Protein AF-A0A081C6S4-F1 (afdb_monomer_lite)

Structure (mmCIF, N/CA/C/O backbone):
data_AF-A0A081C6S4-F1
#
_entry.id   AF-A0A081C6S4-F1
#
loop_
_atom_site.group_PDB
_atom_site.id
_atom_site.type_symbol
_atom_site.label_atom_id
_atom_site.label_alt_id
_atom_site.label_comp_id
_atom_site.label_asym_id
_atom_site.label_entity_id
_atom_site.label_seq_id
_atom_site.pdbx_PDB_ins_code
_atom_site.Cartn_x
_atom_site.Cartn_y
_atom_site.Cartn_z
_atom_site.occupancy
_atom_site.B_iso_or_equiv
_atom_site.auth_seq_id
_atom_site.auth_comp_id
_atom_site.auth_asym_id
_atom_site.auth_atom_id
_atom_site.pdbx_PDB_model_num
ATOM 1 N N . MET A 1 1 ? -10.759 6.061 31.917 1.00 92.06 1 MET A N 1
ATOM 2 C CA . MET A 1 1 ? -10.826 5.517 30.548 1.00 92.06 1 MET A CA 1
ATOM 3 C C . MET A 1 1 ? -12.043 6.107 29.864 1.00 92.06 1 MET A C 1
ATOM 5 O O . MET A 1 1 ? -13.037 6.343 30.541 1.00 92.06 1 MET A O 1
ATOM 9 N N . ASN A 1 2 ? -11.945 6.377 28.571 1.00 91.25 2 ASN A N 1
ATOM 10 C CA . ASN A 1 2 ? -13.067 6.815 27.740 1.00 91.25 2 ASN A CA 1
ATOM 11 C C . ASN A 1 2 ? -13.314 5.733 26.689 1.00 91.25 2 ASN A C 1
ATOM 13 O O . ASN A 1 2 ? -12.440 4.884 26.484 1.00 91.25 2 ASN A O 1
ATOM 17 N N . LEU A 1 3 ? -14.485 5.746 26.061 1.00 88.50 3 LEU A N 1
ATOM 18 C CA . LEU A 1 3 ? -14.779 4.878 24.932 1.00 88.50 3 LEU A CA 1
ATOM 19 C C . LEU A 1 3 ? -13.769 5.175 23.818 1.00 88.50 3 LEU A C 1
ATOM 21 O O . LEU A 1 3 ? -13.514 6.339 23.503 1.00 88.50 3 LEU A O 1
ATOM 25 N N . SER A 1 4 ? -13.165 4.139 23.243 1.00 85.31 4 SER A N 1
ATOM 26 C CA . SER A 1 4 ? -12.275 4.334 22.099 1.00 85.31 4 SER A CA 1
ATOM 27 C C . SER A 1 4 ? -13.067 4.715 20.843 1.00 85.31 4 SER A C 1
ATOM 29 O O . SER A 1 4 ? -14.254 4.412 20.730 1.00 85.31 4 SER A O 1
ATOM 31 N N . GLU A 1 5 ? -12.404 5.313 19.852 1.00 75.44 5 GLU A N 1
ATOM 32 C CA . GLU A 1 5 ? -12.996 5.542 18.520 1.00 75.44 5 GLU A CA 1
ATOM 33 C C . GLU A 1 5 ? -13.520 4.240 17.887 1.00 75.44 5 GLU A C 1
ATOM 35 O O . GLU A 1 5 ? -14.560 4.214 17.227 1.00 75.44 5 GLU A O 1
ATOM 40 N N . GLN A 1 6 ? -12.843 3.120 18.150 1.00 74.06 6 GLN A N 1
ATOM 41 C CA . GLN A 1 6 ? -13.263 1.806 17.679 1.00 74.06 6 GLN A CA 1
ATOM 42 C C . GLN A 1 6 ? -14.521 1.313 18.404 1.00 74.06 6 GLN A C 1
ATOM 44 O O . GLN A 1 6 ? -15.465 0.862 17.759 1.00 74.06 6 GLN A O 1
ATOM 49 N N . GLY A 1 7 ? -14.567 1.448 19.732 1.00 79.06 7 GLY A N 1
ATOM 50 C CA . GLY A 1 7 ? -15.753 1.149 20.533 1.00 79.06 7 GLY A CA 1
ATOM 51 C C . GLY A 1 7 ? -16.948 2.016 20.138 1.00 79.06 7 GLY A C 1
ATOM 52 O O . GLY A 1 7 ? -18.062 1.510 20.018 1.00 79.06 7 GLY A O 1
ATOM 53 N N . ARG A 1 8 ? -16.703 3.304 19.861 1.00 79.19 8 ARG A N 1
ATOM 54 C CA . ARG A 1 8 ? -17.696 4.241 19.328 1.00 79.19 8 ARG A CA 1
ATOM 55 C C . ARG A 1 8 ? -18.232 3.749 17.992 1.00 79.19 8 ARG A C 1
ATOM 57 O O . ARG A 1 8 ? -19.438 3.613 17.853 1.00 79.19 8 ARG A O 1
ATOM 64 N N . THR A 1 9 ? -17.360 3.428 17.043 1.00 74.25 9 THR A N 1
ATOM 65 C CA . THR A 1 9 ? -17.764 2.957 15.709 1.00 74.25 9 THR A CA 1
ATOM 66 C C . THR A 1 9 ? -18.631 1.700 15.786 1.00 74.25 9 THR A C 1
ATOM 68 O O . THR A 1 9 ? -19.731 1.684 15.240 1.00 74.25 9 THR A O 1
ATOM 71 N N . LEU A 1 10 ? -18.199 0.684 16.540 1.00 75.88 10 LEU A N 1
ATOM 72 C CA . LEU A 1 10 ? -18.955 -0.564 16.708 1.00 75.88 10 LEU A CA 1
ATOM 73 C C . LEU A 1 10 ? -20.329 -0.332 17.334 1.00 75.88 10 LEU A C 1
ATOM 75 O O . LEU A 1 10 ? -21.306 -0.958 16.936 1.00 75.88 10 LEU A O 1
ATOM 79 N N . LEU A 1 11 ? -20.415 0.578 18.302 1.00 79.31 11 LEU A N 1
ATOM 80 C CA . LEU A 1 11 ? -21.680 0.936 18.924 1.00 79.31 11 LEU A CA 1
ATOM 81 C C . LEU A 1 11 ? -22.648 1.553 17.905 1.00 79.31 11 LEU A C 1
ATOM 83 O O . LEU A 1 11 ? -23.805 1.145 17.852 1.00 79.31 11 LEU A O 1
ATOM 87 N N . ILE A 1 12 ? -22.172 2.483 17.072 1.00 77.69 12 ILE A N 1
ATOM 88 C CA . ILE A 1 12 ? -22.982 3.097 16.008 1.00 77.69 12 ILE A CA 1
ATOM 89 C C . ILE A 1 12 ? -23.454 2.032 15.012 1.00 77.69 12 ILE A C 1
ATOM 91 O O . ILE A 1 12 ? -24.625 2.008 14.644 1.00 77.69 12 ILE A O 1
ATOM 95 N N . GLU A 1 13 ? -22.571 1.118 14.612 1.00 70.06 13 GLU A N 1
ATOM 96 C CA . GLU A 1 13 ? -22.909 0.022 13.698 1.00 70.06 13 GLU A CA 1
ATOM 97 C C . GLU A 1 13 ? -23.921 -0.967 14.289 1.00 70.06 13 GLU A C 1
ATOM 99 O O . GLU A 1 13 ? -24.746 -1.524 13.565 1.00 70.06 13 GLU A O 1
ATOM 104 N N . TRP A 1 14 ? -23.846 -1.247 15.591 1.00 75.25 14 TRP A N 1
ATOM 105 C CA . TRP A 1 14 ? -24.730 -2.216 16.236 1.00 75.25 14 TRP A CA 1
ATOM 106 C C . TRP A 1 14 ? -26.114 -1.650 16.537 1.00 75.25 14 TRP A C 1
ATOM 108 O O . TRP A 1 14 ? -27.082 -2.404 16.434 1.00 75.25 14 TRP A O 1
ATOM 118 N N . GLU A 1 15 ? -26.198 -0.370 16.903 1.00 74.69 15 GLU A N 1
ATOM 119 C CA . GLU A 1 15 ? -27.463 0.301 17.220 1.00 74.69 15 GLU A CA 1
ATOM 120 C C . GLU A 1 15 ? -28.164 0.873 15.985 1.00 74.69 15 GLU A C 1
ATOM 122 O O . GLU A 1 15 ? -29.389 0.961 15.971 1.00 74.69 15 GLU A O 1
ATOM 127 N N . GLY A 1 16 ? -27.403 1.254 14.957 1.00 71.31 16 GLY A N 1
ATOM 128 C CA . GLY A 1 16 ? -27.908 2.067 13.855 1.00 71.31 16 GLY A CA 1
ATOM 129 C C . GLY A 1 16 ? -28.034 3.549 14.229 1.00 71.31 16 GLY A C 1
ATOM 130 O O . GLY A 1 16 ? -27.980 3.934 15.398 1.00 71.31 16 GLY A O 1
ATOM 131 N N . CYS A 1 17 ? -28.177 4.399 13.210 1.00 78.06 17 CYS A N 1
ATOM 132 C CA . CYS A 1 17 ? -28.313 5.849 13.355 1.00 78.06 17 CYS A CA 1
ATOM 133 C C . CYS A 1 17 ? -29.666 6.295 12.795 1.00 78.06 17 CYS A C 1
ATOM 135 O O . CYS A 1 17 ? -29.827 6.438 11.584 1.00 78.06 17 CYS A O 1
ATOM 137 N N . GLU A 1 18 ? -30.640 6.518 13.678 1.00 81.62 18 GLU A N 1
ATOM 138 C CA . GLU A 1 18 ? -32.002 6.883 13.289 1.00 81.62 18 GLU A CA 1
ATOM 139 C C . GLU A 1 18 ? -32.284 8.357 13.585 1.00 81.62 18 GLU A C 1
ATOM 141 O O . GLU A 1 18 ? -32.467 8.778 14.725 1.00 81.62 18 GLU A O 1
ATOM 146 N N . CYS A 1 19 ? -32.373 9.178 12.541 1.00 82.38 19 CYS A N 1
ATOM 147 C CA . CYS A 1 19 ? -32.639 10.613 12.688 1.00 82.38 19 CYS A CA 1
ATOM 148 C C . CYS A 1 19 ? -34.090 10.934 13.102 1.00 82.38 19 CYS A C 1
ATOM 150 O O . CYS A 1 19 ? -34.433 12.096 13.321 1.00 82.38 19 CYS A O 1
ATOM 152 N N . ARG A 1 20 ? -34.967 9.929 13.197 1.00 90.19 20 ARG A N 1
ATOM 153 C CA . ARG A 1 20 ? -36.378 10.071 13.580 1.00 90.19 20 ARG A CA 1
ATOM 154 C C . ARG A 1 20 ? -36.735 9.088 14.684 1.00 90.19 20 ARG A C 1
ATOM 156 O O . ARG A 1 20 ? -36.056 8.086 14.876 1.00 90.19 20 ARG A O 1
ATOM 163 N N . VAL A 1 21 ? -37.813 9.391 15.406 1.00 92.38 21 VAL A N 1
ATOM 164 C CA . VAL A 1 21 ? -38.308 8.511 16.467 1.00 92.38 21 VAL A CA 1
ATOM 165 C C . VAL A 1 21 ? -38.721 7.166 15.875 1.00 92.38 21 VAL A C 1
ATOM 167 O O . VAL A 1 21 ? -39.508 7.117 14.930 1.00 92.38 21 VAL A O 1
ATOM 170 N N . TYR A 1 22 ? -38.237 6.090 16.480 1.00 86.56 22 TYR A N 1
ATOM 171 C CA . TYR A 1 22 ? -38.614 4.713 16.190 1.00 86.56 22 TYR A CA 1
ATOM 172 C C . TYR A 1 22 ? -39.027 4.001 17.483 1.00 86.56 22 TYR A C 1
ATOM 174 O O . TYR A 1 22 ? -38.843 4.519 18.586 1.00 86.56 22 TYR A O 1
ATOM 182 N N . LEU A 1 23 ? -39.638 2.825 17.352 1.00 85.81 23 LEU A N 1
ATOM 183 C CA . LEU A 1 23 ? -39.937 1.965 18.494 1.00 85.81 23 LEU A CA 1
ATOM 184 C C . LEU A 1 23 ? -38.836 0.921 18.642 1.00 85.81 23 LEU A C 1
ATOM 186 O O . LEU A 1 23 ? -38.500 0.233 17.679 1.00 85.81 23 LEU A O 1
ATOM 190 N N . ASP A 1 24 ? -38.299 0.791 19.851 1.00 76.81 24 ASP A N 1
ATOM 191 C CA . ASP A 1 24 ? -37.385 -0.292 20.185 1.00 76.81 24 ASP A CA 1
ATOM 192 C C . ASP A 1 24 ? -38.123 -1.645 20.256 1.00 76.81 24 ASP A C 1
ATOM 194 O O . ASP A 1 24 ? -39.352 -1.746 20.173 1.00 76.81 24 ASP A O 1
ATOM 198 N N . ILE A 1 25 ? -37.364 -2.720 20.465 1.00 67.44 25 ILE A N 1
ATOM 199 C CA . ILE A 1 25 ? -37.908 -4.081 20.605 1.00 67.44 25 ILE A CA 1
ATOM 200 C C . ILE A 1 25 ? -38.858 -4.261 21.805 1.00 67.44 25 ILE A C 1
ATOM 202 O O . ILE A 1 25 ? -39.544 -5.277 21.892 1.00 67.44 25 ILE A O 1
ATOM 206 N N . ALA A 1 26 ? -38.867 -3.322 22.756 1.00 69.00 26 ALA A N 1
ATOM 207 C CA . ALA A 1 26 ? -39.747 -3.300 23.919 1.00 69.00 26 ALA A CA 1
ATOM 208 C C . ALA A 1 26 ? -40.973 -2.388 23.711 1.00 69.00 26 ALA A C 1
ATOM 210 O O . ALA A 1 26 ? -41.761 -2.215 24.643 1.00 69.00 26 ALA A O 1
ATOM 211 N N . GLY A 1 27 ? -41.137 -1.804 22.518 1.00 80.50 27 GLY A N 1
ATOM 212 C CA . GLY A 1 27 ? -42.217 -0.877 22.183 1.00 80.50 27 GLY A CA 1
ATOM 213 C C . GLY A 1 27 ? -42.046 0.526 22.772 1.00 80.50 27 GLY A C 1
ATOM 214 O O . GLY A 1 27 ? -43.020 1.273 22.847 1.00 80.50 27 GLY A O 1
ATOM 215 N N . LYS A 1 28 ? -40.843 0.895 23.221 1.00 84.31 28 LYS A N 1
ATOM 216 C CA . LYS A 1 28 ? -40.527 2.232 23.742 1.00 84.31 28 LYS A CA 1
ATOM 217 C C . LYS A 1 28 ? -39.999 3.133 22.635 1.00 84.31 28 LYS A C 1
ATOM 219 O O . LYS A 1 28 ? -39.317 2.673 21.727 1.00 84.31 28 LYS A O 1
ATOM 224 N N . GLN A 1 29 ? -40.293 4.426 22.734 1.00 90.44 29 GLN A N 1
ATOM 225 C CA . GLN A 1 29 ? -39.817 5.410 21.766 1.00 90.44 29 GLN A CA 1
ATOM 226 C C . GLN A 1 29 ? -38.330 5.717 21.978 1.00 90.44 29 GLN A C 1
ATOM 228 O O . GLN A 1 29 ? -37.913 6.098 23.074 1.00 90.44 29 GLN A O 1
ATOM 233 N N . ALA A 1 30 ? -37.558 5.568 20.907 1.00 90.12 30 ALA A N 1
ATOM 234 C CA . ALA A 1 30 ? -36.131 5.840 20.835 1.00 90.12 30 ALA A CA 1
ATOM 235 C C . ALA A 1 30 ? -35.821 6.747 19.637 1.00 90.12 30 ALA A C 1
ATOM 237 O O . ALA A 1 30 ? -36.618 6.850 18.705 1.00 90.12 30 ALA A O 1
ATOM 238 N N . ILE A 1 31 ? -34.672 7.417 19.656 1.00 90.44 31 ILE A N 1
ATOM 239 C CA . ILE A 1 31 ? -34.169 8.234 18.544 1.00 90.44 31 ILE A CA 1
ATOM 240 C C . ILE A 1 31 ? -32.637 8.212 18.533 1.00 90.44 31 ILE A C 1
ATOM 242 O O . ILE A 1 31 ? -32.001 7.876 19.527 1.00 90.44 31 ILE A O 1
ATOM 246 N N . GLY A 1 32 ? -32.018 8.557 17.410 1.00 89.19 32 GLY A N 1
ATOM 247 C CA . GLY A 1 32 ? -30.571 8.611 17.270 1.00 89.19 32 GLY A CA 1
ATOM 248 C C . GLY A 1 32 ? -29.936 7.226 17.346 1.00 89.19 32 GLY A C 1
ATOM 249 O O . GLY A 1 32 ? -30.353 6.308 16.643 1.00 89.19 32 GLY A O 1
ATOM 250 N N . ILE A 1 33 ? -28.920 7.089 18.197 1.00 84.19 33 ILE A N 1
ATOM 251 C CA . ILE A 1 33 ? -28.117 5.869 18.349 1.00 84.19 33 ILE A CA 1
ATOM 252 C C . ILE A 1 33 ? -28.443 5.275 19.722 1.00 84.19 33 ILE A C 1
ATOM 254 O O . ILE A 1 33 ? -27.772 5.544 20.715 1.00 84.19 33 ILE A O 1
ATOM 258 N N . GLY A 1 34 ? -29.552 4.534 19.780 1.00 80.38 34 GLY A N 1
ATOM 259 C CA . GLY A 1 34 ? -30.023 3.845 20.988 1.00 80.38 34 GLY A CA 1
ATOM 260 C C . GLY A 1 34 ? -30.553 4.736 22.126 1.00 80.38 34 GLY A C 1
ATOM 261 O O . GLY A 1 34 ? -30.767 4.226 23.226 1.00 80.38 34 GLY A O 1
ATOM 262 N N . HIS A 1 35 ? -30.789 6.036 21.906 1.00 89.06 35 HIS A N 1
ATOM 263 C CA . HIS A 1 35 ? -31.285 6.940 22.951 1.00 89.06 35 HIS A CA 1
ATOM 264 C C . HIS A 1 35 ? -32.789 6.733 23.192 1.00 89.06 35 HIS A C 1
ATOM 266 O O . HIS A 1 35 ? -33.622 7.056 22.341 1.00 89.06 35 HIS A O 1
ATOM 272 N N . LEU A 1 36 ? -33.148 6.197 24.362 1.00 88.62 36 LEU A N 1
ATOM 273 C CA . LEU A 1 36 ? -34.537 6.060 24.806 1.00 88.62 36 LEU A CA 1
ATOM 274 C C . LEU A 1 36 ? -35.057 7.387 25.353 1.00 88.62 36 LEU A C 1
ATOM 276 O O . LEU A 1 36 ? -34.508 7.899 26.327 1.00 88.62 36 LEU A O 1
ATOM 280 N N . LEU A 1 37 ? -36.170 7.875 24.800 1.00 90.19 37 LEU A N 1
ATOM 281 C CA . LEU A 1 37 ? -36.777 9.119 25.265 1.00 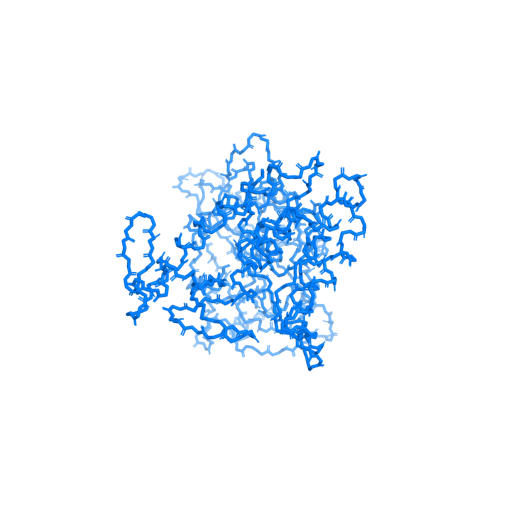90.19 37 LEU A CA 1
ATOM 282 C C . LEU A 1 37 ? -37.209 8.996 26.731 1.00 90.19 37 LEU A C 1
ATOM 284 O O . LEU A 1 37 ? -37.966 8.099 27.125 1.00 90.19 37 LEU A O 1
ATOM 288 N N . THR A 1 38 ? -36.740 9.933 27.544 1.00 89.81 38 THR A N 1
ATOM 289 C CA . THR A 1 38 ? -37.131 10.074 28.945 1.00 89.81 38 THR A CA 1
ATOM 290 C C . THR A 1 38 ? -38.580 10.553 29.066 1.00 89.81 38 THR A C 1
ATOM 292 O O . THR A 1 38 ? -39.176 11.090 28.132 1.00 89.81 38 THR A O 1
ATOM 295 N N . LYS A 1 39 ? -39.175 10.404 30.257 1.00 89.44 39 LYS A N 1
ATOM 296 C CA . LYS A 1 39 ? -40.532 10.919 30.529 1.00 89.44 39 LYS A CA 1
ATOM 297 C C . LYS A 1 39 ? -40.641 12.433 30.300 1.00 89.44 39 LYS A C 1
ATOM 299 O O . LYS A 1 39 ? -41.678 12.915 29.840 1.00 89.44 39 LYS A O 1
ATOM 304 N N . ASP A 1 40 ? -39.573 13.166 30.595 1.00 91.94 40 ASP A N 1
ATOM 305 C CA . ASP A 1 40 ? -39.523 14.620 30.445 1.00 91.94 40 ASP A CA 1
ATOM 306 C C . ASP A 1 40 ? -39.409 15.021 28.968 1.00 91.94 40 ASP A C 1
ATOM 308 O O . ASP A 1 40 ? -40.081 15.949 28.517 1.00 91.94 40 ASP A O 1
ATOM 312 N N . GLU A 1 41 ? -38.643 14.282 28.165 1.00 95.06 41 GLU A N 1
ATOM 313 C CA . GLU A 1 41 ? -38.577 14.496 26.712 1.00 95.06 41 GLU A CA 1
ATOM 314 C C . GLU A 1 41 ? -39.910 14.148 26.045 1.00 95.06 41 GLU A C 1
ATOM 316 O O . GLU A 1 41 ? -40.428 14.930 25.249 1.00 95.06 41 GLU A O 1
ATOM 321 N N . LEU A 1 42 ? -40.532 13.028 26.425 1.00 93.06 42 LEU A N 1
ATOM 322 C CA . LEU A 1 42 ? -41.849 12.631 25.921 1.00 93.06 42 LEU A CA 1
ATOM 323 C C . LEU A 1 42 ? -42.922 13.689 26.204 1.00 93.06 42 LEU A C 1
ATOM 325 O O . LEU A 1 42 ? -43.698 14.025 25.314 1.00 93.06 42 LEU A O 1
ATOM 329 N N . SER A 1 43 ? -42.948 14.238 27.420 1.00 93.38 43 SER A N 1
ATOM 330 C CA . SER A 1 43 ? -43.939 15.249 27.810 1.00 93.38 43 SER A CA 1
ATOM 331 C C . SER A 1 43 ? -43.661 16.635 27.221 1.00 93.38 43 SER A C 1
ATOM 333 O O . SER A 1 43 ? -44.599 17.346 26.866 1.00 93.38 43 SER A O 1
ATOM 335 N N . SER A 1 44 ? -42.392 17.027 27.083 1.00 95.75 44 SER A N 1
ATOM 336 C CA . SER A 1 44 ? -42.013 18.344 26.552 1.00 95.75 44 SER A CA 1
ATOM 337 C C . SER A 1 44 ? -41.949 18.409 25.023 1.00 95.75 44 SER A C 1
ATOM 339 O O . SER A 1 44 ? -41.988 19.503 24.452 1.00 95.75 44 SER A O 1
ATOM 341 N N . GLY A 1 45 ? -41.809 17.262 24.350 1.00 94.62 45 GLY A N 1
ATOM 342 C CA . GLY A 1 45 ? -41.570 17.181 22.908 1.00 94.62 45 GLY A CA 1
ATOM 343 C C . GLY A 1 45 ? -40.174 17.655 22.482 1.00 94.62 45 GLY A C 1
ATOM 344 O O . GLY A 1 45 ? -39.957 17.915 21.295 1.00 94.62 45 GLY A O 1
ATOM 345 N N . LYS A 1 46 ? -39.234 17.825 23.425 1.00 95.81 46 LYS A N 1
ATOM 346 C CA . LYS A 1 46 ? -37.903 18.400 23.173 1.00 95.81 46 LYS A CA 1
ATOM 347 C C . LYS A 1 46 ? -36.792 17.580 23.826 1.00 95.81 46 LYS A C 1
ATOM 349 O O . LYS A 1 46 ? -36.960 17.119 24.944 1.00 95.81 46 LYS A O 1
ATOM 354 N N . ILE A 1 47 ? -35.648 17.487 23.147 1.00 95.06 47 ILE A N 1
ATOM 355 C CA . ILE A 1 47 ? -34.383 16.934 23.662 1.00 95.06 47 ILE A CA 1
ATOM 356 C C . ILE A 1 47 ? -33.388 18.084 23.818 1.00 95.06 47 ILE A C 1
ATOM 358 O O . ILE A 1 47 ? -33.304 18.959 22.952 1.00 95.06 47 ILE A O 1
ATOM 362 N N . TYR A 1 48 ? -32.628 18.101 24.912 1.00 93.81 48 TYR A N 1
ATOM 363 C CA . TYR A 1 48 ? -31.607 19.122 25.157 1.00 93.81 48 TYR A CA 1
ATOM 364 C C . TYR A 1 48 ? -30.225 18.653 24.698 1.00 93.81 48 TYR A C 1
ATOM 366 O O . TYR A 1 48 ? -29.476 18.023 25.446 1.00 93.81 48 TYR A O 1
ATOM 374 N N . ILE A 1 49 ? -29.848 19.046 23.483 1.00 91.62 49 ILE A N 1
ATOM 375 C CA . ILE A 1 49 ? -28.559 18.689 22.887 1.00 91.62 49 ILE A CA 1
ATOM 376 C C . ILE A 1 49 ? -27.587 19.851 23.082 1.00 91.62 49 ILE A C 1
ATOM 378 O O . ILE A 1 49 ? -27.821 20.960 22.604 1.00 91.62 49 ILE A O 1
ATOM 382 N N . GLN A 1 50 ? -26.515 19.621 23.845 1.00 87.19 50 GLN A N 1
ATOM 383 C CA . GLN A 1 50 ? -25.524 20.638 24.232 1.00 87.19 50 GLN A CA 1
ATOM 384 C C . GLN A 1 50 ? -26.153 21.919 24.819 1.00 87.19 50 GLN A C 1
ATOM 386 O O . GLN A 1 50 ? -25.745 23.039 24.515 1.00 87.19 50 GLN A O 1
ATOM 391 N N . GLY A 1 51 ? -27.185 21.755 25.652 1.00 88.25 51 GLY A N 1
ATOM 392 C CA . GLY A 1 51 ? -27.892 22.866 26.299 1.00 88.25 51 GLY A CA 1
ATOM 393 C C . GLY A 1 51 ? -28.904 23.596 25.408 1.00 88.25 51 GLY A C 1
ATOM 394 O O . GLY A 1 51 ? -29.558 24.524 25.879 1.00 88.25 51 GLY A O 1
ATOM 395 N N . LYS A 1 52 ? -29.085 23.177 24.149 1.00 91.75 52 LYS A N 1
ATOM 396 C CA . LYS A 1 52 ? -30.103 23.720 23.240 1.00 91.75 52 LYS A CA 1
ATOM 397 C C . LYS A 1 52 ? -31.295 22.773 23.150 1.00 91.75 52 LYS A C 1
ATOM 399 O O . LYS A 1 52 ? -31.125 21.590 22.878 1.00 91.75 52 LYS A O 1
ATOM 404 N N . ALA A 1 53 ? -32.500 23.304 23.345 1.00 94.75 53 ALA A N 1
ATOM 405 C CA . ALA A 1 53 ? -33.727 22.531 23.193 1.00 94.75 53 ALA A CA 1
ATOM 406 C C . ALA A 1 53 ? -34.044 22.314 21.702 1.00 94.75 53 ALA A C 1
ATOM 408 O O . ALA A 1 53 ? -34.220 23.282 20.961 1.00 94.75 53 ALA A O 1
ATOM 409 N N . VAL A 1 54 ? -34.147 21.056 21.277 1.00 94.12 54 VAL A N 1
ATOM 410 C CA . VAL A 1 54 ? -34.465 20.639 19.904 1.00 94.12 54 VAL A CA 1
ATOM 411 C C . VAL A 1 54 ? -35.779 19.866 19.916 1.00 94.12 54 VAL A C 1
ATOM 413 O O . VAL A 1 54 ? -35.943 18.944 20.711 1.00 94.12 54 VAL A O 1
ATOM 416 N N . ARG A 1 55 ? -36.730 20.227 19.050 1.00 95.31 55 ARG A N 1
ATOM 417 C CA . ARG A 1 55 ? -38.003 19.505 18.923 1.00 95.31 55 ARG A CA 1
ATOM 418 C C . ARG A 1 55 ? -37.783 18.227 18.111 1.00 95.31 55 ARG A C 1
ATOM 420 O O . ARG A 1 55 ? -37.668 18.285 16.893 1.00 95.31 55 ARG A O 1
ATOM 427 N N . TYR A 1 56 ? -37.744 17.072 18.771 1.00 93.19 56 TYR A N 1
ATOM 428 C CA . TYR A 1 56 ? -37.392 15.807 18.109 1.00 93.19 56 TYR A CA 1
ATOM 429 C C . TYR A 1 56 ? -38.450 15.314 17.111 1.00 93.19 56 TYR A C 1
ATOM 431 O O . TYR A 1 56 ? -38.144 14.492 16.251 1.00 93.19 56 TYR A O 1
ATOM 439 N N . ALA A 1 57 ? -39.686 15.821 17.197 1.00 90.69 57 ALA A N 1
ATOM 440 C CA . ALA A 1 57 ? -40.750 15.509 16.242 1.00 90.69 57 ALA A CA 1
ATOM 441 C C . ALA A 1 57 ? -40.405 15.933 14.799 1.00 90.69 57 ALA A C 1
ATOM 443 O O . ALA A 1 57 ? -40.914 15.336 13.854 1.00 90.69 57 ALA A O 1
ATOM 444 N N . ASP A 1 58 ? -39.514 16.916 14.628 1.00 90.19 58 ASP A N 1
ATOM 445 C CA . ASP A 1 58 ? -39.038 17.365 13.312 1.00 90.19 58 ASP A CA 1
ATOM 446 C C . ASP A 1 58 ? -37.934 16.463 12.734 1.00 90.19 58 ASP A C 1
ATOM 448 O O . ASP A 1 58 ? -37.530 16.619 11.581 1.00 90.19 58 ASP A O 1
ATOM 452 N N . GLY A 1 59 ? -37.465 15.497 13.525 1.00 88.69 59 GLY A N 1
ATOM 453 C CA . GLY A 1 59 ? -36.232 14.769 13.276 1.00 88.69 59 GLY A CA 1
ATOM 454 C C . GLY A 1 59 ? -35.003 15.543 13.753 1.00 88.69 59 GLY A C 1
ATOM 455 O O . GLY A 1 59 ? -35.008 16.767 13.893 1.00 88.69 59 GLY A O 1
ATOM 456 N N . LEU A 1 60 ? -33.940 14.798 14.030 1.00 85.31 60 LEU A N 1
ATOM 457 C CA . LEU A 1 60 ? -32.623 15.330 14.357 1.00 85.31 60 LEU A CA 1
ATOM 458 C C . LEU A 1 60 ? -31.742 15.306 13.108 1.00 85.31 60 LEU A C 1
ATOM 460 O O . LEU A 1 60 ? -31.881 14.432 12.256 1.00 85.31 60 LEU A O 1
ATOM 464 N N . THR A 1 61 ? -30.805 16.244 13.001 1.00 77.12 61 THR A N 1
ATOM 465 C CA . THR A 1 61 ? -29.717 16.115 12.024 1.00 77.12 61 THR A CA 1
ATOM 466 C C . THR A 1 61 ? -28.723 15.050 12.480 1.00 77.12 61 THR A C 1
ATOM 468 O O . THR A 1 61 ? -28.582 14.802 13.678 1.00 77.12 61 THR A O 1
ATOM 471 N N . GLU A 1 62 ? -27.961 14.469 11.554 1.00 76.38 62 GLU A N 1
ATOM 472 C CA . GLU A 1 62 ? -26.898 13.510 11.897 1.00 76.38 62 GLU A CA 1
ATOM 473 C C . GLU A 1 62 ? -25.918 14.092 12.925 1.00 76.38 62 GLU A C 1
ATOM 475 O O . GLU A 1 62 ? -25.584 13.455 13.921 1.00 76.38 62 GLU A O 1
ATOM 480 N N . HIS A 1 63 ? -25.532 15.359 12.756 1.00 73.38 63 HIS A N 1
ATOM 481 C CA . HIS A 1 63 ? -24.678 16.053 13.718 1.00 73.38 63 HIS A CA 1
ATOM 482 C C . HIS A 1 63 ? -25.333 16.170 15.106 1.00 73.38 63 HIS A C 1
ATOM 484 O O . HIS A 1 63 ? -24.656 16.050 16.124 1.00 73.38 63 HIS A O 1
ATOM 490 N N . GLN A 1 64 ? -26.647 16.393 15.189 1.00 82.44 64 GLN A N 1
ATOM 491 C CA . GLN A 1 64 ? -27.367 16.399 16.467 1.00 82.44 64 GLN A CA 1
ATOM 492 C C . GLN A 1 64 ? -27.426 15.005 17.097 1.00 82.44 64 GLN A C 1
ATOM 494 O O . GLN A 1 64 ? -27.217 14.894 18.301 1.00 82.44 64 GLN A O 1
ATOM 499 N N . VAL A 1 65 ? -27.640 13.955 16.300 1.00 82.12 65 VAL A N 1
ATOM 500 C CA . VAL A 1 65 ? -27.613 12.559 16.764 1.00 82.12 65 VAL A CA 1
ATOM 501 C C . VAL A 1 65 ? -26.244 12.195 17.343 1.00 82.12 65 VAL A C 1
ATOM 503 O O . VAL A 1 65 ? -26.172 11.624 18.429 1.00 82.12 65 VAL A O 1
ATOM 506 N N . LEU A 1 66 ? -25.155 12.577 16.671 1.00 80.94 66 LEU A N 1
ATOM 507 C CA . LEU A 1 66 ? -23.797 12.327 17.163 1.00 80.94 66 LEU A CA 1
ATOM 508 C C . LEU A 1 66 ? -23.501 13.094 18.457 1.00 80.94 66 LEU A C 1
ATOM 510 O O . LEU A 1 66 ? -22.933 12.526 19.387 1.00 80.94 66 LEU A O 1
ATOM 514 N N . ASN A 1 67 ? -23.938 14.353 18.554 1.00 84.31 67 ASN A N 1
ATOM 515 C CA . ASN A 1 67 ? -23.792 15.133 19.784 1.00 84.31 67 ASN A CA 1
ATOM 516 C C . ASN A 1 67 ? -24.622 14.569 20.945 1.00 84.31 67 ASN A C 1
ATOM 518 O O . ASN A 1 67 ? -24.178 14.647 22.090 1.00 84.31 67 ASN A O 1
ATOM 522 N N . LEU A 1 68 ? -25.804 14.014 20.663 1.00 90.94 68 LEU A N 1
ATOM 523 C CA . LEU A 1 68 ? -26.635 13.338 21.657 1.00 90.94 68 LEU A CA 1
ATOM 524 C C . LEU A 1 68 ? -25.945 12.063 22.162 1.00 90.94 68 LEU A C 1
ATOM 526 O O . LEU A 1 68 ? -25.808 11.885 23.370 1.00 90.94 68 LEU A O 1
ATOM 530 N N . LEU A 1 69 ? -25.399 11.248 21.253 1.00 89.62 69 LEU A N 1
ATOM 531 C CA . LEU A 1 69 ? -24.594 10.080 21.615 1.00 89.62 69 LEU A CA 1
ATOM 532 C C . LEU A 1 69 ? -23.404 10.468 22.510 1.00 89.62 69 LEU A C 1
ATOM 534 O O . LEU A 1 69 ? -23.163 9.824 23.528 1.00 89.62 69 LEU A O 1
ATOM 538 N N . ASP A 1 70 ? -22.687 11.546 22.180 1.00 87.12 70 ASP A N 1
ATOM 539 C CA . ASP A 1 70 ? -21.579 12.049 23.003 1.00 87.12 70 ASP A CA 1
ATOM 540 C C . ASP A 1 70 ? -22.023 12.478 24.410 1.00 87.12 70 ASP A C 1
ATOM 542 O O . ASP A 1 70 ? -21.259 12.365 25.373 1.00 87.12 70 ASP A O 1
ATOM 546 N N . GLN A 1 71 ? -23.243 12.997 24.559 1.00 90.62 71 GLN A N 1
ATOM 547 C CA . GLN A 1 71 ? -23.797 13.338 25.870 1.00 90.62 71 GLN A CA 1
ATOM 548 C C . GLN A 1 71 ? -24.127 12.086 26.686 1.00 90.62 71 GLN A C 1
ATOM 550 O O . GLN A 1 71 ? -23.744 12.026 27.859 1.00 90.62 71 GLN A O 1
ATOM 555 N N . ASP A 1 72 ? -24.764 11.091 26.072 1.00 90.50 72 ASP A N 1
ATOM 556 C CA . ASP A 1 72 ? -25.133 9.838 26.736 1.00 90.50 72 ASP A CA 1
ATOM 557 C C . ASP A 1 72 ? -23.888 9.043 27.160 1.00 90.50 72 ASP A C 1
ATOM 559 O O . ASP A 1 72 ? -23.778 8.576 28.302 1.00 90.50 72 ASP A O 1
ATOM 563 N N . LEU A 1 73 ? -22.884 8.969 26.281 1.00 91.19 73 LEU A N 1
ATOM 564 C CA . LEU A 1 73 ? -21.620 8.288 26.559 1.00 91.19 73 LEU A CA 1
ATOM 565 C C . LEU A 1 73 ? -20.859 8.920 27.726 1.00 91.19 73 LEU A C 1
ATOM 567 O O . LEU A 1 73 ? -20.327 8.189 28.561 1.00 91.19 73 LEU A O 1
ATOM 571 N N . LYS A 1 74 ? -20.873 10.252 27.874 1.00 92.38 74 LYS A N 1
ATOM 572 C CA . LYS A 1 74 ? -20.228 10.923 29.020 1.00 92.38 74 LYS A CA 1
ATOM 573 C C . LYS A 1 74 ? -20.785 10.459 30.363 1.00 92.38 74 LYS A C 1
ATOM 575 O O . LYS A 1 74 ? -20.047 10.401 31.352 1.00 92.38 74 LYS A O 1
ATOM 580 N N . GLU A 1 75 ? -22.085 10.174 30.452 1.00 90.56 75 GLU A N 1
ATOM 581 C CA . GLU A 1 75 ? -22.662 9.631 31.683 1.00 90.56 75 GLU A CA 1
ATOM 582 C C . GLU A 1 75 ? -22.225 8.182 31.916 1.00 90.56 75 GLU A C 1
ATOM 584 O O . GLU A 1 75 ? -21.834 7.833 33.040 1.00 90.56 75 GLU A O 1
ATOM 589 N N . VAL A 1 76 ? -22.247 7.362 30.863 1.00 93.94 76 VAL A N 1
ATOM 590 C CA . VAL A 1 76 ? -21.817 5.960 30.910 1.00 93.94 76 VAL A CA 1
ATOM 591 C C . VAL A 1 76 ? -20.358 5.859 31.347 1.00 93.94 76 VAL A C 1
ATOM 593 O O . VAL A 1 76 ? -20.068 5.210 32.352 1.00 93.94 76 VAL A O 1
ATOM 596 N N . GLU A 1 77 ? -19.448 6.569 30.682 1.00 95.88 77 GLU A N 1
ATOM 597 C CA . GLU A 1 77 ? -18.020 6.599 31.005 1.00 95.88 77 GLU A CA 1
ATOM 598 C C . GLU A 1 77 ? -17.785 7.021 32.456 1.00 95.88 77 GLU A C 1
ATOM 600 O O . GLU A 1 77 ? -17.028 6.379 33.190 1.00 95.88 77 GLU A O 1
ATOM 605 N N . ARG A 1 78 ? -18.471 8.072 32.921 1.00 96.44 78 ARG A N 1
ATOM 606 C CA . ARG A 1 78 ? -18.379 8.519 34.317 1.00 96.44 78 ARG A CA 1
ATOM 607 C C . ARG A 1 78 ? -18.850 7.435 35.284 1.00 96.44 78 ARG A C 1
ATOM 609 O O . ARG A 1 78 ? -18.247 7.259 36.344 1.00 96.44 78 ARG A O 1
ATOM 616 N N . THR A 1 79 ? -19.923 6.723 34.949 1.00 96.25 79 THR A N 1
ATOM 617 C CA . THR A 1 79 ? -20.426 5.603 35.748 1.00 96.25 79 THR A CA 1
ATOM 618 C C . THR A 1 79 ? -19.421 4.456 35.795 1.00 96.25 79 THR A C 1
ATOM 620 O O . THR A 1 79 ? -19.133 3.983 36.897 1.00 96.25 79 THR A O 1
ATOM 623 N N . LEU A 1 80 ? -18.858 4.040 34.657 1.00 97.56 80 LEU A N 1
ATOM 624 C CA . LEU A 1 80 ? -17.867 2.964 34.593 1.00 97.56 80 LEU A CA 1
ATOM 625 C C . LEU A 1 80 ? -16.625 3.310 35.416 1.00 97.56 80 LEU A C 1
ATOM 627 O O . LEU A 1 80 ? -16.280 2.569 36.334 1.00 97.56 80 LEU A O 1
ATOM 631 N N . ASN A 1 81 ? -16.027 4.479 35.171 1.00 97.44 81 ASN A N 1
ATOM 632 C CA . ASN A 1 81 ? -14.812 4.921 35.860 1.00 97.44 81 ASN A CA 1
ATOM 633 C C . ASN A 1 81 ? -14.980 5.032 37.383 1.00 97.44 81 ASN A C 1
ATOM 635 O O . ASN A 1 81 ? -14.028 4.804 38.119 1.00 97.44 81 ASN A O 1
ATOM 639 N N . LYS A 1 82 ? -16.175 5.385 37.877 1.00 97.62 82 LYS A N 1
ATOM 640 C CA . LYS A 1 82 ? -16.446 5.443 39.326 1.00 97.62 82 LYS A CA 1
ATOM 641 C C . LYS A 1 82 ? -16.715 4.076 39.952 1.00 97.62 82 LYS A C 1
ATOM 643 O O . LYS A 1 82 ? -16.541 3.920 41.158 1.00 97.62 82 LYS A O 1
ATOM 648 N N . SER A 1 83 ? -17.235 3.131 39.174 1.00 97.06 83 SER A N 1
ATOM 649 C CA . SER A 1 83 ? -17.781 1.877 39.705 1.00 97.06 83 SER A CA 1
ATOM 650 C C . SER A 1 83 ? -16.803 0.708 39.586 1.00 97.06 83 SER A C 1
ATOM 652 O O . SER A 1 83 ? -16.866 -0.214 40.402 1.00 97.06 83 SER A O 1
ATOM 654 N N . ILE A 1 84 ? -15.923 0.732 38.583 1.00 97.94 84 ILE A N 1
ATOM 655 C CA . ILE A 1 84 ? -14.934 -0.314 38.308 1.00 97.94 84 ILE A CA 1
ATOM 656 C C . ILE A 1 84 ? -13.666 -0.026 39.113 1.00 97.94 84 ILE A C 1
ATOM 658 O O . ILE A 1 84 ? -13.147 1.086 39.093 1.00 97.94 84 ILE A O 1
ATOM 662 N N . LYS A 1 85 ? -13.189 -1.028 39.851 1.00 96.88 85 LYS A N 1
ATOM 663 C CA . LYS A 1 85 ? -12.065 -0.925 40.798 1.00 96.88 85 LYS A CA 1
ATOM 664 C C . LYS A 1 85 ? -10.797 -1.633 40.321 1.00 96.88 85 LYS A C 1
ATOM 666 O O . LYS A 1 85 ? -9.778 -1.569 40.998 1.00 96.88 85 LYS A O 1
ATOM 671 N N . VAL A 1 86 ? -10.883 -2.334 39.195 1.00 95.12 86 VAL A N 1
ATOM 672 C CA . VAL A 1 86 ? -9.801 -3.129 38.609 1.00 95.12 86 VAL A CA 1
ATOM 673 C C . VAL A 1 86 ? -9.350 -2.519 37.281 1.00 95.12 86 VAL A C 1
ATOM 675 O O . VAL A 1 86 ? -10.102 -1.776 36.650 1.00 95.12 86 VAL A O 1
ATOM 678 N N . THR A 1 87 ? -8.125 -2.820 36.857 1.00 94.25 87 THR A N 1
ATOM 679 C CA . THR A 1 87 ? -7.579 -2.337 35.581 1.00 94.25 87 THR A CA 1
ATOM 680 C C . THR A 1 87 ? -8.227 -3.066 34.410 1.00 94.25 87 THR A C 1
ATOM 682 O O . THR A 1 87 ? -8.302 -4.287 34.412 1.00 94.25 87 THR A O 1
ATOM 685 N N . LEU A 1 88 ? -8.650 -2.330 33.384 1.00 94.06 88 LEU A N 1
ATOM 686 C CA . LEU A 1 88 ? -9.204 -2.903 32.158 1.00 94.06 88 LEU A CA 1
ATOM 687 C C . LEU A 1 88 ? -8.292 -2.641 30.966 1.00 94.06 88 LEU A C 1
ATOM 689 O O . LEU A 1 88 ? -7.666 -1.584 30.872 1.00 94.06 88 LEU A O 1
ATOM 693 N N . ALA A 1 89 ? -8.292 -3.568 30.012 1.00 89.56 89 ALA A N 1
ATOM 694 C CA . ALA A 1 89 ? -7.871 -3.260 28.653 1.00 89.56 89 ALA A CA 1
ATOM 695 C C . ALA A 1 89 ? -8.924 -2.381 27.947 1.00 89.56 89 ALA A C 1
ATOM 697 O O . ALA A 1 89 ? -10.098 -2.369 28.322 1.00 89.56 89 ALA A O 1
ATOM 698 N N . GLN A 1 90 ? -8.530 -1.651 26.899 1.00 93.50 90 GLN A N 1
ATOM 699 C CA . GLN A 1 90 ? -9.442 -0.713 26.228 1.00 93.50 90 GLN A CA 1
ATOM 700 C C . GLN A 1 90 ? -10.688 -1.404 25.645 1.00 93.50 90 GLN A C 1
ATOM 702 O O . GLN A 1 90 ? -11.801 -0.944 25.864 1.00 93.50 90 GLN A O 1
ATOM 707 N N . HIS A 1 91 ? -10.521 -2.556 24.997 1.00 88.25 91 HIS A N 1
ATOM 708 C CA . HIS A 1 91 ? -11.625 -3.325 24.410 1.00 88.25 91 HIS A CA 1
ATOM 709 C C . HIS A 1 91 ? -12.619 -3.853 25.468 1.00 88.25 91 HIS A C 1
ATOM 711 O O . HIS A 1 91 ? -13.824 -3.905 25.234 1.00 88.25 91 HIS A O 1
ATOM 717 N N . GLN A 1 92 ? -12.138 -4.160 26.678 1.00 92.81 92 GLN A N 1
ATOM 718 C CA . GLN A 1 92 ? -12.986 -4.511 27.820 1.00 92.81 92 GLN A CA 1
ATOM 719 C C . GLN A 1 92 ? -13.799 -3.307 28.304 1.00 92.81 92 GLN A C 1
ATOM 721 O O . GLN A 1 92 ? -14.990 -3.439 28.586 1.00 92.81 92 GLN A O 1
ATOM 726 N N . PHE A 1 93 ? -13.178 -2.125 28.376 1.00 97.12 93 PHE A N 1
ATOM 727 C CA . PHE A 1 93 ? -13.888 -0.888 28.702 1.00 97.12 93 PHE A CA 1
ATOM 728 C C . PHE A 1 93 ? -14.966 -0.574 27.655 1.00 97.12 93 PHE A C 1
ATOM 730 O O . PHE A 1 93 ? -16.101 -0.272 28.022 1.00 97.12 93 PHE A O 1
ATOM 737 N N . ASP A 1 94 ? -14.644 -0.726 26.370 1.00 93.94 94 ASP A N 1
ATOM 738 C CA . ASP A 1 94 ? -15.571 -0.460 25.269 1.00 93.94 94 ASP A CA 1
ATOM 739 C C . ASP A 1 94 ? -16.780 -1.411 25.283 1.00 93.94 94 ASP A C 1
ATOM 741 O O . ASP A 1 94 ? -17.926 -0.971 25.148 1.00 93.94 94 ASP A O 1
ATOM 745 N N . ALA A 1 95 ? -16.554 -2.704 25.541 1.00 93.56 95 ALA A N 1
ATOM 746 C CA . ALA A 1 95 ? -17.627 -3.682 25.717 1.00 93.56 95 ALA A CA 1
ATOM 747 C C . ALA A 1 95 ? -18.559 -3.317 26.884 1.00 93.56 95 ALA A C 1
ATOM 749 O O . ALA A 1 95 ? -19.783 -3.386 26.754 1.00 93.56 95 ALA A O 1
ATOM 750 N N . LEU A 1 96 ? -17.998 -2.885 28.020 1.00 97.00 96 LEU A N 1
ATOM 751 C CA . LEU A 1 96 ? -18.794 -2.465 29.176 1.00 97.00 96 LEU A CA 1
ATOM 752 C C . LEU A 1 96 ? -19.544 -1.159 28.935 1.00 97.00 96 LEU A C 1
ATOM 754 O O . LEU A 1 96 ? -20.635 -0.995 29.475 1.00 97.00 96 LEU A O 1
ATOM 758 N N . ALA A 1 97 ? -18.991 -0.243 28.143 1.00 94.94 97 ALA A N 1
ATOM 759 C CA . ALA A 1 97 ? -19.664 0.993 27.770 1.00 94.94 97 ALA A CA 1
ATOM 760 C C . ALA A 1 97 ? -20.880 0.709 26.886 1.00 94.94 97 ALA A C 1
ATOM 762 O O . ALA A 1 97 ? -21.968 1.191 27.198 1.00 94.94 97 ALA A O 1
ATOM 763 N N . SER A 1 98 ? -20.745 -0.157 25.876 1.00 92.19 98 SER A N 1
ATOM 764 C CA . SER A 1 98 ? -21.892 -0.616 25.077 1.00 92.19 98 SER A CA 1
ATOM 765 C C . SER A 1 98 ? -22.946 -1.325 25.936 1.00 92.19 98 SER A C 1
ATOM 767 O O . SER A 1 98 ? -24.139 -1.010 25.859 1.00 92.19 98 SER A O 1
ATOM 769 N N . PHE A 1 99 ? -22.502 -2.211 26.835 1.00 94.00 99 PHE A N 1
ATOM 770 C CA . PHE A 1 99 ? -23.387 -2.917 27.758 1.00 94.00 99 PHE A CA 1
ATOM 771 C C . PHE A 1 99 ? -24.151 -1.946 28.673 1.00 94.00 99 PHE A C 1
ATOM 773 O O . PHE A 1 99 ? -25.374 -2.043 28.797 1.00 94.00 99 PHE A O 1
ATOM 780 N N . ALA A 1 100 ? -23.448 -0.997 29.299 1.00 93.88 100 ALA A N 1
ATOM 781 C CA . ALA A 1 100 ? -24.010 -0.032 30.242 1.00 93.88 100 ALA A CA 1
ATOM 782 C C . ALA A 1 100 ? -24.926 0.998 29.573 1.00 93.88 100 ALA A C 1
ATOM 784 O O . ALA A 1 100 ? -25.904 1.404 30.201 1.00 93.88 100 ALA A O 1
ATOM 785 N N . LEU A 1 101 ? -24.659 1.372 28.319 1.00 88.81 101 LEU A N 1
ATOM 786 C CA . LEU A 1 101 ? -25.570 2.202 27.534 1.00 88.81 101 LEU A CA 1
ATOM 787 C C . LEU A 1 101 ? -26.912 1.486 27.323 1.00 88.81 101 LEU A C 1
ATOM 789 O O . LEU A 1 101 ? -27.963 2.088 27.504 1.00 88.81 101 LEU A O 1
ATOM 793 N N . ASN A 1 102 ? -26.887 0.177 27.046 1.00 88.00 102 ASN A N 1
ATOM 794 C CA . ASN A 1 102 ? -28.111 -0.599 26.852 1.00 88.00 102 ASN A CA 1
ATOM 795 C C . ASN A 1 102 ? -28.914 -0.836 28.134 1.00 88.00 102 ASN A C 1
ATOM 797 O O . ASN A 1 102 ? -30.132 -0.686 28.143 1.00 88.00 102 ASN A O 1
ATOM 801 N N . VAL A 1 103 ? -28.255 -1.288 29.207 1.00 88.19 103 VAL A N 1
ATOM 802 C CA . VAL A 1 103 ? -28.962 -1.665 30.446 1.00 88.19 103 VAL A CA 1
ATOM 803 C C . VAL A 1 103 ? -29.219 -0.468 31.365 1.00 88.19 103 VAL A C 1
ATOM 805 O O . VAL A 1 103 ? -30.016 -0.560 32.300 1.00 88.19 103 VAL A O 1
ATOM 808 N N . GLY A 1 104 ? -28.531 0.645 31.116 1.00 89.12 104 GLY A N 1
ATOM 809 C CA . GLY A 1 104 ? -28.548 1.853 31.925 1.00 89.12 104 GLY A CA 1
ATOM 810 C C . GLY A 1 104 ? -27.591 1.811 33.122 1.00 89.12 104 GLY A C 1
ATOM 811 O O . GLY A 1 104 ? -27.392 0.788 33.792 1.00 89.12 104 GLY A O 1
ATOM 812 N N . SER A 1 105 ? -27.057 2.987 33.465 1.00 90.88 105 SER A N 1
ATOM 813 C CA . SER A 1 105 ? -26.101 3.201 34.562 1.00 90.88 105 SER A CA 1
ATOM 814 C C . SER A 1 105 ? -26.558 2.632 35.913 1.00 90.88 105 SER A C 1
ATOM 816 O O . SER A 1 105 ? -25.740 2.137 36.691 1.00 90.88 105 SER A O 1
ATOM 818 N N . HIS A 1 106 ? -27.858 2.691 36.228 1.00 91.94 106 HIS A N 1
ATOM 819 C CA . HIS A 1 106 ? -28.387 2.178 37.497 1.00 91.94 106 HIS A CA 1
ATOM 820 C C . HIS A 1 106 ? -28.322 0.647 37.583 1.00 91.94 106 HIS A C 1
ATOM 822 O O . HIS A 1 106 ? -27.883 0.105 38.601 1.00 91.94 106 HIS A O 1
ATOM 828 N N . ALA A 1 107 ? -28.741 -0.048 36.523 1.00 94.00 107 ALA A N 1
ATOM 829 C CA . ALA A 1 107 ? -28.732 -1.506 36.477 1.00 94.00 107 ALA A CA 1
ATOM 830 C C . ALA A 1 107 ? -27.296 -2.042 36.467 1.00 94.00 107 ALA A C 1
ATOM 832 O O . ALA A 1 107 ? -26.980 -2.959 37.228 1.00 94.00 107 ALA A O 1
ATOM 833 N N . PHE A 1 108 ? -26.405 -1.402 35.699 1.00 96.69 108 PHE A N 1
ATOM 834 C CA . PHE A 1 108 ? -24.981 -1.732 35.671 1.00 96.69 108 PHE A CA 1
ATOM 835 C C . PHE A 1 108 ? -24.359 -1.718 37.077 1.00 96.69 108 PHE A C 1
ATOM 837 O O . PHE A 1 108 ? -23.773 -2.716 37.502 1.00 96.69 108 PHE A O 1
ATOM 844 N N . LYS A 1 109 ? -24.566 -0.635 37.845 1.00 97.00 109 LYS A N 1
ATOM 845 C CA . LYS A 1 109 ? -24.025 -0.472 39.211 1.00 97.00 109 LYS A CA 1
ATOM 846 C C . LYS A 1 109 ? -24.473 -1.560 40.191 1.00 97.00 109 LYS A C 1
ATOM 848 O O . LYS A 1 109 ? -23.745 -1.872 41.129 1.00 97.00 109 LYS A O 1
ATOM 853 N N . LYS A 1 110 ? -25.667 -2.126 40.003 1.00 96.38 110 LYS A N 1
ATOM 854 C CA . LYS A 1 110 ? -26.228 -3.176 40.873 1.00 96.38 110 LYS A CA 1
ATOM 855 C C . LYS A 1 110 ? -25.987 -4.597 40.354 1.00 96.38 110 LYS A C 1
ATOM 857 O O . LYS A 1 110 ? -26.352 -5.557 41.033 1.00 96.38 110 LYS A O 1
ATOM 862 N N . SER A 1 111 ? -25.391 -4.744 39.173 1.00 97.38 111 SER A N 1
ATOM 863 C CA . SER A 1 111 ? -25.261 -6.028 38.485 1.00 97.38 111 SER A CA 1
ATOM 864 C C . SER A 1 111 ? -24.305 -6.998 39.192 1.00 97.38 111 SER A C 1
ATOM 866 O O . SER A 1 111 ? -23.307 -6.604 39.798 1.00 97.38 111 SER A O 1
ATOM 868 N N . THR A 1 112 ? -24.576 -8.303 39.069 1.00 97.69 112 THR A N 1
ATOM 869 C CA . THR A 1 112 ? -23.600 -9.346 39.436 1.00 97.69 112 THR A CA 1
ATOM 870 C C . THR A 1 112 ? -22.334 -9.237 38.587 1.00 97.69 112 THR A C 1
ATOM 872 O O . THR A 1 112 ? -21.252 -9.467 39.113 1.00 97.69 112 THR A O 1
ATOM 875 N N . LEU A 1 113 ? -22.458 -8.809 37.324 1.00 98.12 113 LEU A N 1
ATOM 876 C CA . LEU A 1 113 ? -21.335 -8.543 36.423 1.00 98.12 113 LEU A CA 1
ATOM 877 C C . LEU A 1 113 ? -20.294 -7.627 37.071 1.00 98.12 113 LEU A C 1
ATOM 879 O O . LEU A 1 113 ? -19.131 -8.003 37.166 1.00 98.12 113 LEU A O 1
ATOM 883 N N . LEU A 1 114 ? -20.710 -6.459 37.571 1.00 98.19 114 LEU A N 1
ATOM 884 C CA . LEU A 1 114 ? -19.785 -5.507 38.187 1.00 98.19 114 LEU A CA 1
ATOM 885 C C . LEU A 1 114 ? -19.140 -6.071 39.462 1.00 98.19 114 LEU A C 1
ATOM 887 O O . LEU A 1 114 ? -17.968 -5.809 39.725 1.00 98.19 114 LEU A O 1
ATOM 891 N N . LYS A 1 115 ? -19.889 -6.849 40.258 1.00 97.88 115 LYS A N 1
ATOM 892 C CA . LYS A 1 115 ? -19.352 -7.502 41.464 1.00 97.88 115 LYS A CA 1
ATOM 893 C C . LYS A 1 115 ? -18.252 -8.503 41.110 1.00 97.88 115 LYS A C 1
ATOM 895 O O . LYS A 1 115 ? -17.190 -8.441 41.715 1.00 97.88 115 LYS A O 1
ATOM 900 N N . VAL A 1 116 ? -18.510 -9.370 40.129 1.00 96.44 116 VAL A N 1
ATOM 901 C CA . VAL A 1 116 ? -17.570 -10.376 39.601 1.00 96.44 116 VAL A CA 1
ATOM 902 C C . VAL A 1 116 ? -16.322 -9.702 39.024 1.00 96.44 116 VAL A C 1
ATOM 904 O O . VAL A 1 116 ? -15.201 -10.049 39.387 1.00 96.44 116 VAL A O 1
ATOM 907 N N . LEU A 1 117 ? -16.503 -8.655 38.216 1.00 97.88 117 LEU A N 1
ATOM 908 C CA . LEU A 1 117 ? -15.387 -7.895 37.659 1.00 97.88 117 LEU A CA 1
ATOM 909 C C . LEU A 1 117 ? -14.500 -7.281 38.753 1.00 97.88 117 LEU A C 1
ATOM 911 O O . LEU A 1 117 ? -13.281 -7.415 38.720 1.00 97.88 117 LEU A O 1
ATOM 915 N N . ASN A 1 118 ? -15.102 -6.631 39.751 1.00 98.00 118 ASN A N 1
ATOM 916 C CA . ASN A 1 118 ? -14.360 -5.912 40.788 1.00 98.00 118 ASN A CA 1
ATOM 917 C C . ASN A 1 118 ? -13.599 -6.812 41.773 1.00 98.00 118 ASN A C 1
ATOM 919 O O . ASN A 1 118 ? -12.785 -6.292 42.534 1.00 98.00 118 ASN A O 1
ATOM 923 N N . ILE A 1 119 ? -13.846 -8.125 41.769 1.00 96.75 119 ILE A N 1
ATOM 924 C CA . ILE A 1 119 ? -13.029 -9.111 42.495 1.00 96.75 119 ILE A CA 1
ATOM 925 C C . ILE A 1 119 ? -11.972 -9.779 41.597 1.00 96.75 119 ILE A C 1
ATOM 927 O O . ILE A 1 119 ? -11.313 -10.717 42.031 1.00 96.75 119 ILE A O 1
ATOM 931 N N . GLY A 1 120 ? -11.794 -9.299 40.360 1.00 91.06 120 GLY A N 1
ATOM 932 C CA . GLY A 1 120 ? -10.753 -9.749 39.432 1.00 91.06 120 GLY A CA 1
ATOM 933 C C . GLY A 1 120 ? -11.109 -10.980 38.594 1.00 91.06 120 GLY A C 1
ATOM 934 O O . GLY A 1 120 ? -10.225 -11.559 37.971 1.00 91.06 120 GLY A O 1
ATOM 935 N N . GLN A 1 121 ? -12.378 -11.393 38.551 1.00 92.81 121 GLN A N 1
ATOM 936 C CA . GLN A 1 121 ? -12.829 -12.544 37.758 1.00 92.81 121 GLN A CA 1
ATOM 937 C C . GLN A 1 121 ? -13.205 -12.119 36.329 1.00 92.81 121 GLN A C 1
ATOM 939 O O . GLN A 1 121 ? -14.379 -12.035 35.973 1.00 92.81 121 GLN A O 1
ATOM 944 N N . TYR A 1 122 ? -12.202 -11.808 35.505 1.00 85.94 122 TYR A N 1
ATOM 945 C CA . TYR A 1 122 ? -12.411 -11.314 34.133 1.00 85.94 122 TYR A CA 1
ATOM 946 C C . TYR A 1 122 ? -13.085 -12.344 33.215 1.00 85.94 122 TYR A C 1
ATOM 948 O O . TYR A 1 122 ? -13.964 -11.978 32.435 1.00 85.94 122 TYR A O 1
ATOM 956 N N . GLU A 1 123 ? -12.716 -13.621 33.340 1.00 88.50 123 GLU A N 1
ATOM 957 C CA . GLU A 1 123 ? -13.236 -14.722 32.510 1.00 88.50 123 GLU A CA 1
ATOM 958 C C . GLU A 1 123 ? -14.737 -14.981 32.721 1.00 88.50 123 GLU A C 1
ATOM 960 O O . GLU A 1 123 ? -15.433 -15.463 31.827 1.00 88.50 123 GLU A O 1
ATOM 965 N N . ASP A 1 124 ? -15.273 -14.602 33.883 1.00 91.50 124 ASP A N 1
ATOM 966 C CA . ASP A 1 124 ? -16.683 -14.802 34.222 1.00 91.50 124 ASP A CA 1
ATOM 967 C C . ASP A 1 124 ? -17.591 -13.672 33.701 1.00 91.50 124 ASP A C 1
ATOM 969 O O . ASP A 1 124 ? -18.818 -13.825 33.638 1.00 91.50 124 ASP A O 1
ATOM 973 N N . VAL A 1 125 ? -17.018 -12.530 33.297 1.00 96.00 125 VAL A N 1
ATOM 974 C CA . VAL A 1 125 ? -17.767 -11.351 32.826 1.00 96.00 125 VAL A CA 1
ATOM 975 C C . VAL A 1 125 ? -18.664 -11.661 31.617 1.00 96.00 125 VAL A C 1
ATOM 977 O O . VAL A 1 125 ? -19.852 -11.322 31.688 1.00 96.00 125 VAL A O 1
ATOM 980 N N . PRO A 1 126 ? -18.200 -12.354 30.554 1.00 92.94 126 PRO A N 1
ATOM 981 C CA . PRO A 1 126 ? -19.052 -12.753 29.429 1.00 92.94 126 PRO A CA 1
ATOM 982 C C . PRO A 1 126 ? -20.271 -13.579 29.859 1.00 92.94 126 PRO A C 1
ATOM 984 O O . PRO A 1 126 ? -21.393 -13.358 29.396 1.00 92.94 126 PRO A O 1
ATOM 987 N N . GLY A 1 127 ? -20.081 -14.507 30.802 1.00 89.69 127 GLY A N 1
ATOM 988 C CA . GLY A 1 127 ? -21.175 -15.289 31.379 1.00 89.69 127 GLY A CA 1
ATOM 989 C C . GLY A 1 127 ? -22.215 -14.401 32.066 1.00 89.69 127 GLY A C 1
ATOM 990 O O . GLY A 1 127 ? -23.418 -14.631 31.926 1.00 89.69 127 GLY A O 1
ATOM 991 N N . GLN A 1 128 ? -21.776 -13.338 32.746 1.00 97.00 128 GLN A N 1
ATOM 992 C CA . GLN A 1 128 ? -22.682 -12.371 33.364 1.00 97.00 128 GLN A CA 1
ATOM 993 C C . GLN A 1 128 ? -23.388 -11.475 32.339 1.00 97.00 128 GLN A C 1
ATOM 995 O O . GLN A 1 128 ? -24.571 -11.194 32.530 1.00 97.00 128 GLN A O 1
ATOM 1000 N N . MET A 1 129 ? -22.728 -11.068 31.247 1.00 95.88 129 MET A N 1
ATOM 1001 C CA . MET A 1 129 ? -23.357 -10.297 30.161 1.00 95.88 129 MET A CA 1
ATOM 1002 C C . MET A 1 129 ? -24.526 -11.069 29.539 1.00 95.88 129 MET A C 1
ATOM 1004 O O . MET A 1 129 ? -25.627 -10.530 29.419 1.00 95.88 129 MET A O 1
ATOM 1008 N N . ARG A 1 130 ? -24.336 -12.363 29.243 1.00 93.50 130 ARG A N 1
ATOM 1009 C CA . ARG A 1 130 ? -25.349 -13.249 28.629 1.00 93.50 130 ARG A CA 1
ATOM 1010 C C . 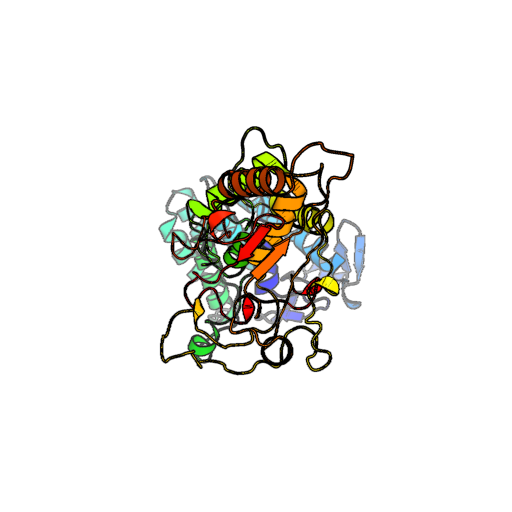ARG A 1 130 ? -26.615 -13.465 29.463 1.00 93.50 130 ARG A C 1
ATOM 1012 O O . ARG A 1 130 ? -27.605 -13.978 28.947 1.00 93.50 130 ARG A O 1
ATOM 1019 N N . ARG A 1 131 ? -26.630 -13.054 30.736 1.00 92.88 131 ARG A N 1
ATOM 1020 C CA . ARG A 1 131 ? -27.839 -13.075 31.581 1.00 92.88 131 ARG A CA 1
ATOM 1021 C C . ARG A 1 131 ? -28.803 -11.930 31.251 1.00 92.88 131 ARG A C 1
ATOM 1023 O O . ARG A 1 131 ? -29.996 -12.041 31.525 1.00 92.88 131 ARG A O 1
ATOM 1030 N N . TRP A 1 132 ? -28.315 -10.854 30.634 1.00 93.31 132 TRP A N 1
ATOM 1031 C CA . TRP A 1 132 ? -29.080 -9.643 30.310 1.00 93.31 132 TRP A CA 1
ATOM 1032 C C . TRP A 1 132 ? -29.668 -9.703 28.900 1.00 93.31 132 TRP A C 1
ATOM 1034 O O . TRP A 1 132 ? -29.345 -8.886 28.034 1.00 93.31 132 TRP A O 1
ATOM 1044 N N . VAL A 1 133 ? -30.522 -10.706 28.686 1.00 90.31 133 VAL A N 1
ATOM 1045 C CA . VAL A 1 133 ? -31.133 -11.032 27.386 1.00 90.31 133 VAL A CA 1
ATOM 1046 C C . VAL A 1 133 ? -32.665 -11.054 27.418 1.00 90.31 133 VAL A C 1
ATOM 1048 O O . VAL A 1 133 ? -33.295 -11.567 26.498 1.00 90.31 133 VAL A O 1
ATOM 1051 N N . TYR A 1 134 ? -33.278 -10.522 28.477 1.00 85.19 134 TYR A N 1
ATOM 1052 C CA . TYR A 1 134 ? -34.731 -10.503 28.660 1.00 85.19 134 TYR A CA 1
ATOM 1053 C C . TYR A 1 134 ? -35.285 -9.080 28.552 1.00 85.19 134 TYR A C 1
ATOM 1055 O O . TYR A 1 134 ? -34.717 -8.151 29.120 1.00 85.19 134 TYR A O 1
ATOM 1063 N N . SER A 1 135 ? -36.420 -8.927 27.871 1.00 80.44 135 SER A N 1
ATOM 1064 C CA . SER A 1 135 ? -37.219 -7.700 27.812 1.00 80.44 135 SER A CA 1
ATOM 1065 C C . SER A 1 135 ? -38.695 -8.061 27.982 1.00 80.44 135 SER A C 1
ATOM 1067 O O . SER A 1 135 ? -39.153 -9.057 27.427 1.00 80.44 135 SER A O 1
ATOM 1069 N N . GLY A 1 136 ? -39.435 -7.320 28.813 1.00 77.75 136 GLY A N 1
ATOM 1070 C CA . GLY A 1 136 ? -40.848 -7.626 29.096 1.00 77.75 136 GLY A CA 1
ATOM 1071 C C . GLY A 1 136 ? -41.094 -9.030 29.676 1.00 77.75 136 GLY A C 1
ATOM 1072 O O . GLY A 1 136 ? -42.154 -9.605 29.464 1.00 77.75 136 GLY A O 1
ATOM 1073 N N . GLY A 1 137 ? -40.101 -9.616 30.359 1.00 80.50 137 GLY A N 1
ATOM 1074 C CA . GLY A 1 137 ? -40.164 -10.987 30.886 1.00 80.50 137 GLY A CA 1
ATOM 1075 C C . GLY A 1 137 ? -39.891 -12.092 29.856 1.00 80.50 137 GLY A C 1
ATOM 1076 O O . GLY A 1 137 ? -39.795 -13.257 30.232 1.00 80.50 137 GLY A O 1
ATOM 1077 N N . GLN A 1 138 ? -39.701 -11.752 28.579 1.00 77.38 138 GLN A N 1
ATOM 1078 C CA . GLN A 1 138 ? -39.397 -12.704 27.512 1.00 77.38 138 GLN A CA 1
ATOM 1079 C C . GLN A 1 138 ? -37.950 -12.574 27.044 1.00 77.38 138 GLN A C 1
ATOM 1081 O O . GLN A 1 138 ? -37.360 -11.494 27.067 1.00 77.38 138 GLN A O 1
ATOM 1086 N N . ARG A 1 139 ? -37.355 -13.688 26.613 1.00 84.38 139 ARG A N 1
ATOM 1087 C CA . ARG A 1 139 ? -35.994 -13.691 26.071 1.00 84.38 139 ARG A CA 1
ATOM 1088 C C . ARG A 1 139 ? -35.994 -13.024 24.693 1.00 84.38 139 ARG A C 1
ATOM 1090 O O . ARG A 1 139 ? -36.607 -13.534 23.761 1.00 84.38 139 ARG A O 1
ATOM 1097 N N . ALA A 1 140 ? -35.287 -11.908 24.557 1.00 78.88 140 ALA A N 1
ATOM 1098 C CA . ALA A 1 140 ? -35.241 -11.125 23.331 1.00 78.88 140 ALA A CA 1
ATOM 1099 C C . ALA A 1 140 ? -34.036 -11.523 22.475 1.00 78.88 140 ALA A C 1
ATOM 1101 O O . ALA A 1 140 ? -32.883 -11.385 22.889 1.00 78.88 140 ALA A O 1
ATOM 1102 N N . ARG A 1 141 ? -34.300 -11.974 21.245 1.00 76.06 141 ARG A N 1
ATOM 1103 C CA . ARG A 1 141 ? -33.256 -12.396 20.300 1.00 76.06 141 ARG A CA 1
ATOM 1104 C C . ARG A 1 141 ? -32.219 -11.298 20.036 1.00 76.06 141 ARG A C 1
ATOM 1106 O O . ARG A 1 141 ? -31.029 -11.585 20.099 1.00 76.06 141 ARG A O 1
ATOM 1113 N N . GLY A 1 142 ? -32.659 -10.056 19.820 1.00 75.94 142 GLY A N 1
ATOM 1114 C CA . GLY A 1 142 ? -31.752 -8.925 19.584 1.00 75.94 142 GLY A CA 1
ATOM 1115 C C . GLY A 1 142 ? -30.798 -8.667 20.756 1.00 75.94 142 GLY A C 1
ATOM 1116 O O . GLY A 1 142 ? -29.619 -8.401 20.543 1.00 75.94 142 GLY A O 1
ATOM 1117 N N . LEU A 1 143 ? -31.262 -8.851 22.000 1.00 82.75 143 LEU A N 1
ATOM 1118 C CA . LEU A 1 143 ? -30.394 -8.734 23.173 1.00 82.75 143 LEU A CA 1
ATOM 1119 C C . LEU A 1 143 ? -29.386 -9.883 23.246 1.00 82.75 143 LEU A C 1
ATOM 1121 O O . LEU A 1 143 ? -28.224 -9.629 23.539 1.00 82.75 143 LEU A O 1
ATOM 1125 N N . CYS A 1 144 ? -29.782 -11.126 22.943 1.00 80.50 144 CYS A N 1
ATOM 1126 C CA . CYS A 1 144 ? -28.831 -12.242 22.847 1.00 80.50 144 CYS A CA 1
ATOM 1127 C C . CYS A 1 144 ? -27.707 -11.933 21.848 1.00 80.50 144 CYS A C 1
ATOM 1129 O O . CYS A 1 144 ? -26.534 -12.085 22.174 1.00 80.50 144 CYS A O 1
ATOM 1131 N N . GLU A 1 145 ? -28.064 -11.474 20.647 1.00 78.00 145 GLU A N 1
ATOM 1132 C CA . GLU A 1 145 ? -27.099 -11.155 19.592 1.00 78.00 145 GLU A CA 1
ATOM 1133 C C . GLU A 1 145 ? -26.175 -9.999 19.994 1.00 78.00 145 GLU A C 1
ATOM 1135 O O . GLU A 1 145 ? -24.965 -10.082 19.775 1.00 78.00 145 GLU A O 1
ATOM 1140 N N . ARG A 1 146 ? -26.718 -8.966 20.650 1.00 85.12 146 ARG A N 1
ATOM 1141 C CA . ARG A 1 146 ? -25.933 -7.864 21.215 1.00 85.12 146 ARG A CA 1
ATOM 1142 C C . ARG A 1 146 ? -24.946 -8.342 22.280 1.00 85.12 146 ARG A C 1
ATOM 1144 O O . ARG A 1 146 ? -23.784 -7.952 22.229 1.00 85.12 146 ARG A O 1
ATOM 1151 N N . ARG A 1 147 ? -25.365 -9.210 23.211 1.00 91.06 147 ARG A N 1
ATOM 1152 C CA . ARG A 1 147 ? -24.455 -9.733 24.246 1.00 91.06 147 ARG A CA 1
ATOM 1153 C C . ARG A 1 147 ? -23.316 -10.541 23.663 1.00 91.06 147 ARG A C 1
ATOM 1155 O O . ARG A 1 147 ? -22.210 -10.415 24.168 1.00 91.06 147 ARG A O 1
ATOM 1162 N N . GLU A 1 148 ? -23.535 -11.314 22.602 1.00 86.25 148 GLU A N 1
ATOM 1163 C CA . GLU A 1 148 ? -22.415 -12.016 21.964 1.00 86.25 148 GLU A CA 1
ATOM 1164 C C . GLU A 1 148 ? -21.421 -11.050 21.310 1.00 86.25 148 GLU A C 1
ATOM 1166 O O . GLU A 1 148 ? -20.220 -11.262 21.436 1.00 86.25 148 GLU A O 1
ATOM 1171 N N . LYS A 1 149 ? -21.889 -9.960 20.689 1.00 82.25 149 LYS A N 1
ATOM 1172 C CA . LYS A 1 149 ? -21.012 -8.914 20.134 1.00 82.25 149 LYS A CA 1
ATOM 1173 C C . LYS A 1 149 ? -20.188 -8.211 21.219 1.00 82.25 149 LYS A C 1
ATOM 1175 O O . LYS A 1 149 ? -18.984 -8.033 21.068 1.00 82.25 149 LYS A O 1
ATOM 1180 N N . GLU A 1 150 ? -20.813 -7.860 22.340 1.00 89.38 150 GLU A N 1
ATOM 1181 C CA . GLU A 1 150 ? -20.119 -7.274 23.493 1.00 89.38 150 GLU A CA 1
ATOM 1182 C C . GLU A 1 150 ? -19.145 -8.269 24.141 1.00 89.38 150 GLU A C 1
ATOM 1184 O O . GLU A 1 150 ? -18.032 -7.888 24.489 1.00 89.38 150 GLU A O 1
ATOM 1189 N N . CYS A 1 151 ? -19.516 -9.552 24.253 1.00 85.00 151 CYS A N 1
ATOM 1190 C CA . CYS A 1 151 ? -18.607 -10.604 24.711 1.00 85.00 151 CYS A CA 1
ATOM 1191 C C . CYS A 1 151 ? -17.425 -10.775 23.752 1.00 85.00 151 CYS A C 1
ATOM 1193 O O . CYS A 1 151 ? -16.306 -10.988 24.206 1.00 85.00 151 CYS A O 1
ATOM 1195 N N . ALA A 1 152 ? -17.644 -10.700 22.440 1.00 81.25 152 ALA A N 1
ATOM 1196 C CA . ALA A 1 152 ? -16.566 -10.750 21.461 1.00 81.25 152 ALA A CA 1
ATOM 1197 C C . ALA A 1 152 ? -15.613 -9.565 21.675 1.00 81.25 152 ALA A C 1
ATOM 1199 O O . ALA A 1 152 ? -14.419 -9.777 21.896 1.00 81.25 152 ALA A O 1
ATOM 1200 N N . LEU A 1 153 ? -16.151 -8.343 21.758 1.00 84.88 153 LEU A N 1
ATOM 1201 C CA . LEU A 1 153 ? -15.370 -7.135 22.021 1.00 84.88 153 LEU A CA 1
ATOM 1202 C C . LEU A 1 153 ? -14.617 -7.211 23.360 1.00 84.88 153 LEU A C 1
ATOM 1204 O O . LEU A 1 153 ? -13.459 -6.815 23.429 1.00 84.88 153 LEU A O 1
ATOM 1208 N N . TRP A 1 154 ? -15.214 -7.807 24.397 1.00 87.88 154 TRP A N 1
ATOM 1209 C CA . TRP A 1 154 ? -14.567 -8.058 25.691 1.00 87.88 154 TRP A CA 1
ATOM 1210 C C . TRP A 1 154 ? -13.311 -8.935 25.586 1.00 87.88 154 TRP A C 1
ATOM 1212 O O . TRP A 1 154 ? -12.368 -8.729 26.344 1.00 87.88 154 TRP A O 1
ATOM 1222 N N . HIS A 1 155 ? -13.267 -9.874 24.638 1.00 81.88 155 HIS A N 1
ATOM 1223 C CA . HIS A 1 155 ? -12.078 -10.688 24.349 1.00 81.88 155 HIS A CA 1
ATOM 1224 C C . HIS A 1 155 ? -11.153 -10.050 23.296 1.00 81.88 155 HIS A C 1
ATOM 1226 O O . HIS A 1 155 ? -10.199 -10.683 22.851 1.00 81.88 155 HIS A O 1
ATOM 1232 N N . GLY A 1 156 ? -11.445 -8.824 22.850 1.00 73.50 156 GLY A N 1
ATOM 1233 C CA . GLY A 1 156 ? -10.719 -8.156 21.768 1.00 73.50 156 GLY A CA 1
ATOM 1234 C C . GLY A 1 156 ? -11.066 -8.679 20.369 1.00 73.50 156 GLY A C 1
ATOM 1235 O O . GLY A 1 156 ? -10.348 -8.391 19.415 1.00 73.50 156 GLY A O 1
ATOM 1236 N N . ILE A 1 157 ? -12.158 -9.437 20.231 1.00 66.62 157 ILE A N 1
ATOM 1237 C CA . ILE A 1 157 ? -12.676 -9.948 18.958 1.00 66.62 157 ILE A CA 1
ATOM 1238 C C . ILE A 1 157 ? -13.689 -8.938 18.419 1.00 66.62 157 ILE A C 1
ATOM 1240 O O . ILE A 1 157 ? -14.766 -8.745 18.977 1.00 66.62 157 ILE A O 1
ATOM 1244 N N . ILE A 1 158 ? -13.347 -8.277 17.321 1.00 57.75 158 ILE A N 1
ATOM 1245 C CA . ILE A 1 158 ? -14.129 -7.159 16.799 1.00 57.75 158 ILE A CA 1
ATOM 1246 C C . ILE A 1 158 ? -14.979 -7.650 15.627 1.00 57.75 158 ILE A C 1
ATOM 1248 O O . ILE A 1 158 ? -14.489 -7.792 14.511 1.00 57.75 158 ILE A O 1
ATOM 1252 N N . GLU A 1 159 ? -16.250 -7.962 15.904 1.00 46.50 159 GLU A N 1
ATOM 1253 C CA . GLU A 1 159 ? -17.251 -8.347 14.899 1.00 46.50 159 GLU A CA 1
ATOM 1254 C C . GLU A 1 159 ? -18.113 -7.136 14.478 1.00 46.50 159 GLU A C 1
ATOM 1256 O O . GLU A 1 159 ? -18.961 -6.679 15.250 1.00 46.50 159 GLU A O 1
ATOM 1261 N N . SER A 1 160 ? -17.997 -6.679 13.226 1.00 35.25 160 SER A N 1
ATOM 1262 C CA . SER A 1 160 ? -19.078 -5.956 12.534 1.00 35.25 160 SER A CA 1
ATOM 1263 C C . SER A 1 160 ? -19.780 -6.925 11.563 1.00 35.25 160 SER A C 1
ATOM 1265 O O . SER A 1 160 ? -19.143 -7.620 10.773 1.00 35.25 160 SER A O 1
ATOM 1267 N N . ARG A 1 161 ? -21.104 -7.109 11.711 1.00 36.06 161 ARG A N 1
ATOM 1268 C CA . ARG A 1 161 ? -21.878 -8.232 11.131 1.00 36.06 161 ARG A CA 1
ATOM 1269 C C . ARG A 1 161 ? -22.830 -7.785 10.018 1.00 36.06 161 ARG A C 1
ATOM 1271 O O . ARG A 1 161 ? -23.811 -7.127 10.337 1.00 36.06 161 ARG A O 1
ATOM 1278 N N . ILE A 1 162 ? -22.686 -8.355 8.817 1.00 31.61 162 ILE A N 1
ATOM 1279 C CA . ILE A 1 162 ? -23.757 -9.133 8.155 1.00 31.61 162 ILE A CA 1
ATOM 1280 C C . ILE A 1 162 ? -23.111 -10.359 7.496 1.00 31.61 162 ILE A C 1
ATOM 1282 O O . ILE A 1 162 ? -22.603 -10.277 6.386 1.00 31.61 162 ILE A O 1
ATOM 1286 N N . VAL A 1 163 ? -23.153 -11.511 8.175 1.00 36.69 163 VAL A N 1
ATOM 1287 C CA . VAL A 1 163 ? -22.911 -12.838 7.586 1.00 36.69 163 VAL A CA 1
ATOM 1288 C C . VAL A 1 163 ? -23.701 -13.876 8.366 1.00 36.69 163 VAL A C 1
ATOM 1290 O O . VAL A 1 163 ? -23.532 -13.972 9.579 1.00 36.69 163 VAL A O 1
ATOM 1293 N N . SER A 1 164 ? -24.477 -14.727 7.689 1.00 33.88 164 SER A N 1
ATOM 1294 C CA . SER A 1 164 ? -24.592 -16.132 8.100 1.00 33.88 164 SER A CA 1
ATOM 1295 C C . SER A 1 164 ? -25.028 -17.043 6.949 1.00 33.88 164 SER A C 1
ATOM 1297 O O . SER A 1 164 ? -26.121 -16.920 6.412 1.00 33.88 164 SER A O 1
ATOM 1299 N N . ARG A 1 165 ? -24.151 -18.015 6.670 1.00 30.55 165 ARG A N 1
ATOM 1300 C CA . ARG A 1 165 ? -24.314 -19.279 5.921 1.00 30.55 165 ARG A CA 1
ATOM 1301 C C . ARG A 1 165 ? -24.134 -19.296 4.401 1.00 30.55 165 ARG A C 1
ATOM 1303 O O . ARG A 1 165 ? -23.427 -20.188 3.950 1.00 30.55 165 ARG A O 1
ATOM 1310 N N . GLU A 1 166 ? -24.592 -18.318 3.628 1.00 31.25 166 GLU A N 1
ATOM 1311 C CA . GLU A 1 166 ? -24.212 -18.248 2.194 1.00 31.25 166 GLU A CA 1
ATOM 1312 C C . GLU A 1 166 ? -22.827 -17.599 1.990 1.00 31.25 166 GLU A C 1
ATOM 1314 O O . GLU A 1 166 ? -22.108 -17.884 1.033 1.00 31.25 166 GLU A O 1
ATOM 1319 N N . ILE A 1 167 ? -22.381 -16.799 2.965 1.00 38.19 167 ILE A N 1
ATOM 1320 C CA . ILE A 1 167 ? -21.142 -16.016 2.882 1.00 38.19 167 ILE A CA 1
ATOM 1321 C C . ILE A 1 167 ? -19.882 -16.796 3.308 1.00 38.19 167 ILE A C 1
ATOM 1323 O O . ILE A 1 167 ? -18.788 -16.306 3.078 1.00 38.19 167 ILE A O 1
ATOM 1327 N N . SER A 1 168 ? -19.926 -18.052 3.774 1.00 31.62 168 SER A N 1
ATOM 1328 C CA . SER A 1 168 ? -18.666 -18.837 3.866 1.00 31.62 168 SER A CA 1
ATOM 1329 C C . SER A 1 168 ? -17.972 -18.994 2.497 1.00 31.62 168 SER A C 1
ATOM 1331 O O . SER A 1 168 ? -16.760 -19.199 2.435 1.00 31.62 168 SER A O 1
ATOM 1333 N N . ALA A 1 169 ? -18.712 -18.823 1.395 1.00 28.95 169 ALA A N 1
ATOM 1334 C CA . ALA A 1 169 ? -18.150 -18.704 0.053 1.00 28.95 169 ALA A CA 1
ATOM 1335 C C . ALA A 1 169 ? -17.708 -17.266 -0.315 1.00 28.95 169 ALA A C 1
ATOM 1337 O O . ALA A 1 169 ? -16.757 -17.119 -1.077 1.00 28.95 169 ALA A O 1
ATOM 1338 N N . ILE A 1 170 ? -18.332 -16.224 0.254 1.00 31.64 170 ILE A N 1
ATOM 1339 C CA . ILE A 1 170 ? -18.121 -14.797 -0.083 1.00 31.64 170 ILE A CA 1
ATOM 1340 C C . ILE A 1 170 ? -17.105 -14.097 0.858 1.00 31.64 170 ILE A C 1
ATOM 1342 O O . ILE A 1 170 ? -16.383 -13.202 0.429 1.00 31.64 170 ILE A O 1
ATOM 1346 N N . ALA A 1 171 ? -16.938 -14.552 2.107 1.00 31.08 171 ALA A N 1
ATOM 1347 C CA . ALA A 1 171 ? -16.021 -14.018 3.130 1.00 31.08 171 ALA A CA 1
ATOM 1348 C C . ALA A 1 171 ? -14.530 -14.165 2.784 1.00 31.08 171 ALA A C 1
ATOM 1350 O O . ALA A 1 171 ? -13.671 -13.655 3.495 1.00 31.08 171 ALA A O 1
ATOM 1351 N N . ARG A 1 172 ? -14.200 -14.822 1.672 1.00 32.72 172 ARG A N 1
ATOM 1352 C CA . ARG A 1 172 ? -12.848 -14.788 1.105 1.00 32.72 172 ARG A CA 1
ATOM 1353 C C . ARG A 1 172 ? -12.536 -13.479 0.355 1.00 32.72 172 ARG A C 1
ATOM 1355 O O . ARG A 1 172 ? -11.449 -13.382 -0.201 1.00 32.72 172 ARG A O 1
ATOM 1362 N N . GLY A 1 173 ? -13.451 -12.499 0.309 1.00 29.94 173 GLY A N 1
ATOM 1363 C CA . GLY A 1 173 ? -13.424 -11.470 -0.738 1.00 29.94 173 GLY A CA 1
ATOM 1364 C C . GLY A 1 173 ? -13.639 -9.990 -0.390 1.00 29.94 173 GLY A C 1
ATOM 1365 O O . GLY A 1 173 ? -13.713 -9.223 -1.344 1.00 29.94 173 GLY A O 1
ATOM 1366 N N . GLN A 1 174 ? -13.717 -9.528 0.867 1.00 34.12 174 GLN A N 1
ATOM 1367 C CA . GLN A 1 174 ? -13.708 -8.071 1.134 1.00 34.12 174 GLN A CA 1
ATOM 1368 C C . GLN A 1 174 ? -12.544 -7.642 2.036 1.00 34.12 174 GLN A C 1
ATOM 1370 O O . GLN A 1 174 ? -12.467 -7.969 3.215 1.00 34.12 174 GLN A O 1
ATOM 1375 N N . ALA A 1 175 ? -11.608 -6.941 1.395 1.00 45.84 175 ALA A N 1
ATOM 1376 C CA . ALA A 1 175 ? -10.361 -6.401 1.913 1.00 45.84 175 ALA A CA 1
ATOM 1377 C C . ALA A 1 175 ? -10.590 -5.249 2.905 1.00 45.84 175 ALA A C 1
ATOM 1379 O O . ALA A 1 175 ? -11.328 -4.317 2.595 1.00 45.84 175 ALA A O 1
ATOM 1380 N N . VAL A 1 176 ? -9.891 -5.262 4.049 1.00 42.69 176 VAL A N 1
ATOM 1381 C CA . VAL A 1 176 ? -9.694 -4.047 4.862 1.00 42.69 176 VAL A CA 1
ATOM 1382 C C . VAL A 1 176 ? -9.067 -2.981 3.962 1.00 42.69 176 VAL A C 1
ATOM 1384 O O . VAL A 1 176 ? -8.072 -3.263 3.290 1.00 42.69 176 VAL A O 1
ATOM 1387 N N . GLN A 1 177 ? -9.658 -1.785 3.907 1.00 58.81 177 GLN A N 1
ATOM 1388 C CA . GLN A 1 177 ? -9.180 -0.725 3.025 1.00 58.81 177 GLN A CA 1
ATOM 1389 C C . GLN A 1 177 ? -7.940 -0.051 3.628 1.00 58.81 177 GLN A C 1
ATOM 1391 O O . GLN A 1 177 ? -7.891 0.272 4.817 1.00 58.81 177 GLN A O 1
ATOM 1396 N N . TYR A 1 178 ? -6.928 0.181 2.790 1.00 68.00 178 TYR A N 1
ATOM 1397 C CA . TYR A 1 178 ? -5.722 0.913 3.171 1.00 68.00 178 TYR A CA 1
ATOM 1398 C C . TYR A 1 178 ? -6.070 2.294 3.748 1.00 68.00 178 TYR A C 1
ATOM 1400 O O . TYR A 1 178 ? -6.908 3.004 3.194 1.00 68.00 178 TYR A O 1
ATOM 1408 N N . GLY A 1 179 ? -5.426 2.675 4.855 1.00 63.59 179 GLY A N 1
ATOM 1409 C CA . GLY A 1 179 ? -5.683 3.950 5.540 1.00 63.59 179 GLY A CA 1
ATOM 1410 C C . GLY A 1 179 ? -6.655 3.875 6.722 1.00 63.59 179 GLY A C 1
ATOM 1411 O O . GLY A 1 179 ? -6.703 4.810 7.513 1.00 63.59 179 GLY A O 1
ATOM 1412 N N . GLN A 1 180 ? -7.404 2.777 6.884 1.00 65.00 180 GLN A N 1
ATOM 1413 C CA . GLN A 1 180 ? -8.466 2.687 7.899 1.00 65.00 180 GLN A CA 1
ATOM 1414 C C . GLN A 1 180 ? -8.011 2.169 9.270 1.00 65.00 180 GLN A C 1
ATOM 1416 O O . GLN A 1 180 ? -8.763 2.258 10.238 1.00 65.00 180 GLN A O 1
ATOM 1421 N N . ARG A 1 181 ? -6.794 1.625 9.381 1.00 68.19 181 ARG A N 1
ATOM 1422 C CA . ARG A 1 181 ? -6.241 1.143 10.653 1.00 68.19 181 ARG A CA 1
ATOM 1423 C C . ARG A 1 181 ? -4.736 1.355 10.740 1.00 68.19 181 ARG A C 1
ATOM 1425 O O . ARG A 1 181 ? -4.046 1.399 9.724 1.00 68.19 181 ARG A O 1
ATOM 1432 N N . ILE A 1 182 ? -4.242 1.430 11.973 1.00 71.62 182 ILE A N 1
ATOM 1433 C CA . ILE A 1 182 ? -2.810 1.369 12.275 1.00 71.62 182 ILE A CA 1
ATOM 1434 C C . ILE A 1 182 ? -2.318 -0.036 11.921 1.00 71.62 182 ILE A C 1
ATOM 1436 O O . ILE A 1 182 ? -2.913 -1.019 12.362 1.00 71.62 182 ILE A O 1
ATOM 1440 N N . MET A 1 183 ? -1.248 -0.133 11.133 1.00 86.25 183 MET A N 1
ATOM 1441 C CA . MET A 1 183 ? -0.659 -1.410 10.727 1.00 86.25 183 MET A CA 1
ATOM 1442 C C . MET A 1 183 ? 0.691 -1.631 11.409 1.00 86.25 183 MET A C 1
ATOM 1444 O O . MET A 1 183 ? 1.555 -0.758 11.401 1.00 86.25 183 MET A O 1
ATOM 1448 N N . GLN A 1 184 ? 0.889 -2.813 11.984 1.00 76.69 184 GLN A N 1
ATOM 1449 C CA . GLN A 1 184 ? 2.122 -3.193 12.669 1.00 76.69 184 GLN A CA 1
ATOM 1450 C C . GLN A 1 184 ? 2.410 -4.685 12.506 1.00 76.69 184 GLN A C 1
ATOM 1452 O O . GLN A 1 184 ? 1.585 -5.451 12.004 1.00 76.69 184 GLN A O 1
ATOM 1457 N N . LYS A 1 185 ? 3.588 -5.104 12.968 1.00 80.31 185 LYS A N 1
ATOM 1458 C CA . LYS A 1 185 ? 4.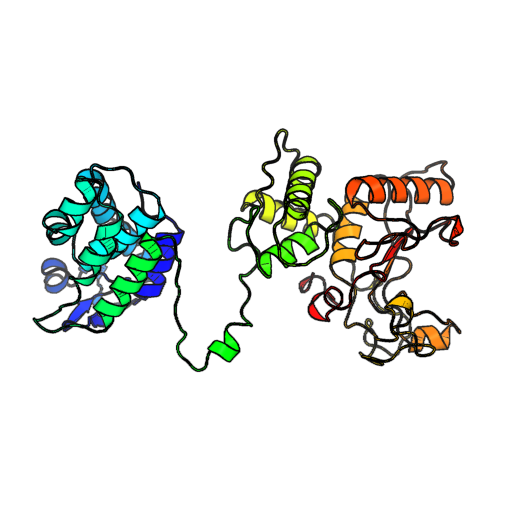050 -6.486 12.854 1.00 80.31 185 LYS A CA 1
ATOM 1459 C C . LYS A 1 185 ? 3.050 -7.501 13.414 1.00 80.31 185 LYS A C 1
ATOM 1461 O O . LYS A 1 185 ? 2.525 -7.320 14.510 1.00 80.31 185 LYS A O 1
ATOM 1466 N N . GLY A 1 186 ? 2.838 -8.585 12.668 1.00 70.44 186 GLY A N 1
ATOM 1467 C CA . GLY A 1 186 ? 1.882 -9.652 12.978 1.00 70.44 186 GLY A CA 1
ATOM 1468 C C . GLY A 1 186 ? 0.488 -9.441 12.380 1.00 70.44 186 GLY A C 1
ATOM 1469 O O . GLY A 1 186 ? -0.354 -10.328 12.482 1.00 70.44 186 GLY A O 1
ATOM 1470 N N . MET A 1 187 ? 0.232 -8.291 11.750 1.00 75.12 187 MET A N 1
ATOM 1471 C CA . MET A 1 187 ? -1.014 -8.042 11.025 1.00 75.12 187 MET A CA 1
ATOM 1472 C C . MET A 1 187 ? -0.959 -8.599 9.607 1.00 75.12 187 MET A C 1
ATOM 1474 O O . MET A 1 187 ? 0.100 -8.643 8.991 1.00 75.12 187 MET A O 1
ATOM 1478 N N . GLN A 1 188 ? -2.122 -8.966 9.073 1.00 78.75 188 GLN A N 1
ATOM 1479 C CA . GLN A 1 188 ? -2.261 -9.438 7.699 1.00 78.75 188 GLN A CA 1
ATOM 1480 C C . GLN A 1 188 ? -3.451 -8.771 7.011 1.00 78.75 188 GLN A C 1
ATOM 1482 O O . GLN A 1 188 ? -4.413 -8.360 7.675 1.00 78.75 188 GLN A O 1
ATOM 1487 N N . GLY A 1 189 ? -3.396 -8.662 5.685 1.00 77.69 189 GLY A N 1
ATOM 1488 C CA . GLY A 1 189 ? -4.505 -8.158 4.882 1.00 77.69 189 GLY A CA 1
ATOM 1489 C C . GLY A 1 189 ? -4.093 -7.503 3.569 1.00 77.69 189 GLY A C 1
ATOM 1490 O O . GLY A 1 189 ? -2.918 -7.298 3.267 1.00 77.69 189 GLY A O 1
ATOM 1491 N N . ALA A 1 190 ? -5.103 -7.150 2.779 1.00 77.62 190 ALA A N 1
ATOM 1492 C CA . ALA A 1 190 ? -4.921 -6.418 1.529 1.00 77.62 190 ALA A CA 1
ATOM 1493 C C . ALA A 1 190 ? -4.441 -4.970 1.750 1.00 77.62 190 ALA A C 1
ATOM 1495 O O . ALA A 1 190 ? -3.746 -4.422 0.904 1.00 77.62 190 ALA A O 1
ATOM 1496 N N . ASP A 1 191 ? -4.746 -4.364 2.897 1.00 81.25 191 ASP A N 1
ATOM 1497 C CA . ASP A 1 191 ? -4.182 -3.080 3.322 1.00 81.25 191 ASP A CA 1
ATOM 1498 C C . ASP A 1 191 ? -2.681 -3.179 3.627 1.00 81.25 191 ASP A C 1
ATOM 1500 O O . ASP A 1 191 ? -1.917 -2.293 3.250 1.00 81.25 191 ASP A O 1
ATOM 1504 N N . VAL A 1 192 ? -2.235 -4.283 4.233 1.00 89.12 192 VAL A N 1
ATOM 1505 C CA . VAL A 1 192 ? -0.803 -4.572 4.411 1.00 89.12 192 VAL A CA 1
ATOM 1506 C C . VAL A 1 192 ? -0.134 -4.796 3.056 1.00 89.12 192 VAL A C 1
ATOM 1508 O O . VAL A 1 192 ? 0.957 -4.283 2.815 1.00 89.12 192 VAL A O 1
ATOM 1511 N N . GLN A 1 193 ? -0.798 -5.511 2.145 1.00 93.56 193 GLN A N 1
ATOM 1512 C CA . GLN A 1 193 ? -0.318 -5.702 0.776 1.00 93.56 193 GLN A CA 1
ATOM 1513 C C . GLN A 1 193 ? -0.167 -4.360 0.048 1.00 93.56 193 GLN A C 1
ATOM 1515 O O . GLN A 1 193 ? 0.850 -4.109 -0.596 1.00 93.56 193 GLN A O 1
ATOM 1520 N N . GLU A 1 194 ? -1.144 -3.469 0.201 1.00 94.69 194 GLU A N 1
ATOM 1521 C CA . GLU A 1 194 ? -1.097 -2.113 -0.336 1.00 94.69 194 GLU A CA 1
ATOM 1522 C C . GLU A 1 194 ? 0.053 -1.301 0.279 1.00 94.69 194 GLU A C 1
ATOM 1524 O O . GLU A 1 194 ? 0.826 -0.690 -0.456 1.00 94.69 194 GLU A O 1
ATOM 1529 N N . LEU A 1 195 ? 0.253 -1.360 1.600 1.00 96.69 195 LEU A N 1
ATOM 1530 C CA . LEU A 1 195 ? 1.397 -0.734 2.274 1.00 96.69 195 LEU A CA 1
ATOM 1531 C C . LEU A 1 195 ? 2.737 -1.220 1.698 1.00 96.69 195 LEU A C 1
ATOM 1533 O O . LEU A 1 195 ? 3.603 -0.406 1.379 1.00 96.69 195 LEU A O 1
ATOM 1537 N N . GLN A 1 196 ? 2.898 -2.533 1.517 1.00 98.19 196 GLN A N 1
ATOM 1538 C CA . GLN A 1 196 ? 4.102 -3.138 0.933 1.00 98.19 196 GLN A CA 1
ATOM 1539 C C . GLN A 1 196 ? 4.342 -2.666 -0.511 1.00 98.19 196 GLN A C 1
ATOM 1541 O O . GLN A 1 196 ? 5.489 -2.440 -0.905 1.00 98.19 196 GLN A O 1
ATOM 1546 N N . ILE A 1 197 ? 3.275 -2.486 -1.302 1.00 97.75 197 ILE A N 1
ATOM 1547 C CA . ILE A 1 197 ? 3.366 -1.928 -2.659 1.00 97.75 197 ILE A CA 1
ATOM 1548 C C . ILE A 1 197 ? 3.856 -0.484 -2.605 1.00 97.75 197 ILE A C 1
ATOM 1550 O O . ILE A 1 197 ? 4.801 -0.134 -3.315 1.00 97.75 197 ILE A O 1
ATOM 1554 N N . ARG A 1 198 ? 3.253 0.343 -1.745 1.00 97.94 198 ARG A N 1
ATOM 1555 C CA . ARG A 1 198 ? 3.596 1.767 -1.639 1.00 97.94 198 ARG A CA 1
ATOM 1556 C C . ARG A 1 198 ? 5.006 2.000 -1.101 1.00 97.94 198 ARG A C 1
ATOM 1558 O O . ARG A 1 198 ? 5.664 2.969 -1.468 1.00 97.94 198 ARG A O 1
ATOM 1565 N N . LEU A 1 199 ? 5.514 1.071 -0.298 1.00 98.25 199 LEU A N 1
ATOM 1566 C CA . LEU A 1 199 ? 6.871 1.101 0.245 1.00 98.25 199 LEU A CA 1
ATOM 1567 C C . LEU A 1 199 ? 7.889 0.298 -0.579 1.00 98.25 199 LEU A C 1
ATOM 1569 O O . LEU A 1 199 ? 9.002 0.049 -0.112 1.00 98.25 199 LEU A O 1
ATOM 1573 N N . ALA A 1 200 ? 7.565 -0.078 -1.822 1.00 97.12 200 ALA A N 1
ATOM 1574 C CA . ALA A 1 200 ? 8.404 -0.952 -2.643 1.00 97.12 200 ALA A CA 1
ATOM 1575 C C . ALA A 1 200 ? 9.837 -0.437 -2.889 1.00 97.12 200 ALA A C 1
ATOM 1577 O O . ALA A 1 200 ? 10.707 -1.243 -3.222 1.00 97.12 200 ALA A O 1
ATOM 1578 N N . GLY A 1 201 ? 10.096 0.863 -2.720 1.00 96.94 201 GLY A N 1
ATOM 1579 C CA . GLY A 1 201 ? 11.427 1.469 -2.822 1.00 96.94 201 GLY A CA 1
ATOM 1580 C C . GLY A 1 201 ? 12.243 1.531 -1.521 1.00 96.94 201 GLY A C 1
ATOM 1581 O O . GLY A 1 201 ? 13.390 1.962 -1.561 1.00 96.94 201 GLY A O 1
ATOM 1582 N N . PHE A 1 202 ? 11.684 1.093 -0.387 1.00 97.81 202 PHE A N 1
ATOM 1583 C CA . PHE A 1 202 ? 12.258 1.275 0.957 1.00 97.81 202 PHE A CA 1
ATOM 1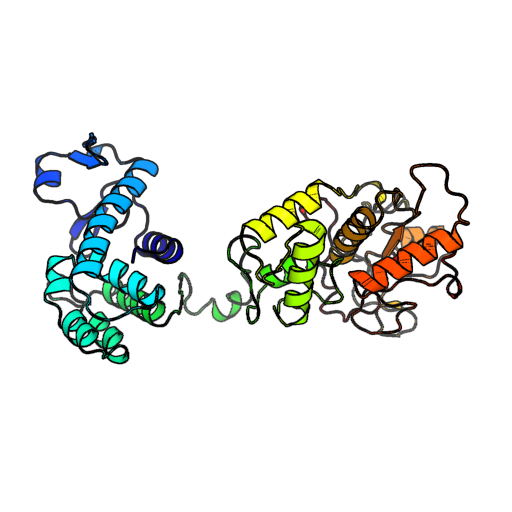584 C C . PHE A 1 202 ? 12.611 -0.047 1.658 1.00 97.81 202 PHE A C 1
ATOM 1586 O O . PHE A 1 202 ? 12.566 -0.124 2.876 1.00 97.81 202 PHE A O 1
ATOM 1593 N N . SER A 1 203 ? 12.890 -1.108 0.897 1.00 93.69 203 SER A N 1
ATOM 1594 C CA . SER A 1 203 ? 13.509 -2.406 1.255 1.00 93.69 203 SER A CA 1
ATOM 1595 C C . SER A 1 203 ? 12.965 -3.477 0.286 1.00 93.69 203 SER A C 1
ATOM 1597 O O . SER A 1 203 ? 12.142 -3.193 -0.592 1.00 93.69 203 SER A O 1
ATOM 1599 N N . GLY A 1 204 ? 13.430 -4.720 0.397 1.00 82.81 204 GLY A N 1
ATOM 1600 C CA . GLY A 1 204 ? 13.149 -5.798 -0.558 1.00 82.81 204 GLY A CA 1
ATOM 1601 C C . GLY A 1 204 ? 12.155 -6.826 -0.054 1.00 82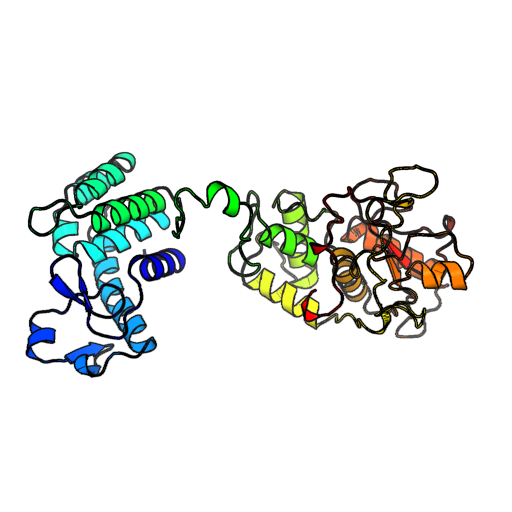.81 204 GLY A C 1
ATOM 1602 O O . GLY A 1 204 ? 12.551 -7.957 0.219 1.00 82.81 204 GLY A O 1
ATOM 1603 N N . THR A 1 205 ? 10.877 -6.462 0.032 1.00 85.50 205 THR A N 1
ATOM 1604 C CA . THR A 1 205 ? 9.786 -7.426 0.246 1.00 85.50 205 THR A CA 1
ATOM 1605 C C . THR A 1 205 ? 8.961 -7.632 -1.023 1.00 85.50 205 THR A C 1
ATOM 1607 O O . THR A 1 205 ? 9.104 -6.902 -2.011 1.00 85.50 205 THR A O 1
ATOM 1610 N N . VAL A 1 206 ? 8.108 -8.653 -0.974 1.00 93.12 206 VAL A N 1
ATOM 1611 C CA . VAL A 1 206 ? 6.981 -8.867 -1.885 1.00 93.12 206 VAL A CA 1
ATOM 1612 C C . VAL A 1 206 ? 5.698 -8.329 -1.254 1.00 93.12 206 VAL A C 1
ATOM 1614 O O . VAL A 1 206 ? 5.659 -8.059 -0.055 1.00 93.12 206 VAL A O 1
ATOM 1617 N N . ALA A 1 207 ? 4.659 -8.177 -2.069 1.00 93.94 207 ALA A N 1
ATOM 1618 C CA . ALA A 1 207 ? 3.333 -7.772 -1.626 1.00 93.94 207 ALA A CA 1
ATOM 1619 C C . ALA A 1 207 ? 2.505 -9.015 -1.228 1.00 93.94 207 ALA A C 1
ATOM 1621 O O . ALA A 1 207 ? 1.580 -9.415 -1.936 1.00 93.94 207 ALA A O 1
ATOM 1622 N N . ASP A 1 208 ? 2.885 -9.694 -0.145 1.00 91.56 208 ASP A N 1
ATOM 1623 C CA . ASP A 1 208 ? 2.221 -10.917 0.343 1.00 91.56 208 ASP A CA 1
ATOM 1624 C C . ASP A 1 208 ? 1.071 -10.655 1.325 1.00 91.56 208 ASP A C 1
ATOM 1626 O O . ASP A 1 208 ? 0.298 -11.568 1.613 1.00 91.56 208 ASP A O 1
ATOM 1630 N N . GLY A 1 209 ? 0.917 -9.411 1.782 1.00 87.56 209 GLY A N 1
ATOM 1631 C CA . GLY A 1 209 ? -0.100 -9.033 2.753 1.00 87.56 209 GLY A CA 1
ATOM 1632 C C . GLY A 1 209 ? 0.209 -9.467 4.181 1.00 87.56 209 GLY A C 1
ATOM 1633 O O . GLY A 1 209 ? -0.679 -9.344 5.017 1.00 87.56 209 GLY A O 1
ATOM 1634 N N . ASP A 1 210 ? 1.423 -9.943 4.478 1.00 88.69 210 ASP A N 1
ATOM 1635 C CA . ASP A 1 210 ? 1.877 -10.267 5.832 1.00 88.69 210 ASP A CA 1
ATOM 1636 C C . ASP A 1 210 ? 2.830 -9.194 6.368 1.00 88.69 210 ASP A C 1
ATOM 1638 O O . ASP A 1 210 ? 3.901 -8.928 5.815 1.00 88.69 210 ASP A O 1
ATOM 1642 N N . PHE A 1 211 ? 2.467 -8.569 7.487 1.00 90.56 211 PHE A N 1
ATOM 1643 C CA . PHE A 1 211 ? 3.301 -7.568 8.137 1.00 90.56 211 PHE A CA 1
ATOM 1644 C C . PHE A 1 211 ? 4.353 -8.288 8.987 1.00 90.56 211 PHE A C 1
ATOM 1646 O O . PHE A 1 211 ? 4.308 -8.315 10.218 1.00 90.56 211 PHE A O 1
ATOM 1653 N N . GLY A 1 212 ? 5.330 -8.886 8.315 1.00 89.88 212 GLY A N 1
ATOM 1654 C CA . GLY A 1 212 ? 6.488 -9.514 8.940 1.00 89.88 212 GLY A CA 1
ATOM 1655 C C . GLY A 1 212 ? 7.606 -8.521 9.278 1.00 89.88 212 GLY A C 1
ATOM 1656 O O . GLY A 1 212 ? 7.465 -7.299 9.195 1.00 89.88 212 GLY A O 1
ATOM 1657 N N . SER A 1 213 ? 8.784 -9.053 9.611 1.00 91.75 213 SER A N 1
ATOM 1658 C CA . SER A 1 213 ? 9.999 -8.250 9.836 1.00 91.75 213 SER A CA 1
ATOM 1659 C C . SER A 1 213 ? 10.437 -7.460 8.597 1.00 91.75 213 SER A C 1
ATOM 1661 O O . SER A 1 213 ? 10.992 -6.368 8.722 1.00 91.75 213 SER A O 1
ATOM 1663 N N . GLY A 1 214 ? 10.174 -7.988 7.398 1.00 95.00 214 GLY A N 1
ATOM 1664 C CA . GLY A 1 214 ? 10.453 -7.296 6.141 1.00 95.00 214 GLY A CA 1
ATOM 1665 C C . GLY A 1 214 ? 9.638 -6.009 6.002 1.00 95.00 214 GLY A C 1
ATOM 1666 O O . GLY A 1 214 ? 10.206 -4.955 5.723 1.00 95.00 214 GLY A O 1
ATOM 1667 N N . THR A 1 215 ? 8.328 -6.076 6.252 1.00 97.38 215 THR A N 1
ATOM 1668 C CA . THR A 1 215 ? 7.434 -4.908 6.197 1.00 97.38 215 THR A CA 1
ATOM 1669 C C . THR A 1 215 ? 7.738 -3.917 7.313 1.00 97.38 215 THR A C 1
ATOM 1671 O O . THR A 1 215 ? 7.815 -2.721 7.057 1.00 97.38 215 THR A O 1
ATOM 1674 N N . GLU A 1 216 ? 8.034 -4.396 8.525 1.00 97.31 216 GLU A N 1
ATOM 1675 C CA . GLU A 1 216 ? 8.521 -3.536 9.613 1.00 97.31 216 GLU A CA 1
ATOM 1676 C C . GLU A 1 216 ? 9.788 -2.771 9.201 1.00 97.31 216 GLU A C 1
ATOM 1678 O O . GLU A 1 216 ? 9.909 -1.573 9.452 1.00 97.31 216 GLU A O 1
ATOM 1683 N N . THR A 1 217 ? 10.717 -3.440 8.511 1.00 98.00 217 THR A N 1
ATOM 1684 C CA . THR A 1 217 ? 11.934 -2.803 7.988 1.00 98.00 217 THR A CA 1
ATOM 1685 C C . THR A 1 217 ? 11.609 -1.746 6.932 1.00 98.00 217 THR A C 1
ATOM 1687 O O . THR A 1 217 ? 12.209 -0.674 6.970 1.00 98.00 217 THR A O 1
ATOM 1690 N N . GLN A 1 218 ? 10.649 -2.009 6.036 1.00 97.88 218 GLN A N 1
ATOM 1691 C CA . GLN A 1 218 ? 10.186 -1.022 5.052 1.00 97.88 218 GLN A CA 1
ATOM 1692 C C . GLN A 1 218 ? 9.636 0.236 5.715 1.00 97.88 218 GLN A C 1
ATOM 1694 O O . GLN A 1 218 ? 10.047 1.345 5.373 1.00 97.88 218 GLN A O 1
ATOM 1699 N N . VAL A 1 219 ? 8.749 0.063 6.696 1.00 98.38 219 VAL A N 1
ATOM 1700 C CA . VAL A 1 219 ? 8.153 1.182 7.431 1.00 98.38 219 VAL A CA 1
ATOM 1701 C C . VAL A 1 219 ? 9.235 1.975 8.160 1.00 98.38 219 VAL A C 1
ATOM 1703 O O . VAL A 1 219 ? 9.291 3.194 8.016 1.00 98.38 219 VAL A O 1
ATOM 1706 N N . LYS A 1 220 ? 10.158 1.303 8.862 1.00 98.38 220 LYS A N 1
ATOM 1707 C CA . LYS A 1 220 ? 11.267 1.980 9.555 1.00 98.38 220 LYS A CA 1
ATOM 1708 C C . LYS A 1 220 ? 12.179 2.741 8.598 1.00 98.38 220 LYS A C 1
ATOM 1710 O O . LYS A 1 220 ? 12.624 3.832 8.941 1.00 98.38 220 LYS A O 1
ATOM 1715 N N . GLN A 1 221 ? 12.487 2.183 7.427 1.00 98.69 221 GLN A N 1
ATOM 1716 C CA . GLN A 1 221 ? 13.325 2.860 6.438 1.00 98.69 221 GLN A CA 1
ATOM 1717 C C . GLN A 1 221 ? 12.628 4.105 5.882 1.00 98.69 221 GLN A C 1
ATOM 1719 O O . GLN A 1 221 ? 13.244 5.163 5.826 1.00 98.69 221 GLN A O 1
ATOM 1724 N N . PHE A 1 222 ? 11.340 4.009 5.541 1.00 98.81 222 PHE A N 1
ATOM 1725 C CA . PHE A 1 222 ? 10.555 5.154 5.079 1.00 98.81 222 PHE A CA 1
ATOM 1726 C C . PHE A 1 222 ? 10.455 6.257 6.143 1.00 98.81 222 PHE A C 1
ATOM 1728 O O . PHE A 1 222 ? 10.723 7.422 5.863 1.00 98.81 222 PHE A O 1
ATOM 1735 N N . GLN A 1 223 ? 10.136 5.889 7.383 1.00 98.62 223 GLN A N 1
ATOM 1736 C CA . GLN A 1 223 ? 10.074 6.810 8.521 1.00 98.62 223 GLN A CA 1
ATOM 1737 C C . GLN A 1 223 ? 11.409 7.523 8.768 1.00 98.62 223 GLN A C 1
ATOM 1739 O O . GLN A 1 223 ? 11.453 8.725 9.025 1.00 98.62 223 GLN A O 1
ATOM 1744 N N . ARG A 1 224 ? 12.521 6.797 8.659 1.00 98.56 224 ARG A N 1
ATOM 1745 C CA . ARG A 1 224 ? 13.858 7.376 8.798 1.00 98.56 224 ARG A CA 1
ATOM 1746 C C . ARG A 1 224 ? 14.170 8.346 7.665 1.00 98.56 224 ARG A C 1
ATOM 1748 O O . ARG A 1 224 ? 14.580 9.471 7.918 1.00 98.56 224 ARG A O 1
ATOM 1755 N N . ASP A 1 225 ? 13.972 7.913 6.427 1.00 98.44 225 ASP A N 1
ATOM 1756 C CA . ASP A 1 225 ? 14.511 8.622 5.271 1.00 98.44 225 ASP A CA 1
ATOM 1757 C C . ASP A 1 225 ? 13.572 9.727 4.787 1.00 98.44 225 ASP A C 1
ATOM 1759 O O . ASP A 1 225 ? 14.021 10.818 4.450 1.00 98.44 225 ASP A O 1
ATOM 1763 N N . VAL A 1 226 ? 12.263 9.481 4.764 1.00 98.56 226 VAL A N 1
ATOM 1764 C CA . VAL A 1 226 ? 11.268 10.440 4.262 1.00 98.56 226 VAL A CA 1
ATOM 1765 C C . VAL A 1 226 ? 10.710 11.294 5.393 1.00 98.56 226 VAL A C 1
ATOM 1767 O O . VAL A 1 226 ? 10.614 12.511 5.239 1.00 98.56 226 VAL A O 1
ATOM 1770 N N . MET A 1 227 ? 10.371 10.682 6.532 1.00 98.06 227 MET A N 1
ATOM 1771 C CA . MET A 1 227 ? 9.814 11.405 7.686 1.00 98.06 227 MET A CA 1
ATOM 1772 C C . MET A 1 227 ? 10.895 11.975 8.615 1.00 98.06 227 MET A C 1
ATOM 1774 O O . MET A 1 227 ? 10.560 12.709 9.541 1.00 98.06 227 MET A O 1
ATOM 1778 N N . GLN A 1 228 ? 12.179 11.669 8.372 1.00 97.81 228 GLN A N 1
ATOM 1779 C CA . GLN A 1 228 ? 13.319 12.166 9.159 1.00 97.81 228 GLN A CA 1
ATOM 1780 C C . GLN A 1 228 ? 13.204 11.833 10.658 1.00 97.81 228 GLN A C 1
ATOM 1782 O O . GLN A 1 228 ? 13.679 12.569 11.525 1.00 97.81 228 GLN A O 1
ATOM 1787 N N . MET A 1 229 ? 12.564 10.705 10.981 1.00 96.06 229 MET A N 1
ATOM 1788 C CA . MET A 1 229 ? 12.410 10.248 12.357 1.00 96.06 229 MET A CA 1
ATOM 1789 C C . MET A 1 229 ? 13.747 9.747 12.899 1.00 96.06 229 MET A C 1
ATOM 1791 O O . MET A 1 229 ? 14.346 8.821 12.349 1.00 96.06 229 MET A O 1
ATOM 1795 N N . LYS A 1 230 ? 14.178 10.318 14.029 1.00 93.44 230 LYS A N 1
ATOM 1796 C CA . LYS A 1 230 ? 15.370 9.861 14.755 1.00 93.44 230 LYS A CA 1
ATOM 1797 C C . LYS A 1 230 ? 15.222 8.411 15.228 1.00 93.44 230 LYS A C 1
ATOM 1799 O O . LYS A 1 230 ? 16.156 7.628 15.076 1.00 93.44 230 LYS A O 1
ATOM 1804 N N . ASP A 1 231 ? 14.030 8.063 15.719 1.00 91.56 231 ASP A N 1
ATOM 1805 C CA . ASP A 1 231 ? 13.692 6.746 16.265 1.00 91.56 231 ASP A CA 1
ATOM 1806 C C . ASP A 1 231 ? 12.458 6.156 15.541 1.00 91.56 231 ASP A C 1
ATOM 1808 O O . ASP A 1 231 ? 11.326 6.321 15.998 1.00 91.56 231 ASP A O 1
ATOM 1812 N N . PRO A 1 232 ? 12.639 5.503 14.374 1.00 95.56 232 PRO A N 1
ATOM 1813 C CA . PRO A 1 232 ? 11.540 4.916 13.603 1.00 95.56 232 PRO A CA 1
ATOM 1814 C C . PRO A 1 232 ? 10.797 3.807 14.361 1.00 95.56 232 PRO A C 1
ATOM 1816 O O . PRO A 1 232 ? 11.409 2.838 14.824 1.00 95.56 232 PRO A O 1
ATOM 1819 N N . THR A 1 233 ? 9.469 3.906 14.427 1.00 89.06 233 THR A N 1
ATOM 1820 C CA . THR A 1 233 ? 8.615 2.976 15.184 1.00 89.06 233 THR A CA 1
ATOM 1821 C C . THR A 1 233 ? 8.445 1.635 14.471 1.00 89.06 233 THR A C 1
ATOM 1823 O O . THR A 1 233 ? 8.355 0.595 15.121 1.00 89.06 233 THR A O 1
ATOM 1826 N N . GLY A 1 234 ? 8.425 1.629 13.134 1.00 91.25 234 GLY A N 1
ATOM 1827 C CA . GLY A 1 234 ? 8.031 0.460 12.338 1.00 91.25 234 GLY A CA 1
ATOM 1828 C C . GLY A 1 234 ? 6.532 0.170 12.355 1.00 91.25 234 GLY A C 1
ATOM 1829 O O . GLY A 1 234 ? 6.114 -0.874 11.857 1.00 91.25 234 GLY A O 1
ATOM 1830 N N . ILE A 1 235 ? 5.744 1.088 12.914 1.00 86.44 235 ILE A N 1
ATOM 1831 C CA . ILE A 1 235 ? 4.285 1.070 12.922 1.00 86.44 235 ILE A CA 1
ATOM 1832 C C . ILE A 1 235 ? 3.815 2.050 11.850 1.00 86.44 235 ILE A C 1
ATOM 1834 O O . ILE A 1 235 ? 4.215 3.210 11.862 1.00 86.44 235 ILE A O 1
ATOM 1838 N N . ALA A 1 236 ? 2.969 1.592 10.933 1.00 85.44 236 ALA A N 1
ATOM 1839 C CA . ALA A 1 236 ? 2.310 2.443 9.953 1.00 85.44 236 ALA A CA 1
ATOM 1840 C C . ALA A 1 236 ? 1.010 3.001 10.551 1.00 85.44 236 ALA A C 1
ATOM 1842 O O . ALA A 1 236 ? -0.081 2.465 10.350 1.00 85.44 236 ALA A O 1
ATOM 1843 N N . ASP A 1 237 ? 1.168 4.053 11.349 1.00 73.06 237 ASP A N 1
ATOM 1844 C CA . ASP A 1 237 ? 0.094 4.866 11.921 1.00 73.06 237 ASP A CA 1
ATOM 1845 C C . ASP A 1 237 ? -0.434 5.920 10.931 1.00 73.06 237 ASP A C 1
ATOM 1847 O O . ASP A 1 237 ? 0.011 6.003 9.787 1.00 73.06 237 ASP A O 1
ATOM 1851 N N . GLN A 1 238 ? -1.405 6.733 11.356 1.00 81.50 238 GLN A N 1
ATOM 1852 C CA . GLN A 1 238 ? -2.036 7.731 10.485 1.00 81.50 238 GLN A CA 1
ATOM 1853 C C . GLN A 1 238 ? -1.030 8.728 9.887 1.00 81.50 238 GLN A C 1
ATOM 1855 O O . GLN A 1 238 ? -1.141 9.058 8.705 1.00 81.50 238 GLN A O 1
ATOM 1860 N N . ASP A 1 239 ? -0.023 9.152 10.654 1.00 83.31 239 ASP A N 1
ATOM 1861 C CA . ASP A 1 239 ? 1.013 10.074 10.175 1.00 83.31 239 ASP A CA 1
ATOM 1862 C C . ASP A 1 239 ? 1.916 9.413 9.133 1.00 83.31 239 ASP A C 1
ATOM 1864 O O . ASP A 1 239 ? 2.221 10.010 8.095 1.00 83.31 239 ASP A O 1
ATOM 1868 N N . THR A 1 240 ? 2.287 8.151 9.355 1.00 88.75 240 THR A N 1
ATOM 1869 C CA . THR A 1 240 ? 3.047 7.362 8.381 1.00 88.75 240 THR A CA 1
ATOM 1870 C C . THR A 1 240 ? 2.259 7.191 7.081 1.00 88.75 240 THR A C 1
ATOM 1872 O O . THR A 1 240 ? 2.794 7.421 5.996 1.00 88.75 240 THR A O 1
ATOM 1875 N N . LEU A 1 241 ? 0.972 6.836 7.163 1.00 89.75 241 LEU A N 1
ATOM 1876 C CA . LEU A 1 241 ? 0.121 6.616 5.988 1.00 89.75 241 LEU A CA 1
ATOM 1877 C C . LEU A 1 241 ? -0.112 7.908 5.197 1.00 89.75 241 LEU A C 1
ATOM 1879 O O . LEU A 1 241 ? -0.020 7.894 3.967 1.00 89.75 241 LEU A O 1
ATOM 1883 N N . LYS A 1 242 ? -0.332 9.029 5.892 1.00 88.94 242 LYS A N 1
ATOM 1884 C CA . LYS A 1 242 ? -0.421 10.358 5.279 1.00 88.94 242 LYS A CA 1
ATOM 1885 C C . LYS A 1 242 ? 0.891 10.752 4.601 1.00 88.94 242 LYS A C 1
ATOM 1887 O O . LYS A 1 242 ? 0.879 11.229 3.471 1.00 88.94 242 LYS A O 1
ATOM 1892 N N . SER A 1 243 ? 2.030 10.496 5.245 1.00 96.12 243 SER A N 1
ATOM 1893 C CA . SER A 1 243 ? 3.342 10.785 4.662 1.00 96.12 243 SER A CA 1
ATOM 1894 C C . SER A 1 243 ? 3.604 9.975 3.385 1.00 96.12 243 SER A C 1
ATOM 1896 O O . SER A 1 243 ? 4.157 10.514 2.427 1.00 96.12 243 SER A O 1
ATOM 1898 N N . ILE A 1 244 ? 3.154 8.717 3.321 1.00 98.19 244 ILE A N 1
ATOM 1899 C CA . ILE A 1 244 ? 3.215 7.895 2.099 1.00 98.19 244 ILE A CA 1
ATOM 1900 C C . ILE A 1 244 ? 2.362 8.506 0.977 1.00 98.19 244 ILE A C 1
ATOM 1902 O O . ILE A 1 244 ? 2.789 8.534 -0.179 1.00 98.19 244 ILE A O 1
ATOM 1906 N N . GLU A 1 245 ? 1.169 9.013 1.292 1.00 94.69 245 GLU A N 1
ATOM 1907 C CA . GLU A 1 245 ? 0.315 9.696 0.315 1.00 94.69 245 GLU A CA 1
ATOM 1908 C C . GLU A 1 245 ? 0.977 10.978 -0.215 1.00 94.69 245 GLU A C 1
ATOM 1910 O O . GLU A 1 245 ? 1.074 11.178 -1.430 1.00 94.69 245 GLU A O 1
ATOM 1915 N N . ASP A 1 246 ? 1.502 11.813 0.682 1.00 96.88 246 ASP A N 1
ATOM 1916 C CA . ASP A 1 246 ? 2.208 13.046 0.330 1.00 96.88 246 ASP A CA 1
ATOM 1917 C C . ASP A 1 246 ? 3.483 12.763 -0.480 1.00 96.88 246 ASP A C 1
ATOM 1919 O O . ASP A 1 246 ? 3.809 13.500 -1.413 1.00 96.88 246 ASP A O 1
ATOM 1923 N N . PHE A 1 247 ? 4.180 11.664 -0.183 1.00 98.44 247 PHE A N 1
ATOM 1924 C CA . PHE A 1 247 ? 5.311 11.184 -0.975 1.00 98.44 247 PHE A CA 1
ATOM 1925 C C . PHE A 1 247 ? 4.889 10.828 -2.406 1.00 98.44 247 PHE A C 1
ATOM 1927 O O . PHE A 1 247 ? 5.546 11.238 -3.364 1.00 98.44 247 PHE A O 1
ATOM 1934 N N . GLY A 1 248 ? 3.760 10.131 -2.568 1.00 96.94 248 GLY A N 1
ATOM 1935 C CA . GLY A 1 248 ? 3.190 9.816 -3.879 1.00 96.94 248 GLY A CA 1
ATOM 1936 C C . GLY A 1 248 ? 2.834 11.061 -4.698 1.00 96.94 248 GLY A C 1
ATOM 1937 O O . GLY A 1 248 ? 3.096 11.091 -5.901 1.00 96.94 248 GLY A O 1
ATOM 1938 N N . LYS A 1 249 ? 2.299 12.104 -4.046 1.00 96.00 249 LYS A N 1
ATOM 1939 C CA . LYS A 1 249 ? 1.990 13.403 -4.673 1.00 96.00 249 LYS A CA 1
ATOM 1940 C C . LYS A 1 249 ? 3.248 14.183 -5.061 1.00 96.00 249 LYS A C 1
ATOM 1942 O O . LYS A 1 249 ? 3.256 14.848 -6.091 1.00 96.00 249 LYS A O 1
ATOM 1947 N N . ARG A 1 250 ? 4.309 14.101 -4.250 1.00 97.38 250 ARG A N 1
ATOM 1948 C CA . ARG A 1 250 ? 5.590 14.788 -4.490 1.00 97.38 250 ARG A CA 1
ATOM 1949 C C . ARG A 1 250 ? 6.350 14.223 -5.690 1.00 97.38 250 ARG A C 1
ATOM 1951 O O . ARG A 1 250 ? 7.040 14.975 -6.371 1.00 97.38 250 ARG A O 1
ATOM 1958 N N . TYR A 1 251 ? 6.214 12.923 -5.943 1.00 97.12 251 TYR A N 1
ATOM 1959 C CA . TYR A 1 251 ? 6.861 12.221 -7.052 1.00 97.12 251 TYR A CA 1
ATOM 1960 C C . TYR A 1 251 ? 5.794 11.614 -7.979 1.00 97.12 251 TYR A C 1
ATOM 1962 O O . TYR A 1 251 ? 5.533 10.405 -7.931 1.00 97.12 251 TYR A O 1
ATOM 1970 N N . PRO A 1 252 ? 5.109 12.443 -8.790 1.00 95.88 252 PRO A N 1
ATOM 1971 C CA . PRO A 1 252 ? 4.082 11.958 -9.699 1.00 95.88 252 PRO A CA 1
ATOM 1972 C C . PRO A 1 252 ? 4.697 11.083 -10.798 1.00 95.88 252 PRO A C 1
ATOM 1974 O O . PRO A 1 252 ? 5.828 11.295 -11.230 1.00 95.88 252 PRO A O 1
ATOM 1977 N N . ILE A 1 253 ? 3.920 10.108 -11.265 1.00 95.81 253 ILE A N 1
ATOM 1978 C CA . ILE A 1 253 ? 4.263 9.284 -12.424 1.00 95.81 253 ILE A CA 1
ATOM 1979 C C . ILE A 1 253 ? 3.366 9.721 -13.572 1.00 95.81 253 ILE A C 1
ATOM 1981 O O . ILE A 1 253 ? 2.142 9.703 -13.440 1.00 95.81 253 ILE A O 1
ATOM 1985 N N . ASP A 1 254 ? 3.975 10.101 -14.689 1.00 94.81 254 ASP A N 1
ATOM 1986 C CA . ASP A 1 254 ? 3.246 10.360 -15.921 1.00 94.81 254 ASP A CA 1
ATOM 1987 C C . ASP A 1 254 ? 2.903 9.023 -16.597 1.00 94.81 254 ASP A C 1
ATOM 1989 O O . ASP A 1 254 ? 3.780 8.245 -16.973 1.00 94.81 254 ASP A O 1
ATOM 1993 N N . PHE A 1 255 ? 1.611 8.726 -16.713 1.00 95.81 255 PHE A N 1
ATOM 1994 C CA . PHE A 1 255 ? 1.142 7.493 -17.341 1.00 95.81 255 PHE A CA 1
ATOM 1995 C C . PHE A 1 255 ? 1.133 7.567 -18.867 1.00 95.81 255 PHE A C 1
ATOM 1997 O O . PHE A 1 255 ? 1.125 6.517 -19.508 1.00 95.81 255 PHE A O 1
ATOM 2004 N N . GLU A 1 256 ? 1.183 8.758 -19.469 1.00 95.69 256 GLU A N 1
ATOM 2005 C CA . GLU A 1 256 ? 1.245 8.885 -20.926 1.00 95.69 256 GLU A CA 1
ATOM 2006 C C . GLU A 1 256 ? 2.578 8.359 -21.464 1.00 95.69 256 GLU A C 1
ATOM 2008 O O . GLU A 1 256 ? 2.584 7.597 -22.432 1.00 95.69 256 GLU A O 1
ATOM 2013 N N . VAL A 1 257 ? 3.696 8.641 -20.783 1.00 95.69 257 VAL A N 1
ATOM 2014 C CA . VAL A 1 257 ? 5.019 8.102 -21.165 1.00 95.69 257 VAL A CA 1
ATOM 2015 C C . VAL A 1 257 ? 5.144 6.591 -20.937 1.00 95.69 257 VAL A C 1
ATOM 2017 O O . VAL A 1 257 ? 6.019 5.945 -21.513 1.00 95.69 257 VAL A O 1
ATOM 2020 N N . LEU A 1 258 ? 4.262 5.998 -20.124 1.00 97.25 258 LEU A N 1
ATOM 2021 C CA . LEU A 1 258 ? 4.220 4.551 -19.902 1.00 97.25 258 LEU A CA 1
ATOM 2022 C C . LEU A 1 258 ? 3.498 3.796 -21.022 1.00 97.25 258 LEU A C 1
ATOM 2024 O O . LEU A 1 258 ? 3.657 2.576 -21.120 1.00 97.25 258 LEU A O 1
ATOM 2028 N N . LYS A 1 259 ? 2.698 4.477 -21.850 1.00 97.56 259 LYS A N 1
ATOM 2029 C CA . LYS A 1 259 ? 1.888 3.821 -22.877 1.00 97.56 259 LYS A CA 1
ATOM 2030 C C . LYS A 1 259 ? 2.744 3.250 -24.000 1.00 97.56 259 LYS A C 1
ATOM 2032 O O . LYS A 1 259 ? 3.735 3.814 -24.454 1.00 97.56 259 LYS A O 1
ATOM 2037 N N . CYS A 1 260 ? 2.291 2.116 -24.508 1.00 97.12 260 CYS A N 1
ATOM 2038 C CA . CYS A 1 260 ? 2.896 1.434 -25.628 1.00 97.12 260 CYS A CA 1
ATOM 2039 C C . CYS A 1 260 ? 2.726 2.230 -26.931 1.00 97.12 260 CYS A C 1
ATOM 2041 O O . CYS A 1 260 ? 1.593 2.490 -27.345 1.00 97.12 260 CYS A O 1
ATOM 2043 N N . PRO A 1 261 ? 3.820 2.511 -27.660 1.00 96.25 261 PRO A N 1
ATOM 2044 C CA . PRO A 1 261 ? 3.786 3.345 -28.860 1.00 96.25 261 PRO A CA 1
ATOM 2045 C C . PRO A 1 261 ? 3.390 2.582 -30.140 1.00 96.25 261 PRO A C 1
ATOM 2047 O O . PRO A 1 261 ? 3.617 3.070 -31.241 1.00 96.25 261 PRO A O 1
ATOM 2050 N N . CYS A 1 262 ? 2.818 1.373 -30.050 1.00 95.81 262 CYS A N 1
ATOM 2051 C CA . CYS A 1 262 ? 2.508 0.548 -31.233 1.00 95.81 262 CYS A CA 1
ATOM 2052 C C . CYS A 1 262 ? 1.396 1.106 -32.141 1.00 95.81 262 CYS A C 1
ATOM 2054 O O . CYS A 1 262 ? 1.174 0.572 -33.231 1.00 95.81 262 CYS A O 1
ATOM 2056 N N . GLY A 1 263 ? 0.634 2.095 -31.659 1.00 95.56 263 GLY A N 1
ATOM 2057 C CA . GLY A 1 263 ? -0.511 2.688 -32.356 1.00 95.56 263 GLY A CA 1
ATOM 2058 C C . GLY A 1 263 ? -1.738 1.777 -32.507 1.00 95.56 263 GLY A C 1
ATOM 2059 O O . GLY A 1 263 ? -2.716 2.192 -33.118 1.00 95.56 263 GLY A O 1
ATOM 2060 N N . LYS A 1 264 ? -1.710 0.541 -31.980 1.00 95.25 264 LYS A N 1
ATOM 2061 C CA . LYS A 1 264 ? -2.809 -0.441 -32.118 1.00 95.25 264 LYS A CA 1
ATOM 2062 C C . LYS A 1 264 ? -3.463 -0.886 -30.810 1.00 95.25 264 LYS A C 1
ATOM 2064 O O . LYS A 1 264 ? -4.541 -1.470 -30.846 1.00 95.25 264 LYS A O 1
ATOM 2069 N N . CYS A 1 265 ? -2.808 -0.713 -29.667 1.00 94.69 265 CYS A N 1
ATOM 2070 C CA . CYS A 1 265 ? -3.387 -1.029 -28.359 1.00 94.69 265 CYS A CA 1
ATOM 2071 C C . CYS A 1 265 ? -3.823 0.249 -27.637 1.00 94.69 265 CYS A C 1
ATOM 2073 O O . CYS A 1 265 ? -3.441 1.341 -28.045 1.00 94.69 265 CYS A O 1
ATOM 2075 N N . SER A 1 266 ? -4.543 0.113 -26.523 1.00 92.50 266 SER A N 1
ATOM 2076 C CA . SER A 1 266 ? -4.968 1.236 -25.667 1.00 92.50 266 SER A CA 1
ATOM 2077 C C . SER A 1 266 ? -3.822 1.936 -24.915 1.00 92.50 266 SER A C 1
ATOM 2079 O O . SER A 1 266 ? -4.054 2.883 -24.172 1.00 92.50 266 SER A O 1
ATOM 2081 N N . GLY A 1 267 ? -2.590 1.451 -25.076 1.00 95.62 267 GLY A N 1
ATOM 2082 C CA . GLY A 1 267 ? -1.404 1.864 -24.330 1.00 95.62 267 GLY A CA 1
ATOM 2083 C C . GLY A 1 267 ? -0.866 0.754 -23.424 1.00 95.62 267 GLY A C 1
ATOM 2084 O O . GLY A 1 267 ? 0.338 0.678 -23.222 1.00 95.62 267 GLY A O 1
ATOM 2085 N N . PHE A 1 268 ? -1.705 -0.180 -22.974 1.00 96.44 268 PHE A N 1
ATOM 2086 C CA . PHE A 1 268 ? -1.305 -1.245 -22.041 1.00 96.44 268 PHE A CA 1
ATOM 2087 C C . PHE A 1 268 ? -1.661 -2.642 -22.565 1.00 96.44 268 PHE A C 1
ATOM 2089 O O . PHE A 1 268 ? -2.221 -3.477 -21.862 1.00 96.44 268 PHE A O 1
ATOM 2096 N N . GLY A 1 269 ? -1.344 -2.886 -23.840 1.00 93.75 269 GLY A N 1
ATOM 2097 C CA . GLY A 1 269 ? -1.594 -4.171 -24.491 1.00 93.75 269 GLY A CA 1
ATOM 2098 C C . GLY A 1 269 ? -3.067 -4.420 -24.820 1.00 93.75 269 GLY A C 1
ATOM 2099 O O . GLY A 1 269 ? -3.895 -3.512 -24.826 1.00 93.75 269 GLY A O 1
ATOM 2100 N N . GLN A 1 270 ? -3.364 -5.659 -25.197 1.00 92.69 270 GLN A N 1
ATOM 2101 C CA . GLN A 1 270 ? -4.688 -6.153 -25.585 1.00 92.69 270 GLN A CA 1
ATOM 2102 C C . GLN A 1 270 ? -5.128 -7.331 -24.694 1.00 92.69 270 GLN A C 1
ATOM 2104 O O . GLN A 1 270 ? -6.081 -8.029 -25.032 1.00 92.69 270 GLN A O 1
ATOM 2109 N N . GLY A 1 271 ? -4.420 -7.588 -23.584 1.00 93.00 271 GLY A N 1
ATOM 2110 C CA . GLY A 1 271 ? -4.723 -8.680 -22.650 1.00 93.00 271 GLY A CA 1
ATOM 2111 C C . GLY A 1 271 ? -4.506 -10.083 -23.228 1.00 93.00 271 GLY A C 1
ATOM 2112 O O . GLY A 1 271 ? -5.112 -11.049 -22.763 1.00 93.00 271 GLY A O 1
ATOM 2113 N N . LYS A 1 272 ? -3.689 -10.212 -24.280 1.00 91.94 272 LYS A N 1
ATOM 2114 C CA . LYS A 1 272 ? -3.497 -11.470 -25.011 1.00 91.94 272 LYS A CA 1
ATOM 2115 C C . LYS A 1 272 ? -2.549 -12.436 -24.301 1.00 91.94 272 LYS A C 1
ATOM 2117 O O . LYS A 1 272 ? -1.746 -12.046 -23.461 1.00 91.94 272 LYS A O 1
ATOM 2122 N N . PHE A 1 273 ? -2.612 -13.703 -24.720 1.00 93.12 273 PHE A N 1
ATOM 2123 C CA . PHE A 1 273 ? -1.645 -14.761 -24.389 1.00 93.12 273 PHE A CA 1
ATOM 2124 C C . PHE A 1 273 ? -1.583 -15.173 -22.909 1.00 93.12 273 PHE A C 1
ATOM 2126 O O . PHE A 1 273 ? -0.584 -15.738 -22.466 1.00 93.12 273 PHE A O 1
ATOM 2133 N N . LYS A 1 274 ? -2.656 -14.946 -22.138 1.00 92.12 274 LYS A N 1
ATOM 2134 C CA . LYS A 1 274 ? -2.745 -15.413 -20.746 1.00 92.12 274 LYS A CA 1
ATOM 2135 C C . LYS A 1 274 ? -2.542 -16.931 -20.678 1.00 92.12 274 LYS A C 1
ATOM 2137 O O . LYS A 1 274 ? -3.223 -17.682 -21.374 1.00 92.12 274 LYS A O 1
ATOM 2142 N N . GLY A 1 275 ? -1.581 -17.371 -19.863 1.00 90.19 275 GLY A N 1
ATOM 2143 C CA . GLY A 1 275 ? -1.214 -18.785 -19.716 1.00 90.19 275 GLY A CA 1
ATOM 2144 C C . GLY A 1 275 ? -0.408 -19.378 -20.880 1.00 90.19 275 GLY A C 1
ATOM 2145 O O . GLY A 1 275 ? -0.181 -20.588 -20.896 1.00 90.19 275 GLY A O 1
ATOM 2146 N N . GLN A 1 276 ? 0.033 -18.564 -21.844 1.00 92.75 276 GLN A N 1
ATOM 2147 C CA . GLN A 1 276 ? 0.868 -19.007 -22.960 1.00 92.75 276 GLN A CA 1
ATOM 2148 C C . GLN A 1 276 ? 2.334 -18.636 -22.725 1.00 92.75 276 GLN A C 1
ATOM 2150 O O . GLN A 1 276 ? 2.657 -17.545 -22.253 1.00 92.75 276 GLN A O 1
ATOM 2155 N N . TYR A 1 277 ? 3.231 -19.551 -23.085 1.00 93.00 277 TYR A N 1
ATOM 2156 C CA . TYR A 1 277 ? 4.662 -19.426 -22.825 1.00 93.00 277 TYR A CA 1
ATOM 2157 C C . TYR A 1 277 ? 5.467 -19.719 -24.081 1.00 93.00 277 TYR A C 1
ATOM 2159 O O . TYR A 1 277 ? 5.133 -20.618 -24.855 1.00 93.00 277 TYR A O 1
ATOM 2167 N N . ARG A 1 278 ? 6.573 -18.997 -24.244 1.00 89.44 278 ARG A N 1
ATOM 2168 C CA . ARG A 1 278 ? 7.545 -19.261 -25.300 1.00 89.44 278 ARG A CA 1
ATOM 2169 C C . ARG A 1 278 ? 8.265 -20.590 -25.060 1.00 89.44 278 ARG A C 1
ATOM 2171 O O . ARG A 1 278 ? 8.640 -20.904 -23.929 1.00 89.44 278 ARG A O 1
ATOM 2178 N N . ASP A 1 279 ? 8.457 -21.355 -26.132 1.00 84.25 279 ASP A N 1
ATOM 2179 C CA . ASP A 1 279 ? 9.221 -22.612 -26.162 1.00 84.25 279 ASP A CA 1
ATOM 2180 C C . ASP A 1 279 ? 8.790 -23.645 -25.101 1.00 84.25 279 ASP A C 1
ATOM 2182 O O . ASP A 1 279 ? 9.596 -24.450 -24.636 1.00 84.25 279 ASP A O 1
ATOM 2186 N N . GLY A 1 280 ? 7.532 -23.589 -24.642 1.00 77.50 280 GLY A N 1
ATOM 2187 C CA . GLY A 1 280 ? 7.004 -24.462 -23.586 1.00 77.50 280 GLY A CA 1
ATOM 2188 C C . GLY A 1 280 ? 7.601 -24.238 -22.187 1.00 77.50 280 GLY A C 1
ATOM 2189 O O . GLY A 1 280 ? 7.233 -24.944 -21.246 1.00 77.50 280 GLY A O 1
ATOM 2190 N N . LYS A 1 281 ? 8.492 -23.253 -22.004 1.00 84.50 281 LYS A N 1
ATOM 2191 C CA . LYS A 1 281 ? 9.151 -22.968 -20.722 1.00 84.50 281 LYS A CA 1
ATOM 2192 C C . LYS A 1 281 ? 8.224 -22.162 -19.815 1.00 84.50 281 LYS A C 1
ATOM 2194 O O . LYS A 1 281 ? 8.055 -20.963 -20.006 1.00 84.50 281 LYS A O 1
ATOM 2199 N N . ARG A 1 282 ? 7.668 -22.798 -18.780 1.00 87.19 282 ARG A N 1
ATOM 2200 C CA . ARG A 1 282 ? 6.754 -22.170 -17.802 1.00 87.19 282 ARG A CA 1
ATOM 2201 C C . ARG A 1 282 ? 7.476 -21.300 -16.764 1.00 87.19 282 ARG A C 1
ATOM 2203 O O . ARG A 1 282 ? 7.327 -21.500 -15.564 1.00 87.19 282 ARG A O 1
ATOM 2210 N N . THR A 1 283 ? 8.283 -20.353 -17.228 1.00 89.88 283 THR A N 1
ATOM 2211 C CA . THR A 1 283 ? 8.911 -19.327 -16.384 1.00 89.88 283 THR A CA 1
ATOM 2212 C C . THR A 1 283 ? 8.391 -17.953 -16.767 1.00 89.88 283 THR A C 1
ATOM 2214 O O . THR A 1 283 ? 8.013 -17.722 -17.916 1.00 89.88 283 THR A O 1
ATOM 2217 N N . GLU A 1 284 ? 8.401 -17.010 -15.828 1.00 91.38 284 GLU A N 1
ATOM 2218 C CA . GLU A 1 284 ? 7.826 -15.686 -16.071 1.00 91.38 284 GLU A CA 1
ATOM 2219 C C . GLU A 1 284 ? 8.571 -14.881 -17.150 1.00 91.38 284 GLU A C 1
ATOM 2221 O O . GLU A 1 284 ? 7.969 -14.120 -17.912 1.00 91.38 284 GLU A O 1
ATOM 2226 N N . ARG A 1 285 ? 9.876 -15.125 -17.310 1.00 88.94 285 ARG A N 1
ATOM 2227 C CA . ARG A 1 285 ? 10.669 -14.605 -18.436 1.00 88.94 285 ARG A CA 1
ATOM 2228 C C . ARG A 1 285 ? 10.123 -15.036 -19.804 1.00 88.94 285 ARG A C 1
ATOM 2230 O O . ARG A 1 285 ? 10.295 -14.308 -20.774 1.00 88.94 285 ARG A O 1
ATOM 2237 N N . ASN A 1 286 ? 9.489 -16.202 -19.894 1.00 90.81 286 ASN A N 1
ATOM 2238 C CA . ASN A 1 286 ? 8.927 -16.745 -21.134 1.00 90.81 286 ASN A CA 1
ATOM 2239 C C . ASN A 1 286 ? 7.403 -16.587 -21.218 1.00 90.81 286 ASN A C 1
ATOM 2241 O O . ASN A 1 286 ? 6.820 -16.949 -22.238 1.00 90.81 286 ASN A O 1
ATOM 2245 N N . ASN A 1 287 ? 6.761 -16.060 -20.173 1.00 93.62 287 ASN A N 1
ATOM 2246 C CA . ASN A 1 287 ? 5.328 -15.796 -20.150 1.00 93.62 287 ASN A CA 1
ATOM 2247 C C . ASN A 1 287 ? 4.999 -14.664 -21.129 1.00 93.62 287 ASN A C 1
ATOM 2249 O O . ASN A 1 287 ? 5.516 -13.553 -20.979 1.00 93.62 287 ASN A O 1
ATOM 2253 N N . LEU A 1 288 ? 4.174 -14.974 -22.132 1.00 93.81 288 LEU A N 1
ATOM 2254 C CA . LEU A 1 288 ? 3.794 -14.070 -23.221 1.00 93.81 288 LEU A CA 1
ATOM 2255 C C . LEU A 1 288 ? 2.651 -13.120 -22.832 1.00 93.81 288 LEU A C 1
ATOM 2257 O O . LEU A 1 288 ? 2.262 -12.284 -23.653 1.00 93.81 288 LEU A O 1
ATOM 2261 N N . TYR A 1 289 ? 2.092 -13.284 -21.626 1.00 95.25 289 TYR A N 1
ATOM 2262 C CA . TYR A 1 289 ? 0.914 -12.557 -21.179 1.00 95.25 289 TYR A CA 1
ATOM 2263 C C . TYR A 1 289 ? 1.131 -11.041 -21.194 1.00 95.25 289 TYR A C 1
ATOM 2265 O O . TYR A 1 289 ? 2.074 -10.506 -20.611 1.00 95.25 289 TYR A O 1
ATOM 2273 N N . GLU A 1 290 ? 0.209 -10.350 -21.856 1.00 95.81 290 GLU A N 1
ATOM 2274 C CA . GLU A 1 290 ? 0.090 -8.900 -21.801 1.00 95.81 290 GLU A CA 1
ATOM 2275 C C . GLU A 1 290 ? -0.675 -8.500 -20.537 1.00 95.81 290 GLU A C 1
ATOM 2277 O O . GLU A 1 290 ? -1.907 -8.458 -20.538 1.00 95.81 290 GLU A O 1
ATOM 2282 N N . TYR A 1 291 ? 0.056 -8.214 -19.456 1.00 96.69 291 TYR A N 1
ATOM 2283 C CA . TYR A 1 291 ? -0.548 -7.797 -18.190 1.00 96.69 291 TYR A CA 1
ATOM 2284 C C . TYR A 1 291 ? -1.337 -6.486 -18.334 1.00 96.69 291 TYR A C 1
ATOM 2286 O O . TYR A 1 291 ? -0.962 -5.640 -19.151 1.00 96.69 291 TYR A O 1
ATOM 2294 N N . PRO A 1 292 ? -2.407 -6.274 -17.548 1.00 94.94 292 PRO A N 1
ATOM 2295 C CA . PRO A 1 292 ? -3.316 -5.139 -17.715 1.00 94.94 292 PRO A CA 1
ATOM 2296 C C . PRO A 1 292 ? -2.773 -3.844 -17.081 1.00 94.94 292 PRO A C 1
ATOM 2298 O O . PRO A 1 292 ? -3.388 -3.265 -16.192 1.00 94.94 292 PRO A O 1
ATOM 2301 N N . GLY A 1 293 ? -1.601 -3.385 -17.525 1.00 97.31 293 GLY A N 1
ATOM 2302 C CA . GLY A 1 293 ? -0.945 -2.176 -17.017 1.00 97.31 293 GLY A CA 1
ATOM 2303 C C . GLY A 1 293 ? 0.516 -2.388 -16.639 1.00 97.31 293 GLY A C 1
ATOM 2304 O O . GLY A 1 293 ? 1.128 -3.381 -17.025 1.00 97.31 293 GLY A O 1
ATOM 2305 N N . ILE A 1 294 ? 1.086 -1.452 -15.882 1.00 98.06 294 ILE A N 1
ATOM 2306 C CA . ILE A 1 294 ? 2.434 -1.572 -15.303 1.00 98.06 294 ILE A CA 1
ATOM 2307 C C . ILE A 1 294 ? 2.317 -2.018 -13.846 1.00 98.06 294 ILE A C 1
ATOM 2309 O O . ILE A 1 294 ? 1.432 -1.566 -13.121 1.00 98.06 294 ILE A O 1
ATOM 2313 N N . HIS A 1 295 ? 3.213 -2.899 -13.408 1.00 98.12 295 HIS A N 1
ATOM 2314 C CA . HIS A 1 295 ? 3.218 -3.410 -12.044 1.00 98.12 295 HIS A CA 1
ATOM 2315 C C . HIS A 1 295 ? 3.440 -2.281 -11.019 1.00 98.12 295 HIS A C 1
ATOM 2317 O O . HIS A 1 295 ? 4.468 -1.600 -11.029 1.00 98.12 295 HIS A O 1
ATOM 2323 N N . ARG A 1 296 ? 2.512 -2.117 -10.074 1.00 98.00 296 ARG A N 1
ATOM 2324 C CA . ARG A 1 296 ? 2.432 -0.993 -9.122 1.00 98.00 296 ARG A CA 1
ATOM 2325 C C . ARG A 1 296 ? 3.684 -0.849 -8.252 1.00 98.00 296 ARG A C 1
ATOM 2327 O O . ARG A 1 296 ? 4.130 0.269 -8.005 1.00 98.00 296 ARG A O 1
ATOM 2334 N N . MET A 1 297 ? 4.314 -1.963 -7.852 1.00 97.44 297 MET A N 1
ATOM 2335 C CA . MET A 1 297 ? 5.580 -1.915 -7.095 1.00 97.44 297 MET A CA 1
ATOM 2336 C C . MET A 1 297 ? 6.726 -1.257 -7.873 1.00 97.44 297 MET A C 1
ATOM 2338 O O . MET A 1 297 ? 7.594 -0.659 -7.246 1.00 97.44 297 MET A O 1
ATOM 2342 N N . LEU A 1 298 ? 6.752 -1.352 -9.210 1.00 97.38 298 LEU A N 1
ATOM 2343 C CA . LEU A 1 298 ? 7.778 -0.674 -10.007 1.00 97.38 298 LEU A CA 1
ATOM 2344 C C . LEU A 1 298 ? 7.594 0.831 -9.920 1.00 97.38 298 LEU A C 1
ATOM 2346 O O . LEU A 1 298 ? 8.545 1.542 -9.630 1.00 97.38 298 LEU A O 1
ATOM 2350 N N . LEU A 1 299 ? 6.363 1.308 -10.093 1.00 98.06 299 LEU A N 1
ATOM 2351 C CA . LEU A 1 299 ? 6.064 2.737 -10.085 1.00 98.06 299 LEU A CA 1
ATOM 2352 C C . LEU A 1 299 ? 6.366 3.371 -8.719 1.00 98.06 299 LEU A C 1
ATOM 2354 O O . LEU A 1 299 ? 6.986 4.430 -8.655 1.00 98.06 299 LEU A O 1
ATOM 2358 N N . TRP A 1 300 ? 6.035 2.692 -7.617 1.00 98.31 300 TRP A N 1
ATOM 2359 C CA . TRP A 1 300 ? 6.426 3.142 -6.275 1.00 98.31 300 TRP A CA 1
ATOM 2360 C C . TRP A 1 300 ? 7.933 3.039 -6.013 1.00 98.31 300 TRP A C 1
ATOM 2362 O O . TRP A 1 300 ? 8.495 3.895 -5.328 1.00 98.31 300 TRP A O 1
ATOM 2372 N N . ALA A 1 301 ? 8.620 2.051 -6.589 1.00 97.94 301 ALA A N 1
ATOM 2373 C CA . ALA A 1 301 ? 10.073 1.985 -6.508 1.00 97.94 301 ALA A CA 1
ATOM 2374 C C . ALA A 1 301 ? 10.745 3.118 -7.310 1.00 97.94 301 ALA A C 1
ATOM 2376 O O . ALA A 1 301 ? 11.699 3.707 -6.811 1.00 97.94 301 ALA A O 1
ATOM 2377 N N . VAL A 1 302 ? 10.214 3.493 -8.481 1.00 98.12 302 VAL A N 1
ATOM 2378 C CA . VAL A 1 302 ? 10.669 4.652 -9.277 1.00 98.12 302 VAL A CA 1
ATOM 2379 C C . VAL A 1 302 ? 10.557 5.952 -8.477 1.00 98.12 302 VAL A C 1
ATOM 2381 O O . VAL A 1 302 ? 11.499 6.743 -8.481 1.00 98.12 302 VAL A O 1
ATOM 2384 N N . ARG A 1 303 ? 9.470 6.150 -7.717 1.00 98.31 303 ARG A N 1
ATOM 2385 C CA . ARG A 1 303 ? 9.339 7.310 -6.811 1.00 98.31 303 ARG A CA 1
ATOM 2386 C C . ARG A 1 303 ? 10.485 7.387 -5.800 1.00 98.31 303 ARG A C 1
ATOM 2388 O O . ARG A 1 303 ? 11.019 8.465 -5.558 1.00 98.31 303 ARG A O 1
ATOM 2395 N N . ALA A 1 304 ? 10.901 6.251 -5.240 1.00 98.38 304 ALA A N 1
ATOM 2396 C CA . ALA A 1 304 ? 12.057 6.208 -4.347 1.00 98.38 304 ALA A CA 1
ATOM 2397 C C . ALA A 1 304 ? 13.371 6.525 -5.074 1.00 98.38 304 ALA A C 1
ATOM 2399 O O . ALA A 1 304 ? 14.207 7.226 -4.510 1.00 98.38 304 ALA A O 1
ATOM 2400 N N . VAL A 1 305 ? 13.544 6.086 -6.329 1.00 98.31 305 VAL A N 1
ATOM 2401 C CA . VAL A 1 305 ? 14.706 6.483 -7.148 1.00 98.31 305 VAL A CA 1
ATOM 2402 C C . VAL A 1 305 ? 14.764 8.007 -7.281 1.00 98.31 305 VAL A C 1
ATOM 2404 O O . VAL A 1 305 ? 15.791 8.597 -6.963 1.00 98.31 305 VAL A O 1
ATOM 2407 N N . MET A 1 306 ? 13.655 8.651 -7.657 1.00 98.38 306 MET A N 1
ATOM 2408 C CA . MET A 1 306 ? 13.571 10.116 -7.763 1.00 98.38 306 MET A CA 1
ATOM 2409 C C . MET A 1 306 ? 13.882 10.812 -6.430 1.00 98.38 306 MET A C 1
ATOM 2411 O O . MET A 1 306 ? 14.592 11.813 -6.399 1.00 98.38 306 MET A O 1
ATOM 2415 N N . PHE A 1 307 ? 13.388 10.262 -5.318 1.00 98.50 307 PHE A N 1
ATOM 2416 C CA . PHE A 1 307 ? 13.639 10.786 -3.977 1.00 98.50 307 PHE A CA 1
ATOM 2417 C C . PHE A 1 307 ? 15.118 10.733 -3.566 1.00 98.50 307 PHE A C 1
ATOM 2419 O O . PHE A 1 307 ? 15.650 11.733 -3.087 1.00 98.50 307 PHE A O 1
ATOM 2426 N N . TYR A 1 308 ? 15.799 9.599 -3.760 1.00 98.50 308 TYR A N 1
ATOM 2427 C CA . TYR A 1 308 ? 17.205 9.444 -3.362 1.00 98.50 308 TYR A CA 1
ATOM 2428 C C . TYR A 1 308 ? 18.197 10.142 -4.302 1.00 98.50 308 TYR A C 1
ATOM 2430 O O . TYR A 1 308 ? 19.385 10.224 -3.983 1.00 98.50 308 TYR A O 1
ATOM 2438 N N . HIS A 1 309 ? 17.731 10.634 -5.449 1.00 97.44 309 HIS A N 1
ATOM 2439 C CA . HIS A 1 309 ? 18.568 11.197 -6.501 1.00 97.44 309 HIS A CA 1
ATOM 2440 C C . HIS A 1 309 ? 18.039 12.549 -7.004 1.00 97.44 309 HIS A C 1
ATOM 2442 O O . HIS A 1 309 ? 17.774 12.689 -8.196 1.00 97.44 309 HIS A O 1
ATOM 2448 N N . PRO A 1 310 ? 17.931 13.572 -6.134 1.00 96.50 310 PRO A N 1
ATOM 2449 C CA . PRO A 1 310 ? 17.398 14.883 -6.516 1.00 96.50 310 PRO A CA 1
ATOM 2450 C C . PRO A 1 310 ? 18.256 15.617 -7.561 1.00 96.50 310 PRO A C 1
ATOM 2452 O O . PRO A 1 310 ? 17.772 16.534 -8.218 1.00 96.50 310 PRO A O 1
ATOM 2455 N N . ASP A 1 311 ? 19.515 15.208 -7.738 1.00 95.06 311 ASP A N 1
ATOM 2456 C CA . ASP A 1 311 ? 20.426 15.753 -8.752 1.00 95.06 311 ASP A CA 1
ATOM 2457 C C . ASP A 1 311 ? 20.119 15.256 -10.177 1.00 95.06 311 ASP A C 1
ATOM 2459 O O . ASP A 1 311 ? 20.741 15.709 -11.140 1.00 95.06 311 ASP A O 1
ATOM 2463 N N . TYR A 1 312 ? 19.171 14.325 -10.322 1.00 96.44 312 TYR A N 1
ATOM 2464 C CA . TYR A 1 312 ? 18.797 13.706 -11.586 1.00 96.44 312 TYR A CA 1
ATOM 2465 C C . TYR A 1 312 ? 17.287 13.786 -11.815 1.00 96.44 312 TYR A C 1
ATOM 2467 O O . TYR A 1 312 ? 16.477 13.676 -10.897 1.00 96.44 312 TYR A O 1
ATOM 2475 N N . THR A 1 313 ? 16.903 13.916 -13.079 1.00 96.00 313 THR A N 1
ATOM 2476 C CA . THR A 1 313 ? 15.557 13.584 -13.545 1.00 96.00 313 THR A CA 1
ATOM 2477 C C . THR A 1 313 ? 15.561 12.176 -14.127 1.00 96.00 313 THR A C 1
ATOM 2479 O O . THR A 1 313 ? 16.594 11.685 -14.584 1.00 96.00 313 THR A O 1
ATOM 2482 N N . PHE A 1 314 ? 14.398 11.527 -14.112 1.00 96.81 314 PHE A N 1
ATOM 2483 C CA . PHE A 1 314 ? 14.247 10.139 -14.549 1.00 96.81 314 PHE A CA 1
ATOM 2484 C C . PHE A 1 314 ? 13.158 9.987 -15.619 1.00 96.81 314 PHE A C 1
ATOM 2486 O O . PHE A 1 314 ? 12.125 9.371 -15.345 1.00 96.81 314 PHE A O 1
ATOM 2493 N N . PRO A 1 315 ? 13.343 10.548 -16.831 1.00 96.06 315 PRO A N 1
ATOM 2494 C CA . PRO A 1 315 ? 12.537 10.176 -17.985 1.00 96.06 315 PRO A CA 1
ATOM 2495 C C . PRO A 1 315 ? 12.419 8.656 -18.123 1.00 96.06 315 PRO A C 1
ATOM 2497 O O . PRO A 1 315 ? 13.415 7.935 -18.044 1.00 96.06 315 PRO A O 1
ATOM 2500 N N . ILE A 1 316 ? 11.200 8.172 -18.347 1.00 95.62 316 ILE A N 1
ATOM 2501 C CA . ILE A 1 316 ? 10.966 6.758 -18.631 1.00 95.62 316 ILE A CA 1
ATOM 2502 C C . ILE A 1 316 ? 11.153 6.562 -20.135 1.00 95.62 316 ILE A C 1
ATOM 2504 O O . ILE A 1 316 ? 10.309 6.976 -20.926 1.00 95.62 316 ILE A O 1
ATOM 2508 N N . SER A 1 317 ? 12.274 5.962 -20.535 1.00 91.88 317 SER A N 1
ATOM 2509 C CA . SER A 1 317 ? 12.598 5.710 -21.947 1.00 91.88 317 SER A CA 1
ATOM 2510 C C . SER A 1 317 ? 11.825 4.515 -22.514 1.00 91.88 317 SER A C 1
ATOM 2512 O O . SER A 1 317 ? 11.551 4.461 -23.716 1.00 91.88 317 SER A O 1
ATOM 2514 N N . SER A 1 318 ? 11.411 3.588 -21.644 1.00 94.00 318 SER A N 1
ATOM 2515 C CA . SER A 1 318 ? 10.550 2.456 -21.989 1.00 94.00 318 SER A CA 1
ATOM 2516 C C . SER A 1 318 ? 9.561 2.139 -20.872 1.00 94.00 318 SER A C 1
ATOM 2518 O O . SER A 1 318 ? 9.956 1.705 -19.791 1.00 94.00 318 SER A O 1
ATOM 2520 N N . GLY A 1 319 ? 8.267 2.277 -21.161 1.00 94.94 319 GLY A N 1
ATOM 2521 C CA . GLY A 1 319 ? 7.180 1.746 -20.338 1.00 94.94 319 GLY A CA 1
ATOM 2522 C C . GLY A 1 319 ? 6.676 0.403 -20.863 1.00 94.94 319 GLY A C 1
ATOM 2523 O O . GLY A 1 319 ? 7.420 -0.576 -20.933 1.00 94.94 319 GLY A O 1
ATOM 2524 N N . TYR A 1 320 ? 5.406 0.365 -21.266 1.00 97.56 320 TYR A N 1
ATOM 2525 C CA . TYR A 1 320 ? 4.733 -0.826 -21.772 1.00 97.56 320 TYR A CA 1
ATOM 2526 C C . TYR A 1 320 ? 5.091 -1.114 -23.241 1.00 97.56 320 TYR A C 1
ATOM 2528 O O . TYR A 1 320 ? 5.107 -0.227 -24.093 1.00 97.56 320 TYR A O 1
ATOM 2536 N N . ARG A 1 321 ? 5.321 -2.380 -23.591 1.00 96.50 321 ARG A N 1
ATOM 2537 C CA . ARG A 1 321 ? 5.558 -2.852 -24.963 1.00 96.50 321 ARG A CA 1
ATOM 2538 C C . ARG A 1 321 ? 4.769 -4.139 -25.191 1.00 96.50 321 ARG A C 1
ATOM 2540 O O . ARG A 1 321 ? 5.145 -5.197 -24.696 1.00 96.50 321 ARG A O 1
ATOM 2547 N N . CYS A 1 322 ? 3.659 -4.038 -25.919 1.00 95.94 322 CYS A N 1
ATOM 2548 C CA . CYS A 1 322 ? 2.803 -5.182 -26.235 1.00 95.94 322 CYS A CA 1
ATOM 2549 C C . CYS A 1 322 ? 3.396 -6.056 -27.356 1.00 95.94 322 CYS A C 1
ATOM 2551 O O . CYS A 1 322 ? 4.393 -5.701 -27.990 1.00 95.94 322 CYS A O 1
ATOM 2553 N N . SER A 1 323 ? 2.752 -7.186 -27.638 1.00 94.81 323 SER A N 1
ATOM 2554 C CA . SER A 1 323 ? 3.134 -8.114 -28.711 1.00 94.81 323 SER A CA 1
ATOM 2555 C C . SER A 1 323 ? 3.182 -7.459 -30.093 1.00 94.81 323 SER A C 1
ATOM 2557 O O . SER A 1 323 ? 4.096 -7.738 -30.861 1.00 94.81 323 SER A O 1
ATOM 2559 N N . VAL A 1 324 ? 2.264 -6.530 -30.388 1.00 95.44 324 VAL A N 1
ATOM 2560 C CA . VAL A 1 324 ? 2.252 -5.788 -31.659 1.00 95.44 324 VAL A CA 1
ATOM 2561 C C . VAL A 1 324 ? 3.512 -4.935 -31.802 1.00 95.44 324 VAL A C 1
ATOM 2563 O O . VAL A 1 324 ? 4.121 -4.910 -32.866 1.00 95.44 324 VAL A O 1
ATOM 2566 N N . TYR A 1 325 ? 3.931 -4.251 -30.731 1.00 95.75 325 TYR A N 1
ATOM 2567 C CA . TYR A 1 325 ? 5.187 -3.497 -30.740 1.00 95.75 325 TYR A CA 1
ATOM 2568 C C . TYR A 1 325 ? 6.388 -4.423 -30.949 1.00 95.75 325 TYR A C 1
ATOM 2570 O O . TYR A 1 325 ? 7.298 -4.097 -31.710 1.00 95.75 325 TYR A O 1
ATOM 2578 N N . ALA A 1 326 ? 6.387 -5.579 -30.278 1.00 93.12 326 ALA A N 1
ATOM 2579 C CA . ALA A 1 326 ? 7.447 -6.568 -30.409 1.00 93.12 326 ALA A CA 1
ATOM 2580 C C . ALA A 1 326 ? 7.582 -7.065 -31.856 1.00 93.12 326 ALA A C 1
ATOM 2582 O O . ALA A 1 326 ? 8.683 -7.036 -32.400 1.00 93.12 326 ALA A O 1
ATOM 2583 N N . GLU A 1 327 ? 6.468 -7.410 -32.502 1.00 93.75 327 GLU A N 1
ATOM 2584 C CA . GLU A 1 327 ? 6.412 -7.804 -33.913 1.00 93.75 327 GLU A CA 1
ATOM 2585 C C . GLU A 1 327 ? 6.919 -6.688 -34.840 1.00 93.75 327 GLU A C 1
ATOM 2587 O O . GLU A 1 327 ? 7.831 -6.912 -35.634 1.00 93.75 327 GLU A O 1
ATOM 2592 N N . GLN A 1 328 ? 6.414 -5.457 -34.680 1.00 95.62 328 GLN A N 1
ATOM 2593 C CA . GLN A 1 328 ? 6.826 -4.289 -35.476 1.00 95.62 328 GLN A CA 1
ATOM 2594 C C . GLN A 1 328 ? 8.329 -3.991 -35.387 1.00 95.62 328 GLN A C 1
ATOM 2596 O O . GLN A 1 328 ? 8.910 -3.441 -36.322 1.00 95.62 328 GLN A O 1
ATOM 2601 N N . LYS A 1 329 ? 8.956 -4.298 -34.248 1.00 94.62 329 LYS A N 1
ATOM 2602 C CA . LYS A 1 329 ? 10.382 -4.055 -33.995 1.00 94.62 329 LYS A CA 1
ATOM 2603 C C . LYS A 1 329 ? 11.250 -5.301 -34.165 1.00 94.62 329 LYS A C 1
ATOM 2605 O O . LYS A 1 329 ? 12.441 -5.229 -33.876 1.00 94.62 329 LYS A O 1
ATOM 2610 N N . GLY A 1 330 ? 10.679 -6.429 -34.597 1.00 93.19 330 GLY A N 1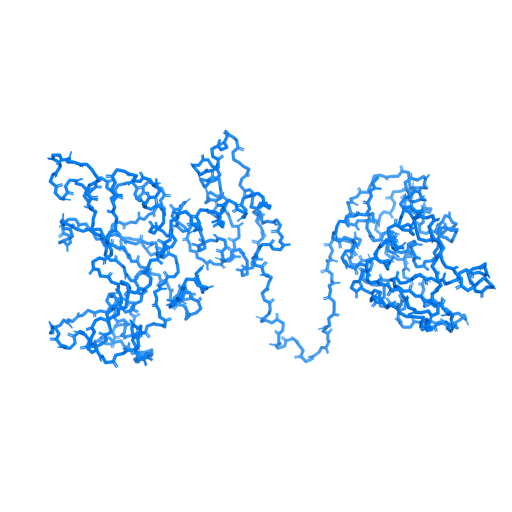
ATOM 2611 C CA . GLY A 1 330 ? 11.400 -7.699 -34.715 1.00 93.19 330 GLY A CA 1
ATOM 2612 C C . GLY A 1 330 ? 12.007 -8.177 -33.390 1.00 93.19 330 GLY A C 1
ATOM 2613 O O . GLY A 1 330 ? 13.023 -8.866 -33.384 1.00 93.19 330 GLY A O 1
ATOM 2614 N N . MET A 1 331 ? 11.430 -7.778 -32.254 1.00 88.25 331 MET A N 1
ATOM 2615 C CA . MET A 1 331 ? 11.952 -8.126 -30.939 1.00 88.25 331 MET A CA 1
ATOM 2616 C C . MET A 1 331 ? 11.334 -9.415 -30.425 1.00 88.25 331 MET A C 1
ATOM 2618 O O . MET A 1 331 ? 10.124 -9.619 -30.475 1.00 88.25 331 MET A O 1
ATOM 2622 N N . ASN A 1 332 ? 12.170 -10.233 -29.793 1.00 84.62 332 ASN A N 1
ATOM 2623 C CA . ASN A 1 332 ? 11.744 -11.472 -29.164 1.00 84.62 332 ASN A CA 1
ATOM 2624 C C . ASN A 1 332 ? 11.844 -11.370 -27.632 1.00 84.62 332 ASN A C 1
ATOM 2626 O O . ASN A 1 332 ? 12.604 -12.092 -26.991 1.00 84.62 332 ASN A O 1
ATOM 2630 N N . THR A 1 333 ? 11.083 -10.464 -27.008 1.00 84.50 333 THR A N 1
ATOM 2631 C CA . THR A 1 333 ? 11.111 -10.233 -25.548 1.00 84.50 333 THR A CA 1
ATOM 2632 C C . THR A 1 333 ? 9.720 -9.952 -24.983 1.00 84.50 333 THR A C 1
ATOM 2634 O O . THR A 1 333 ? 8.896 -9.329 -25.643 1.00 84.50 333 THR A O 1
ATOM 2637 N N . THR A 1 334 ? 9.469 -10.415 -23.761 1.00 87.44 334 THR A N 1
ATOM 2638 C CA . THR A 1 334 ? 8.234 -10.190 -22.983 1.00 87.44 334 THR A CA 1
ATOM 2639 C C . THR A 1 334 ? 8.462 -9.201 -21.836 1.00 87.44 334 THR A C 1
ATOM 2641 O O . THR A 1 334 ? 7.627 -9.050 -20.946 1.00 87.44 334 THR A O 1
ATOM 2644 N N . ASN A 1 335 ? 9.632 -8.547 -21.819 1.00 84.94 335 ASN A N 1
ATOM 2645 C CA . ASN A 1 335 ? 10.117 -7.816 -20.653 1.00 84.94 335 ASN A CA 1
ATOM 2646 C C . ASN A 1 335 ? 9.172 -6.687 -20.217 1.00 84.94 335 ASN A C 1
ATOM 2648 O O . ASN A 1 335 ? 8.717 -6.617 -19.081 1.00 84.94 335 ASN A O 1
ATOM 2652 N N . HIS A 1 336 ? 8.801 -5.863 -21.189 1.00 93.75 336 HIS A N 1
ATOM 2653 C CA . HIS A 1 336 ? 8.014 -4.652 -20.996 1.00 93.75 336 HIS A CA 1
ATOM 2654 C C . HIS A 1 336 ? 6.505 -4.872 -21.170 1.00 93.75 336 HIS A C 1
ATOM 2656 O O . HIS A 1 336 ? 5.757 -3.917 -21.336 1.00 93.75 336 HIS A O 1
ATOM 2662 N N . GLN A 1 337 ? 6.007 -6.108 -21.101 1.00 95.00 337 GLN A N 1
ATOM 2663 C CA . GLN A 1 337 ? 4.563 -6.389 -21.101 1.00 95.00 337 GLN A CA 1
ATOM 2664 C C . GLN A 1 337 ? 3.941 -6.136 -19.713 1.00 95.00 337 GLN A C 1
ATOM 2666 O O . GLN A 1 337 ? 3.243 -6.987 -19.181 1.00 95.00 337 GLN A O 1
ATOM 2671 N N . GLY A 1 338 ? 4.257 -4.999 -19.085 1.00 96.12 338 GLY A N 1
ATOM 2672 C CA . GLY A 1 338 ? 3.777 -4.625 -17.748 1.00 96.12 338 GLY A CA 1
ATOM 2673 C C . GLY A 1 338 ? 4.768 -4.846 -16.603 1.00 96.12 338 GLY A C 1
ATOM 2674 O O . GLY A 1 338 ? 4.552 -4.360 -15.495 1.00 96.12 338 GLY A O 1
ATOM 2675 N N . LYS A 1 339 ? 5.868 -5.562 -16.854 1.00 96.06 339 LYS A N 1
ATOM 2676 C CA . LYS A 1 339 ? 6.765 -6.082 -15.807 1.00 96.06 339 LYS A CA 1
ATOM 2677 C C . LYS A 1 339 ? 8.073 -5.322 -15.638 1.00 96.06 339 LYS A C 1
ATOM 2679 O O . LYS A 1 339 ? 8.855 -5.715 -14.777 1.00 96.06 339 LYS A O 1
ATOM 2684 N N . ALA A 1 340 ? 8.314 -4.289 -16.439 1.00 97.19 340 ALA A N 1
ATOM 2685 C CA . ALA A 1 340 ? 9.559 -3.541 -16.420 1.00 97.19 340 ALA A CA 1
ATOM 2686 C C . ALA A 1 340 ? 9.375 -2.091 -16.863 1.00 97.19 340 ALA A C 1
ATOM 2688 O O . ALA A 1 340 ? 8.481 -1.786 -17.657 1.00 97.19 340 ALA A O 1
ATOM 2689 N N . VAL A 1 341 ? 10.271 -1.232 -16.389 1.00 97.69 341 VAL A N 1
ATOM 2690 C CA . VAL A 1 341 ? 10.444 0.151 -16.839 1.00 97.69 341 VAL A CA 1
ATOM 2691 C C . VAL A 1 341 ? 11.930 0.439 -17.043 1.00 97.69 341 VAL A C 1
ATOM 2693 O O . VAL A 1 341 ? 12.764 -0.052 -16.282 1.00 97.69 341 VAL A O 1
ATOM 2696 N N . ASP A 1 342 ? 12.253 1.244 -18.053 1.00 97.88 342 ASP A N 1
ATOM 2697 C CA . ASP A 1 342 ? 13.606 1.771 -18.259 1.00 97.88 342 ASP A CA 1
ATOM 2698 C C . ASP A 1 342 ? 13.634 3.245 -17.872 1.00 97.88 342 ASP A C 1
ATOM 2700 O O . ASP A 1 342 ? 12.868 4.048 -18.410 1.00 97.88 342 ASP A O 1
ATOM 2704 N N . LEU A 1 343 ? 14.524 3.599 -16.949 1.00 98.06 343 LEU A N 1
ATOM 2705 C CA . LEU A 1 343 ? 14.772 4.980 -16.550 1.00 98.06 343 LEU A CA 1
ATOM 2706 C C . LEU A 1 343 ? 16.029 5.488 -17.249 1.00 98.06 343 LEU A C 1
ATOM 2708 O O . LEU A 1 343 ? 17.053 4.810 -17.217 1.00 98.06 343 LEU A O 1
ATOM 2712 N N . ASP A 1 344 ? 15.974 6.683 -17.822 1.00 96.62 344 ASP A N 1
ATOM 2713 C CA . ASP A 1 344 ? 17.114 7.360 -18.444 1.00 96.62 344 ASP A CA 1
ATOM 2714 C C . ASP A 1 344 ? 17.549 8.545 -17.563 1.00 96.62 344 ASP A C 1
ATOM 2716 O O . ASP A 1 344 ? 16.955 9.621 -17.658 1.00 96.62 344 ASP A O 1
ATOM 2720 N N . PRO A 1 345 ? 18.528 8.374 -16.653 1.00 96.44 345 PRO A N 1
ATOM 2721 C CA . PRO A 1 345 ? 18.878 9.407 -15.689 1.00 96.44 345 PRO A CA 1
ATOM 2722 C C . PRO A 1 345 ? 19.560 10.595 -16.372 1.00 96.44 345 PRO A C 1
ATOM 2724 O O . PRO A 1 345 ? 20.683 10.483 -16.877 1.00 96.44 345 PRO A O 1
ATOM 2727 N N . LYS A 1 346 ? 18.911 11.762 -16.330 1.00 95.31 346 LYS A N 1
ATOM 2728 C CA . LYS A 1 346 ? 19.457 13.018 -16.861 1.00 95.31 346 LYS A CA 1
ATOM 2729 C C . LYS A 1 346 ? 19.852 13.949 -15.722 1.00 95.31 346 LYS A C 1
ATOM 2731 O O . LYS A 1 346 ? 19.009 14.228 -14.868 1.00 95.31 346 LYS A O 1
ATOM 2736 N N . PRO A 1 347 ? 21.097 14.438 -15.681 1.00 94.38 347 PRO A N 1
ATOM 2737 C CA . PRO A 1 347 ? 21.536 15.312 -14.607 1.00 94.38 347 PRO A CA 1
ATOM 2738 C C . PRO A 1 347 ? 20.812 16.668 -14.694 1.00 94.38 347 PRO A C 1
ATOM 2740 O O . PRO A 1 347 ? 20.598 17.204 -15.779 1.00 94.38 347 PRO A O 1
ATOM 2743 N N . VAL A 1 348 ? 20.389 17.209 -13.548 1.00 93.00 348 VAL A N 1
ATOM 2744 C CA . VAL A 1 348 ? 19.678 18.505 -13.454 1.00 93.00 348 VAL A CA 1
ATOM 2745 C C . VAL A 1 348 ? 20.631 19.683 -13.692 1.00 93.00 348 VAL A C 1
ATOM 2747 O O . VAL A 1 348 ? 20.221 20.758 -14.125 1.00 93.00 348 VAL A O 1
ATOM 2750 N N . LYS A 1 349 ? 21.915 19.481 -13.400 1.00 90.06 349 LYS A N 1
ATOM 2751 C CA . LYS A 1 349 ? 23.029 20.394 -13.679 1.00 90.06 349 LYS A CA 1
ATOM 2752 C C . LYS A 1 349 ? 24.124 19.600 -14.369 1.00 90.06 349 LYS A C 1
ATOM 2754 O O . LYS A 1 349 ? 24.196 18.402 -14.138 1.00 90.06 349 LYS A O 1
ATOM 2759 N N . ASP A 1 350 ? 24.995 20.252 -15.132 1.00 85.00 350 ASP A N 1
ATOM 2760 C CA . ASP A 1 350 ? 26.124 19.570 -15.773 1.00 85.00 350 ASP A CA 1
ATOM 2761 C C . ASP A 1 350 ? 26.895 18.699 -14.768 1.00 85.00 350 ASP A C 1
ATOM 2763 O O . ASP A 1 350 ? 27.470 19.196 -13.794 1.00 85.00 350 ASP A O 1
ATOM 2767 N N . ASP A 1 351 ? 26.907 17.388 -15.013 1.00 82.25 351 ASP A N 1
ATOM 2768 C CA . ASP A 1 351 ? 27.778 16.440 -14.334 1.00 82.25 351 ASP A CA 1
ATOM 2769 C C . ASP A 1 351 ? 28.840 15.930 -15.320 1.00 82.25 351 ASP A C 1
ATOM 2771 O O . ASP A 1 351 ? 28.652 15.910 -16.534 1.00 82.25 351 ASP A O 1
ATOM 2775 N N . LYS A 1 352 ? 30.022 15.583 -14.804 1.00 87.69 352 LYS A N 1
ATOM 2776 C CA . LYS A 1 352 ? 31.128 15.047 -15.623 1.00 87.69 352 LYS A CA 1
ATOM 2777 C C . LYS A 1 352 ? 31.134 13.518 -15.669 1.00 87.69 352 LYS A C 1
ATOM 2779 O O . LYS A 1 352 ? 32.095 12.928 -16.161 1.00 87.69 352 LYS A O 1
ATOM 2784 N N . LEU A 1 353 ? 30.118 12.881 -15.087 1.00 89.31 353 LEU A N 1
ATOM 2785 C CA . LEU A 1 353 ? 30.025 11.429 -15.049 1.00 89.31 353 LEU A CA 1
ATOM 2786 C C . LEU A 1 353 ? 29.651 10.912 -16.433 1.00 89.31 353 LEU A C 1
ATOM 2788 O O . LEU A 1 353 ? 28.795 11.478 -17.112 1.00 89.31 353 LEU A O 1
ATOM 2792 N N . LYS A 1 354 ? 30.276 9.806 -16.835 1.00 93.56 354 LYS A N 1
ATOM 2793 C CA . LYS A 1 354 ? 29.790 9.044 -17.983 1.00 93.56 354 LYS A CA 1
ATOM 2794 C C . LYS A 1 354 ? 28.444 8.423 -17.619 1.00 93.56 354 LYS A C 1
ATOM 2796 O O . LYS A 1 354 ? 28.194 8.117 -16.452 1.00 93.56 354 LYS A O 1
ATOM 2801 N N . ASP A 1 355 ? 27.603 8.192 -18.621 1.00 92.94 355 ASP A N 1
ATOM 2802 C CA . ASP A 1 355 ? 26.268 7.618 -18.417 1.00 92.94 355 ASP A CA 1
ATOM 2803 C C . ASP A 1 355 ? 26.314 6.279 -17.659 1.00 92.94 355 ASP A C 1
ATOM 2805 O O . ASP A 1 355 ? 25.478 6.044 -16.788 1.00 92.94 355 ASP A O 1
ATOM 2809 N N . GLU A 1 356 ? 27.330 5.449 -17.915 1.00 95.88 356 GLU A N 1
ATOM 2810 C CA . GLU A 1 356 ? 27.533 4.174 -17.216 1.00 95.88 356 GLU A CA 1
ATOM 2811 C C . GLU A 1 356 ? 27.822 4.360 -15.726 1.00 95.88 356 GLU A C 1
ATOM 2813 O O . GLU A 1 356 ? 27.149 3.751 -14.895 1.00 95.88 356 GLU A O 1
ATOM 2818 N N . ASP A 1 357 ? 28.749 5.257 -15.380 1.00 95.94 357 ASP A N 1
ATOM 2819 C CA . ASP A 1 357 ? 29.089 5.565 -13.986 1.00 95.94 357 ASP A CA 1
ATOM 2820 C C . ASP A 1 357 ? 27.878 6.150 -13.242 1.00 95.94 357 ASP A C 1
ATOM 2822 O O . ASP A 1 357 ? 27.624 5.834 -12.075 1.00 95.94 357 ASP A O 1
ATOM 2826 N N . ARG A 1 358 ? 27.090 6.985 -13.933 1.00 95.62 358 ARG A N 1
ATOM 2827 C CA . ARG A 1 358 ? 25.844 7.554 -13.409 1.00 95.62 358 ARG A CA 1
ATOM 2828 C C . ARG A 1 358 ? 24.816 6.457 -13.129 1.00 95.62 358 ARG A C 1
ATOM 2830 O O . ARG A 1 358 ? 24.269 6.402 -12.026 1.00 95.62 358 ARG A O 1
ATOM 2837 N N . CYS A 1 359 ? 24.570 5.577 -14.098 1.00 97.38 359 CYS A N 1
ATOM 2838 C CA . CYS A 1 359 ? 23.631 4.468 -13.945 1.00 97.38 359 CYS A CA 1
ATOM 2839 C C . CYS A 1 359 ? 24.079 3.507 -12.841 1.00 97.38 359 CYS A C 1
ATOM 2841 O O . CYS A 1 359 ? 23.247 3.075 -12.048 1.00 97.38 359 CYS A O 1
ATOM 2843 N N . GLU A 1 360 ? 25.377 3.219 -12.729 1.00 97.44 360 GLU A N 1
ATOM 2844 C CA . GLU A 1 360 ? 25.900 2.332 -11.690 1.00 97.44 360 GLU A CA 1
ATOM 2845 C C . GLU A 1 360 ? 25.736 2.931 -10.292 1.00 97.44 360 GLU A C 1
ATOM 2847 O O . GLU A 1 360 ? 25.237 2.256 -9.392 1.00 97.44 360 GLU A O 1
ATOM 2852 N N . LYS A 1 361 ? 26.026 4.226 -10.118 1.00 96.81 361 LYS A N 1
ATOM 2853 C CA . LYS A 1 361 ? 25.750 4.942 -8.863 1.00 96.81 361 LYS A CA 1
ATOM 2854 C C . LYS A 1 361 ? 24.278 4.821 -8.451 1.00 96.81 361 LYS A C 1
ATOM 2856 O O . LYS A 1 361 ? 23.980 4.608 -7.275 1.00 96.81 361 LYS A O 1
ATOM 2861 N N . ILE A 1 362 ? 23.358 4.948 -9.407 1.00 98.06 362 ILE A N 1
ATOM 2862 C CA . ILE A 1 362 ? 21.918 4.821 -9.152 1.00 98.06 362 ILE A CA 1
ATOM 2863 C C . ILE A 1 362 ? 21.551 3.373 -8.806 1.00 98.06 362 ILE A C 1
ATOM 2865 O O . ILE A 1 362 ? 20.857 3.148 -7.816 1.00 98.06 362 ILE A O 1
ATOM 2869 N N . ARG A 1 363 ? 22.055 2.374 -9.544 1.00 98.38 363 ARG A N 1
ATOM 2870 C CA . ARG A 1 363 ? 21.824 0.954 -9.220 1.00 98.38 363 ARG A CA 1
ATOM 2871 C C . ARG A 1 363 ? 22.283 0.610 -7.815 1.00 98.38 363 ARG A C 1
ATOM 2873 O O . ARG A 1 363 ? 21.515 -0.001 -7.078 1.00 98.38 363 ARG A O 1
ATOM 2880 N N . GLN A 1 364 ? 23.491 1.025 -7.435 1.00 98.25 364 GLN A N 1
ATOM 2881 C CA . GLN A 1 364 ? 24.021 0.776 -6.095 1.00 98.25 364 GLN A CA 1
ATOM 2882 C C . GLN A 1 364 ? 23.097 1.354 -5.028 1.00 98.25 364 GLN A C 1
ATOM 2884 O O . GLN A 1 364 ? 22.738 0.657 -4.079 1.00 98.25 364 GLN A O 1
ATOM 2889 N N . LYS A 1 365 ? 22.593 2.575 -5.235 1.00 98.19 365 LYS A N 1
ATOM 2890 C CA . LYS A 1 365 ? 21.642 3.166 -4.297 1.00 98.19 365 LYS A CA 1
ATOM 2891 C C . LYS A 1 365 ? 20.337 2.373 -4.203 1.00 98.19 365 LYS A C 1
ATOM 2893 O O . LYS A 1 365 ? 19.848 2.155 -3.099 1.00 98.19 365 LYS A O 1
ATOM 2898 N N . ILE A 1 366 ? 19.797 1.896 -5.325 1.00 98.31 366 ILE A N 1
ATOM 2899 C CA . ILE A 1 366 ? 18.585 1.059 -5.347 1.00 98.31 366 ILE A CA 1
ATOM 2900 C C . ILE A 1 366 ? 18.829 -0.290 -4.646 1.00 98.31 366 ILE A C 1
ATOM 2902 O O . ILE A 1 366 ? 17.961 -0.777 -3.918 1.00 98.31 366 ILE A O 1
ATOM 2906 N N . ILE A 1 367 ? 20.004 -0.897 -4.820 1.00 98.06 367 ILE A N 1
ATOM 2907 C CA . ILE A 1 367 ? 20.400 -2.126 -4.114 1.00 98.06 367 ILE A CA 1
ATOM 2908 C C . ILE A 1 367 ? 20.471 -1.866 -2.603 1.00 98.06 367 ILE A C 1
ATOM 2910 O O . ILE A 1 367 ? 19.972 -2.665 -1.809 1.00 98.06 367 ILE A O 1
ATOM 2914 N N . GLU A 1 368 ? 21.029 -0.735 -2.178 1.00 97.50 368 GLU A N 1
ATOM 2915 C CA . GLU A 1 368 ? 21.109 -0.366 -0.764 1.00 97.50 368 GLU A CA 1
ATOM 2916 C C . GLU A 1 368 ? 19.728 -0.162 -0.130 1.00 97.50 368 GLU A C 1
ATOM 2918 O O . GLU A 1 368 ? 19.466 -0.720 0.943 1.00 97.50 368 GLU A O 1
ATOM 2923 N N . THR A 1 369 ? 18.861 0.622 -0.780 1.00 96.44 369 THR A N 1
ATOM 2924 C CA . THR A 1 369 ? 17.603 1.118 -0.197 1.00 96.44 369 THR A CA 1
ATOM 2925 C C . THR A 1 369 ? 16.426 0.189 -0.461 1.00 96.44 369 THR A C 1
ATOM 2927 O O . THR A 1 369 ? 15.714 -0.173 0.472 1.00 96.44 369 THR A O 1
ATOM 2930 N N . ALA A 1 370 ? 16.252 -0.275 -1.700 1.00 96.56 370 ALA A N 1
ATOM 2931 C CA . ALA A 1 370 ? 15.144 -1.134 -2.114 1.00 96.56 370 ALA A CA 1
ATOM 2932 C C . ALA A 1 370 ? 15.485 -2.632 -2.062 1.00 96.56 370 ALA A C 1
ATOM 2934 O O . ALA A 1 370 ? 14.616 -3.465 -2.344 1.00 96.56 370 ALA A O 1
ATOM 2935 N N . LYS A 1 371 ? 16.738 -2.984 -1.724 1.00 96.75 371 LYS A N 1
ATOM 2936 C CA . LYS A 1 371 ? 17.265 -4.363 -1.746 1.00 96.75 371 LYS A CA 1
ATOM 2937 C C . LYS A 1 371 ? 16.946 -5.078 -3.062 1.00 96.75 371 LYS A C 1
ATOM 2939 O O . LYS A 1 371 ? 16.609 -6.266 -3.071 1.00 96.75 371 LYS A O 1
ATOM 2944 N N . ALA A 1 372 ? 17.001 -4.326 -4.162 1.00 97.31 372 ALA A N 1
ATOM 2945 C CA . ALA A 1 372 ? 16.962 -4.897 -5.497 1.00 97.31 372 ALA A CA 1
ATOM 2946 C C . ALA A 1 372 ? 18.224 -5.733 -5.736 1.00 97.31 372 ALA A C 1
ATOM 2948 O O . ALA A 1 372 ? 19.226 -5.592 -5.032 1.00 97.31 372 ALA A O 1
ATOM 2949 N N . VAL A 1 373 ? 18.166 -6.610 -6.729 1.00 97.06 373 VAL A N 1
ATOM 2950 C CA . VAL A 1 373 ? 19.279 -7.491 -7.090 1.00 97.06 373 VAL A CA 1
ATOM 2951 C C . VAL A 1 373 ? 19.665 -7.285 -8.546 1.00 97.06 373 VAL A C 1
ATOM 2953 O O . VAL A 1 373 ? 18.837 -6.886 -9.360 1.00 97.06 373 VAL A O 1
ATOM 2956 N N . LEU A 1 374 ? 20.920 -7.565 -8.886 1.00 97.25 374 LEU A N 1
ATOM 2957 C CA . LEU A 1 374 ? 21.355 -7.547 -10.280 1.00 97.25 374 LEU A CA 1
ATOM 2958 C C . LEU A 1 374 ? 20.958 -8.848 -10.981 1.00 97.25 374 LEU A C 1
ATOM 2960 O O . LEU A 1 374 ? 21.006 -9.928 -10.379 1.00 97.25 374 LEU A O 1
ATOM 2964 N N . ASP A 1 375 ? 20.586 -8.716 -12.253 1.00 95.25 375 ASP A N 1
ATOM 2965 C CA . ASP A 1 375 ? 20.500 -9.782 -13.252 1.00 95.25 375 ASP A CA 1
ATOM 2966 C C . ASP A 1 375 ? 19.686 -11.010 -12.795 1.00 95.25 375 ASP A C 1
ATOM 2968 O O . ASP A 1 375 ? 20.065 -12.159 -13.027 1.00 95.25 375 ASP A O 1
ATOM 2972 N N . TRP A 1 376 ? 18.553 -10.766 -12.121 1.00 93.62 376 TRP A N 1
ATOM 2973 C CA . TRP A 1 376 ? 17.613 -11.789 -11.627 1.00 93.62 376 TRP A CA 1
ATOM 2974 C C . TRP A 1 376 ? 18.253 -12.867 -10.743 1.00 93.62 376 TRP A C 1
ATOM 2976 O O . TRP A 1 376 ? 17.772 -13.998 -10.672 1.00 93.62 376 TRP A O 1
ATOM 2986 N N . SER A 1 377 ? 19.322 -12.513 -10.029 1.00 93.00 377 SER A N 1
ATOM 2987 C CA . SER A 1 377 ? 20.091 -13.442 -9.190 1.00 93.00 377 SER A CA 1
ATOM 2988 C C . SER A 1 377 ? 19.315 -14.025 -8.003 1.00 93.00 377 SER A C 1
ATOM 2990 O O . SER A 1 377 ? 19.724 -15.043 -7.453 1.00 93.00 377 SER A O 1
ATOM 2992 N N . THR A 1 378 ? 18.200 -13.410 -7.595 1.00 93.00 378 THR A N 1
ATOM 2993 C CA . THR A 1 378 ? 17.359 -13.885 -6.483 1.00 93.00 378 THR A CA 1
ATOM 2994 C C . THR A 1 378 ? 15.874 -13.863 -6.871 1.00 93.00 378 THR A C 1
ATOM 2996 O O . THR A 1 378 ? 15.401 -12.830 -7.356 1.00 93.00 378 THR A O 1
ATOM 2999 N N . PRO A 1 379 ? 15.117 -14.960 -6.663 1.00 93.12 379 PRO A N 1
ATOM 3000 C CA . PRO A 1 379 ? 13.662 -14.984 -6.837 1.00 93.12 379 PRO A CA 1
ATOM 3001 C C . PRO A 1 379 ? 12.947 -13.984 -5.929 1.00 93.12 379 PRO A C 1
ATOM 3003 O O . PRO A 1 379 ? 13.423 -13.676 -4.836 1.00 93.12 379 PRO A O 1
ATOM 3006 N N . ASN A 1 380 ? 11.770 -13.510 -6.344 1.00 94.00 380 ASN A N 1
ATOM 3007 C CA . ASN A 1 380 ? 10.920 -12.623 -5.541 1.00 94.00 380 ASN A CA 1
ATOM 3008 C C . ASN A 1 380 ? 11.657 -11.355 -5.059 1.00 94.00 380 ASN A C 1
ATOM 3010 O O . ASN A 1 380 ? 11.471 -10.861 -3.938 1.00 94.00 380 ASN A O 1
ATOM 3014 N N . ARG A 1 381 ? 12.535 -10.835 -5.922 1.00 94.88 381 ARG A N 1
ATOM 3015 C CA . ARG A 1 381 ? 13.240 -9.563 -5.761 1.00 94.88 381 ARG A CA 1
ATOM 3016 C C . ARG A 1 381 ? 13.144 -8.755 -7.041 1.00 94.88 381 ARG A C 1
ATOM 3018 O O . ARG A 1 381 ? 13.268 -9.292 -8.143 1.00 94.88 381 ARG A O 1
ATOM 3025 N N . LYS A 1 382 ? 12.886 -7.458 -6.874 1.00 96.06 382 LYS A N 1
ATOM 3026 C CA . LYS A 1 382 ? 12.941 -6.515 -7.986 1.00 96.06 382 LYS A CA 1
ATOM 3027 C C . LYS A 1 382 ? 14.369 -6.548 -8.524 1.00 96.06 382 LYS A C 1
ATOM 3029 O O . LYS A 1 382 ? 15.317 -6.602 -7.735 1.00 96.06 382 LYS A O 1
ATOM 3034 N N . SER A 1 383 ? 14.507 -6.585 -9.836 1.00 96.25 383 SER A N 1
ATOM 3035 C CA . SER A 1 383 ? 15.784 -6.823 -10.495 1.00 96.25 383 SER A CA 1
ATOM 3036 C C . SER A 1 383 ? 16.195 -5.626 -11.334 1.00 96.25 383 SER A C 1
ATOM 3038 O O . SER A 1 383 ? 15.350 -4.903 -11.854 1.00 96.25 383 SER A O 1
ATOM 3040 N N . LEU A 1 384 ? 17.502 -5.417 -11.419 1.00 97.75 384 LEU A N 1
ATOM 3041 C CA . LEU A 1 384 ? 18.134 -4.410 -12.256 1.00 97.75 384 LEU A CA 1
ATOM 3042 C C . LEU A 1 384 ? 19.028 -5.124 -13.272 1.00 97.75 384 LEU A C 1
ATOM 3044 O O . LEU A 1 384 ? 19.734 -6.063 -12.901 1.00 97.75 384 LEU A O 1
ATOM 3048 N N . GLU A 1 385 ? 19.045 -4.672 -14.525 1.00 96.75 385 GLU A N 1
ATOM 3049 C CA . GLU A 1 385 ? 20.057 -5.128 -15.492 1.00 96.75 385 GLU A CA 1
ATOM 3050 C C . GLU A 1 385 ? 21.372 -4.394 -15.237 1.00 96.75 385 GLU A C 1
ATOM 3052 O O . GLU A 1 385 ? 21.387 -3.166 -15.104 1.00 96.75 385 GLU A O 1
ATOM 3057 N N . SER A 1 386 ? 22.477 -5.136 -15.166 1.00 96.69 386 SER A N 1
ATOM 3058 C CA . SER A 1 386 ? 23.821 -4.572 -15.034 1.00 96.69 386 SER A CA 1
ATOM 3059 C C . SER A 1 386 ? 24.352 -4.001 -16.357 1.00 96.69 386 SER A C 1
ATOM 3061 O O . SER A 1 386 ? 23.851 -4.302 -17.442 1.00 96.69 386 SER A O 1
ATOM 3063 N N . ALA A 1 387 ? 25.442 -3.230 -16.291 1.00 94.44 387 ALA A N 1
ATOM 3064 C CA . ALA A 1 387 ? 26.172 -2.803 -17.490 1.00 94.44 387 ALA A CA 1
ATOM 3065 C C . ALA A 1 387 ? 26.637 -4.003 -18.343 1.00 94.44 387 ALA A C 1
ATOM 3067 O O . ALA A 1 387 ? 26.582 -3.955 -19.570 1.00 94.44 387 ALA A O 1
ATOM 3068 N N . LYS A 1 388 ? 27.001 -5.128 -17.705 1.00 93.56 388 LYS A N 1
ATOM 3069 C CA . LYS A 1 388 ? 27.363 -6.382 -18.395 1.00 93.56 388 LYS A CA 1
ATOM 3070 C C . LYS A 1 388 ? 26.184 -7.007 -19.143 1.00 93.56 388 LYS A C 1
ATOM 3072 O O . LYS A 1 388 ? 26.398 -7.669 -20.153 1.00 93.56 388 LYS A O 1
ATOM 3077 N N . ALA A 1 389 ? 24.961 -6.794 -18.660 1.00 91.12 389 ALA A N 1
ATOM 3078 C CA . ALA A 1 389 ? 23.735 -7.191 -19.345 1.00 91.12 389 ALA A CA 1
ATOM 3079 C C . ALA A 1 389 ? 23.334 -6.221 -20.478 1.00 91.12 389 ALA A C 1
ATOM 3081 O O . ALA A 1 389 ? 22.382 -6.497 -21.202 1.00 91.12 389 ALA A O 1
ATOM 3082 N N . GLY A 1 390 ? 24.080 -5.125 -20.671 1.00 92.81 390 GLY A N 1
ATOM 3083 C CA . GLY A 1 390 ? 23.907 -4.166 -21.764 1.00 92.81 390 GLY A CA 1
ATOM 3084 C C . GLY A 1 390 ? 23.269 -2.839 -21.353 1.00 92.81 390 GLY A C 1
ATOM 3085 O O . GLY A 1 390 ? 23.253 -1.915 -22.162 1.00 92.81 390 GLY A O 1
ATOM 3086 N N . ALA A 1 391 ? 22.797 -2.705 -20.110 1.00 94.38 391 ALA A N 1
ATOM 3087 C CA . ALA A 1 391 ? 22.206 -1.471 -19.603 1.00 94.38 391 ALA A CA 1
ATOM 3088 C C . ALA A 1 391 ? 23.302 -0.465 -19.208 1.00 94.38 391 ALA A C 1
ATOM 3090 O O . ALA A 1 391 ? 23.601 -0.266 -18.036 1.00 94.38 391 ALA A O 1
ATOM 3091 N N . THR A 1 392 ? 23.978 0.152 -20.171 1.00 95.56 392 THR A N 1
ATOM 3092 C CA . THR A 1 392 ? 25.071 1.101 -19.878 1.00 95.56 392 THR A CA 1
ATOM 3093 C C . THR A 1 392 ? 24.592 2.541 -19.748 1.00 95.56 392 THR A C 1
ATOM 3095 O O . THR A 1 392 ? 25.213 3.316 -19.036 1.00 95.56 392 THR A O 1
ATOM 3098 N N . THR A 1 393 ? 23.480 2.915 -20.383 1.00 95.62 393 THR A N 1
ATOM 3099 C CA . THR A 1 393 ? 22.991 4.308 -20.398 1.00 95.62 393 THR A CA 1
ATOM 3100 C C . THR A 1 393 ? 21.592 4.485 -19.808 1.00 95.62 393 THR A C 1
ATOM 3102 O O . THR A 1 393 ? 21.057 5.588 -19.806 1.00 95.62 393 THR A O 1
ATOM 3105 N N . TRP A 1 394 ? 20.999 3.413 -19.281 1.00 97.56 394 TRP A N 1
ATOM 3106 C CA . TRP A 1 394 ? 19.710 3.430 -18.593 1.00 97.56 394 TRP A CA 1
ATOM 3107 C C . TRP A 1 394 ? 19.731 2.500 -17.380 1.00 97.56 394 TRP A C 1
ATOM 3109 O O . TRP A 1 394 ? 20.555 1.588 -17.274 1.00 97.56 394 TRP A O 1
ATOM 3119 N N . VAL A 1 395 ? 18.778 2.699 -16.476 1.00 98.12 395 VAL A N 1
ATOM 3120 C CA . VAL A 1 395 ? 18.504 1.797 -15.358 1.00 98.12 395 VAL A CA 1
ATOM 3121 C C . VAL A 1 395 ? 17.245 1.003 -15.690 1.00 98.12 395 VAL A C 1
ATOM 3123 O O . VAL A 1 395 ? 16.134 1.527 -15.618 1.00 98.12 395 VAL A O 1
ATOM 3126 N N . HIS A 1 396 ? 17.429 -0.261 -16.070 1.00 97.88 396 HIS A N 1
ATOM 3127 C CA . HIS A 1 396 ? 16.336 -1.219 -16.217 1.00 97.88 396 HIS A CA 1
ATOM 3128 C C . HIS A 1 396 ? 15.843 -1.652 -14.839 1.00 97.88 396 HIS A C 1
ATOM 3130 O O . HIS A 1 396 ? 16.670 -2.035 -14.011 1.00 97.88 396 HIS A O 1
ATOM 3136 N N . TYR A 1 397 ? 14.532 -1.632 -14.599 1.00 96.56 397 TYR A N 1
ATOM 3137 C CA . TYR A 1 397 ? 13.943 -2.084 -13.341 1.00 96.56 397 TYR A CA 1
ATOM 3138 C C . TYR A 1 397 ? 12.728 -2.977 -13.598 1.00 96.56 397 TYR A C 1
ATOM 3140 O O . TYR A 1 397 ? 11.762 -2.537 -14.224 1.00 96.56 397 TYR A O 1
ATOM 3148 N N . ASP A 1 398 ? 12.750 -4.218 -13.105 1.00 95.19 398 ASP A N 1
ATOM 3149 C CA . ASP A 1 398 ? 11.709 -5.200 -13.414 1.00 95.19 398 ASP A CA 1
ATOM 3150 C C . ASP A 1 398 ? 11.356 -6.160 -12.264 1.00 95.19 398 ASP A C 1
ATOM 3152 O O . ASP A 1 398 ? 12.059 -6.278 -11.257 1.00 95.19 398 ASP A O 1
ATOM 3156 N N . VAL A 1 399 ? 10.224 -6.852 -12.421 1.00 95.38 399 VAL A N 1
ATOM 3157 C CA . VAL A 1 399 ? 9.682 -7.848 -11.473 1.00 95.38 399 VAL A CA 1
ATOM 3158 C C . VAL A 1 399 ? 9.531 -9.243 -12.096 1.00 95.38 399 VAL A C 1
ATOM 3160 O O . VAL A 1 399 ? 8.760 -10.069 -11.618 1.00 95.38 399 VAL A O 1
ATOM 3163 N N . ARG A 1 400 ? 10.268 -9.569 -13.165 1.00 90.69 400 ARG A N 1
ATOM 3164 C CA . ARG A 1 400 ? 10.084 -10.831 -13.916 1.00 90.69 400 ARG A CA 1
ATOM 3165 C C . ARG A 1 400 ? 10.582 -12.086 -13.213 1.00 90.69 400 ARG A C 1
ATOM 3167 O O . ARG A 1 400 ? 10.442 -13.171 -13.767 1.00 90.69 400 ARG A O 1
ATOM 3174 N N . ASN A 1 401 ? 11.178 -11.948 -12.034 1.00 91.44 401 ASN A N 1
ATOM 3175 C CA . ASN A 1 401 ? 11.567 -13.077 -11.193 1.00 91.44 401 ASN A CA 1
ATOM 3176 C C . ASN A 1 401 ? 10.619 -13.273 -10.001 1.00 91.44 401 ASN A C 1
ATOM 3178 O O . ASN A 1 401 ? 10.976 -13.934 -9.028 1.00 91.44 401 ASN A O 1
ATOM 3182 N N . TYR A 1 402 ? 9.445 -12.636 -10.035 1.00 94.62 402 TYR A N 1
ATOM 3183 C CA . TYR A 1 402 ? 8.389 -12.845 -9.053 1.00 94.62 402 TYR A CA 1
ATOM 3184 C C . TYR A 1 402 ? 7.605 -14.116 -9.373 1.00 94.62 402 TYR A C 1
ATOM 3186 O O . TYR A 1 402 ? 7.358 -14.438 -10.537 1.00 94.62 402 TYR A O 1
ATOM 3194 N N . ASP A 1 403 ? 7.172 -14.810 -8.326 1.00 93.00 403 ASP A N 1
ATOM 3195 C CA . ASP A 1 403 ? 6.223 -15.907 -8.459 1.00 93.00 403 ASP A CA 1
ATOM 3196 C C . ASP A 1 403 ? 4.882 -15.397 -9.018 1.00 93.00 403 ASP A C 1
ATOM 3198 O O . ASP A 1 403 ? 4.467 -14.281 -8.689 1.00 93.00 403 ASP A O 1
ATOM 3202 N N . PRO A 1 404 ? 4.131 -16.223 -9.776 1.00 91.19 404 PRO A N 1
ATOM 3203 C CA . PRO A 1 404 ? 2.877 -15.809 -10.413 1.00 91.19 404 PRO A CA 1
ATOM 3204 C C . PRO A 1 404 ? 1.843 -15.167 -9.475 1.00 91.19 404 PRO A C 1
ATOM 3206 O O . PRO A 1 404 ? 1.112 -14.273 -9.887 1.00 91.19 404 PRO A O 1
ATOM 3209 N N . LYS A 1 405 ? 1.800 -15.572 -8.197 1.00 90.56 405 LYS A N 1
ATOM 3210 C CA . LYS A 1 405 ? 0.896 -14.991 -7.185 1.00 90.56 405 LYS A CA 1
ATOM 3211 C C . LYS A 1 405 ? 1.175 -13.516 -6.866 1.00 90.56 405 LYS A C 1
ATOM 3213 O O . LYS A 1 405 ? 0.296 -12.824 -6.371 1.00 90.56 405 LYS A O 1
ATOM 3218 N N . TYR A 1 406 ? 2.385 -13.028 -7.141 1.00 94.88 406 TYR A N 1
ATOM 3219 C CA . TYR A 1 406 ? 2.753 -11.614 -7.002 1.00 94.88 406 TYR A CA 1
ATOM 3220 C C . TYR A 1 406 ? 2.674 -10.863 -8.333 1.00 94.88 406 TYR A C 1
ATOM 3222 O O . TYR A 1 406 ? 3.098 -9.720 -8.409 1.00 94.88 406 TYR A O 1
ATOM 3230 N N . LEU A 1 407 ? 2.154 -11.511 -9.376 1.00 94.56 407 LEU A N 1
ATOM 3231 C CA . LEU A 1 407 ? 1.951 -10.958 -10.711 1.00 94.56 407 LEU A CA 1
ATOM 3232 C C . LEU A 1 407 ? 0.486 -11.111 -11.141 1.00 94.56 407 LEU A C 1
ATOM 3234 O O . LEU A 1 407 ? 0.173 -11.082 -12.321 1.00 94.56 407 LEU A O 1
ATOM 3238 N N . GLU A 1 408 ? -0.444 -11.286 -10.205 1.00 90.94 408 GLU A N 1
ATOM 3239 C CA . GLU A 1 408 ? -1.872 -11.250 -10.522 1.00 90.94 408 GLU A CA 1
ATOM 3240 C C . GLU A 1 408 ? -2.288 -9.867 -11.055 1.00 90.94 408 GLU A C 1
ATOM 3242 O O . GLU A 1 408 ? -1.760 -8.844 -10.622 1.00 90.94 408 GLU A O 1
ATOM 3247 N N . ASP A 1 409 ? -3.280 -9.827 -11.950 1.00 93.38 409 ASP A N 1
ATOM 3248 C CA . ASP A 1 409 ? -3.773 -8.619 -12.636 1.00 93.38 409 ASP A CA 1
ATOM 3249 C C . ASP A 1 409 ? -4.000 -7.415 -11.694 1.00 93.38 409 ASP A C 1
ATOM 3251 O O . ASP A 1 409 ? -3.725 -6.279 -12.069 1.00 93.38 409 ASP A O 1
ATOM 3255 N N . ARG A 1 410 ? -4.420 -7.657 -10.440 1.00 90.56 410 ARG A N 1
ATOM 3256 C CA . ARG A 1 410 ? -4.644 -6.622 -9.407 1.00 90.56 410 ARG A CA 1
ATOM 3257 C C . ARG A 1 410 ? -3.396 -5.818 -9.012 1.00 90.56 410 ARG A C 1
ATOM 3259 O O . ARG A 1 410 ? -3.520 -4.768 -8.387 1.00 90.56 410 ARG A O 1
ATOM 3266 N N . PHE A 1 411 ? -2.198 -6.310 -9.323 1.00 95.31 411 PHE A N 1
ATOM 3267 C CA . PHE A 1 411 ? -0.941 -5.608 -9.055 1.00 95.31 411 PHE A CA 1
ATOM 3268 C C . PHE A 1 411 ? -0.527 -4.661 -10.179 1.00 95.31 411 PHE A C 1
ATOM 3270 O O . PHE A 1 411 ? 0.527 -4.039 -10.071 1.00 95.31 411 PHE A O 1
ATOM 3277 N N . PHE A 1 412 ? -1.323 -4.533 -11.239 1.00 97.06 412 PHE A N 1
ATOM 3278 C CA . PHE A 1 412 ? -1.036 -3.677 -12.385 1.00 97.06 412 PHE A CA 1
ATOM 3279 C C . PHE A 1 412 ? -2.017 -2.509 -12.435 1.00 97.06 412 PHE A C 1
ATOM 3281 O O . PHE A 1 412 ? -3.169 -2.633 -12.026 1.00 97.06 412 PHE A O 1
ATOM 3288 N N . CYS A 1 413 ? -1.551 -1.362 -12.920 1.00 96.12 413 CYS A N 1
ATOM 3289 C CA . CYS A 1 413 ? -2.375 -0.169 -13.069 1.00 96.12 413 CYS A CA 1
ATOM 3290 C C . CYS A 1 413 ? -2.135 0.528 -14.411 1.00 96.12 413 CYS A C 1
ATOM 3292 O O . CYS A 1 413 ? -1.083 0.376 -15.042 1.00 96.12 413 CYS A O 1
ATOM 3294 N N . THR A 1 414 ? -3.131 1.306 -14.841 1.00 95.25 414 THR A N 1
ATOM 3295 C CA . THR A 1 414 ? -3.095 2.067 -16.105 1.00 95.25 414 THR A CA 1
ATOM 3296 C C . THR A 1 414 ? -3.278 3.569 -15.906 1.00 95.25 414 THR A C 1
ATOM 3298 O O . THR A 1 414 ? -3.081 4.337 -16.847 1.00 95.25 414 THR A O 1
ATOM 3301 N N . THR A 1 415 ? -3.615 3.994 -14.685 1.00 92.25 415 THR A N 1
ATOM 3302 C CA . THR A 1 415 ? -3.820 5.396 -14.325 1.00 92.25 415 THR A CA 1
ATOM 3303 C C . THR A 1 415 ? -3.209 5.716 -12.964 1.00 92.25 415 THR A C 1
ATOM 3305 O O . THR A 1 415 ? -2.963 4.828 -12.146 1.00 92.25 415 THR A O 1
ATOM 3308 N N . ALA A 1 416 ? -3.015 7.010 -12.697 1.00 87.06 416 ALA A N 1
ATOM 3309 C CA . ALA A 1 416 ? -2.567 7.487 -11.392 1.00 87.06 416 ALA A CA 1
ATOM 3310 C C . ALA A 1 416 ? -3.599 7.251 -10.274 1.00 87.06 416 ALA A C 1
ATOM 3312 O O . ALA A 1 416 ? -3.203 7.140 -9.121 1.00 87.06 416 ALA A O 1
ATOM 3313 N N . GLN A 1 417 ? -4.894 7.155 -10.604 1.00 81.06 417 GLN A N 1
ATOM 3314 C CA . GLN A 1 417 ? -5.957 6.875 -9.630 1.00 81.06 417 GLN A CA 1
ATOM 3315 C C . GLN A 1 417 ? -5.886 5.430 -9.110 1.00 81.06 417 GLN A C 1
ATOM 3317 O O . GLN A 1 417 ? -6.242 5.166 -7.965 1.00 81.06 417 GLN A O 1
ATOM 3322 N N . ASP A 1 418 ? -5.401 4.512 -9.950 1.00 78.75 418 ASP A N 1
ATOM 3323 C CA . ASP A 1 418 ? -5.246 3.085 -9.645 1.00 78.75 418 ASP A CA 1
ATOM 3324 C C . ASP A 1 418 ? -3.906 2.762 -8.940 1.00 78.75 418 ASP A C 1
ATOM 3326 O O . ASP A 1 418 ? -3.633 1.604 -8.598 1.00 78.75 418 ASP A O 1
ATOM 3330 N N . LEU A 1 419 ? -3.023 3.758 -8.777 1.00 83.88 419 LEU A N 1
ATOM 3331 C CA . LEU A 1 419 ? -1.676 3.611 -8.212 1.00 83.88 419 LEU A CA 1
ATOM 3332 C C . LEU A 1 419 ? -1.613 4.040 -6.747 1.00 83.88 419 LEU A C 1
ATOM 3334 O O . LEU A 1 419 ? -1.187 3.184 -5.930 1.00 83.88 419 LEU A O 1
#

Sequence (419 aa):
MNLSEQGRTLLIEWEGCECRVYLDIAGKQAIGIGHLLTKDELSSGKIYIQGKAVRYADGLTEHQVLNLLDQDLKEVERTLNKSIKVTLAQHQFDALASFALNVGSHAFKKSTLLKVLNIGQYEDVPGQMRRWVYSGGQRARGLCERREKECALWHGIIESRIVSREISAIARGQAVQYGQRIMQKGMQGADVQELQIRLAGFSGTVADGDFGSGTETQVKQFQRDVMQMKDPTGIADQDTLKSIEDFGKRYPIDFEVLKCPCGKCSGFGQGKFKGQYRDGKRTERNNLYEYPGIHRMLLWAVRAVMFYHPDYTFPISSGYRCSVYAEQKGMNTTNHQGKAVDLDPKPVKDDKLKDEDRCEKIRQKIIETAKAVLDWSTPNRKSLESAKAGATTWVHYDVRNYDPKYLEDRFFCTTAQDL

Foldseek 3Di:
DAQDPLLVVLQCLLQPAAQAWDADPQRFTAHGRLRTDDPCCVVVCWDQQPNDTDRCNVGHDNVSSVSVVVVLRVVLLVLCVVQADDDADNLLVSLSSSLCSNVDSVCSNVFPLSVCRNVPNLVCNLVSQCVPQDHPNHRHPSSNVSSVQSVCSSVVNHDNDDDDDVCVVVVVDDWDDALPDKDAAAFFTVNLLVLCLLLLQFAWAFSPRHRHPRQLSSQQSCCCQQVVDPDGPSICDNVSSVSSVVLCVVQDDDLVLQFAPLVPDPRQEDQPQVVHFPPPDPALFGRLGLFRAAQSSQVSSVSSLCSVCVQWDWRFPYHAHHPSNCVVVVHDGNFRSRFKIKTQTDGPDDDPDDLQRVLVVSVVSSCVGSVADEPLPDASHWYWHHVVNVQRRITMTGNRRYDVVSVPSLRHDSDSVSD

Radius of gyration: 28.97 Å; chains: 1; bounding box: 75×48×78 Å

pLDDT: mean 88.5, std 13.64, range [28.95, 98.81]

Organism: Vecturithrix granuli (NCBI:txid1499967)

Secondary structure (DSSP, 8-state):
----HHHHHHHHHHH--EEEEEE-TTS-EEEETTEEPPHHHHHHTEEEETTEEEEGGG---HHHHHHHHHHHHHHHHHHHHHH--S---HHHHHHHHHHHHHH-HHHHHH-HHHHHHHTT-GGGHHHHHTT--EETTEE-HHHHHHHHHHHHHHTT-------SSSTTTTTTS-PPPTTSS-B-TT-BSHHHHHHHHHTTTSS-----SB--HHHHHHHHHHHHHTS--SS----B-HHHHHHHHHHHHHS---STTTS-TTSSSSSS-----TT-BGGG--SGGGB----SSEEHHHHHHHHHHHHH-TTEE--EEE----HHHHHHTT----TTTTSEEEE--EESS-----HHHHHHHHHHHHHHHH--EETT-STTS-EE--GGGT-SSSEEEE-TTS-GGGSSGGGEESSGGG-

InterPro domains:
  IPR002196 Glycoside hydrolase, family 24 [PF00959] (13-150)
  IPR002477 Peptidoglycan binding-like [PF01471] (188-243)
  IPR023346 Lysozyme-like domain superfamily [SSF53955] (1-155)
  IPR023347 Lysozyme domain superfamily [G3DSA:1.10.530.40] (1-155)
  IPR033907 Endolysin/autolysin [cd00737] (7-154)
  IPR034690 Endolysin T4 type [MF_04110] (1-160)
  IPR036365 PGBD-like superfamily [SSF47090] (177-244)
  IPR036366 PGBD superfamily [G3DSA:1.10.101.10] (179-247)
  IPR051018 Bacteriophage Glycosyl Hydrolase 24 [PTHR38107] (2-153)